Protein 4MU9 (pdb70)

Secondary structure (DSSP, 8-state):
--TTHHHHHHHHHHHHHHHB-TTS-B-SEES--TT----SS-------S--HHHHH--TTT--TTT--HHHHHHIIIIIHHHHHTTEE-SSSS-EE-SS-GGG-----BHHHHHHHHHHHHHHHHHH--HHHHHHHHHHHHHHHTTB-SGGGS-B-SBTTB--EEEHHHHHHHHHHHHHHHHHH--HHHHHHHHHHHHHHHHHHB-TTT-PBP-EEETTS-EE----HHHHH--HHHHHHHHHH--HHHHHHHHHHHHHHHHHHEEEEPSS-TTSEEE---HHHHHHHHHHHHHHHHH---HHHH--HHHHHHHHH---TTS---S-TTS----SSEEHHHHHHHHHHHHH---/--TTHHHHHHHHHHHHHHHB-TTS-B-SEES--TT----SS------S--HHHHH--TTT--TTT--HHHHHHIIIIIHHHHGGGEE-SSSS-EEBSS-GGG----BBHHHHHHHHHHHHHHHHHH--HHHHHHHHHHHHHHHTTB-SGGGS-BEEETTEEEEEEHHHHHHHHHHHHHHHHHH--HHHHHHHHHHHHHHHHHHB-TTT-PBP-EEETT--EE----HHHHH--HHHHHHHHHH--HHHHHHHHHHHHHHHHHHEEEEPSS-TTSEEE---HHHHHHHHHHHHHHHHH---HHHH--HHHHHHHHH---TTS---S-TTS----SSEEHHHHHHHHHHHHH---

Radius of gyration: 27.95 Å; Cα contacts (8 Å, |Δi|>4): 1282; chains: 2; bounding box: 52×75×79 Å

Organism: Bacteroides thetaiotaomicron (strain ATCC 29148 / DSM 2079 / JCM 5827 / CCUG 10774 / NCTC 10582 / VPI-5482 / E50) (NCBI:txid226186)

Sequence (707 aa):
GHPFVSIADSILDNVLNLYQTEDGLLTETYPVNPDQKITYLAGNGTLKASFLWPYSSGSGCVAYQATGDKKYKTILEKRILPGLEQYWDGERLPACYQSYPVKYGQHGRYYDDNIWIALDYCDYYRLTKKADYLKKAIALYEYIYSGWSDELGGGIFWCEQQKEAKHTCSSNAPSTVLGVKLYRLTKDKKYLNKAKETYAWTRRKHLCDPDDFLYWDNINLKGKVSKDKYAYNSGQIQAGVLLLYEETGDKDYLRDAQKTAAGTDAFFRSKADKKDPSVKVHKDSSWFNVILFRGFKALEKIDHNPTYVRAAENALHAWRNYRDANGLLGRRDWSGHNEEPYKWLLDNACLLIELFAEIEKGHPFVSSIADSILDNVLNLYQTEDGLLTETYPVNPDQKITYLAGGTLKASFLWPYSGSGCVAYQATGDKKYKTILEKRILPGLEQYWDGERLPACYQSYPVKYGQHGRYYDDNIWIALDYCDYYRLTKKADYLKKAIALYEYIYSGWSDELGGGIFWCEQQKEAKHTCSNAPSTVLGVKLYRLTKDKKYLNKAKETYAWTRKHLCDPDDFLYWDNINLKGKVSKDKYAYNSGQIQAGVLLLYEETGDKDYLRDAQKTAAGTDAFFRSKADKKDPSVKVHKDSWFNVILFRGFKALEKIDHNPTYVRAAENALHAWRNYRDANGLLGRDWSGHNEEPYKWLLDNACLLIELFAEIEK

Nearest PDB structures (foldseek):
  4mu9-assembly2_B  TM=1.003E+00  e=2.525E-55  Bacteroides thetaiotaomicron VPI-5482
  4mu9-assembly1_A  TM=1.002E+00  e=8.643E-54  Bacteroides thetaiotaomicron VPI-5482
  6y8f-assembly1_A  TM=8.187E-01  e=1.702E-16  Salegentibacter sp. Hel_I_6
  6shd-assembly3_C  TM=8.263E-01  e=2.257E-16  Salegentibacter sp. Hel_I_6
  6shm-assembly1_A  TM=8.238E-01  e=1.352E-15  Salegentibacter sp. Hel_I_6

Foldseek 3Di:
DQVQLVVLVVLVVLQCVQQADPVQAGAQWPPHDQPDDDDPDPPDDGDRHHWLVLLLLQLLLLVVLPVDCVSVCCVVPGSVVRQVQQWDVPDPPTAGAGGGCVVPDHWRWLLSLLSQLLSLLSVCVVPVPPVSLVSNVSSLVVSCVQWDCQLHIAGATIPVDRWWHWLSSLLSNLVSLLSNCVVPVPCVSLVVSVVSVVSQQVLFQDPVQLFGFTIATSVGDTHRDGFLLSLLSCLSLLSNCVVPVDCVSLVSSVRSLVSSCVPQQAAQAPVHRVGGAGAFQLSVLSSLSNVVSSCVPPVPCVRNVSLVLQVQLQVPQADPSSAHAGGSSNPDDDPIHGSNSSSSVSSVSSPDPD/DQPQLVVLVVLVVLQCVQQADPVQAGAQWPPHDQPDDDDPDPVPGDRHHWLQLLLLQLLLLVVLPVDCVSVCCCVPGSVVRQCQQWDVPDPPTAGATGGCVVPDHWRWLLSLLSQLLSLLSNCVSVVDPVSLVSSVSSLVVSCVQWDCQLHIAGATIPVDRWWHWLSSLLSNLVSLLSNCVVPVPCVSLVVSVVSVVSQQVLFQDPVQRFGFTIAGSVGDTRRDGFLLSLLSLLSLLSNCVVPVDCVSLVSSVRSLVSSCVPQQAAQAPVHRVGGAGAFQLSVLSSLSNVLSNCVPVVPCVRNVSLVLLVQLQVPQADPSSAHAGGSSNPDDDPIHGSNSSSSVSSVSSSRDD

B-factor: mean 22.52, std 9.87, range [3.0, 99.12]

Solvent-accessible surface area: 28228 Å² total

CATH classification: 1.50.10.20

Structure (mmCIF, N/CA/C/O backbone):
data_4MU9
#
_entry.id   4MU9
#
_cell.length_a   50.230
_cell.length_b   61.220
_cell.length_c   63.750
_cell.angle_alpha   91.430
_cell.angle_beta   90.280
_cell.angle_gamma   114.120
#
_symmetry.space_group_name_H-M   'P 1'
#
loop_
_entity.id
_entity.type
_entity.pdbx_description
1 polymer 'Glycoside hydrolase family 73'
2 non-polymer 1,2-ETHANEDIOL
3 non-polymer '4-(2-HYDROXYETHYL)-1-PIPERAZINE ETHANESULFONIC ACID'
4 water water
#
loop_
_atom_site.group_PDB
_atom_site.id
_atom_site.type_symbol
_atom_site.label_atom_id
_atom_site.label_alt_id
_atom_site.label_comp_id
_atom_site.label_asym_id
_atom_site.label_entity_id
_atom_site.label_seq_id
_atom_site.pdbx_PDB_ins_code
_atom_site.Cartn_x
_atom_site.Cartn_y
_atom_site.Cartn_z
_atom_site.occupancy
_atom_site.B_iso_or_equiv
_atom_site.auth_seq_id
_atom_site.auth_comp_id
_atom_site.auth_asym_id
_atom_site.auth_atom_id
_atom_site.pdbx_PDB_model_num
ATOM 1 N N . GLY A 1 1 ? 20.533 3.892 -13.204 1.00 32.45 0 GLY A N 1
ATOM 2 C CA . GLY A 1 1 ? 19.332 3.245 -13.714 1.00 31.42 0 GLY A CA 1
ATOM 3 C C . GLY A 1 1 ? 18.404 2.792 -12.605 1.00 33.16 0 GLY A C 1
ATOM 4 O O . GLY A 1 1 ? 18.655 3.065 -11.431 1.00 31.92 0 GLY A O 1
ATOM 5 N N . HIS A 1 2 ? 17.311 2.125 -12.967 1.00 29.00 25 HIS A N 1
ATOM 6 C CA . HIS A 1 2 ? 16.336 1.644 -11.994 1.00 28.95 25 HIS A CA 1
ATOM 7 C C . HIS A 1 2 ? 16.020 0.186 -12.315 1.00 27.71 25 HIS A C 1
ATOM 8 O O . HIS A 1 2 ? 15.036 -0.120 -12.984 1.00 27.77 25 HIS A O 1
ATOM 15 N N . PRO A 1 3 ? 16.927 -0.725 -11.912 1.00 22.09 26 PRO A N 1
ATOM 16 C CA . PRO A 1 3 ? 16.787 -2.138 -12.320 1.00 20.89 26 PRO A CA 1
ATOM 17 C C . PRO A 1 3 ? 15.633 -2.935 -11.727 1.00 22.90 26 PRO A C 1
ATOM 18 O O . PRO A 1 3 ? 15.246 -3.940 -12.327 1.00 20.95 26 PRO A O 1
ATOM 22 N N . PHE A 1 4 ? 15.098 -2.520 -10.558 1.00 18.33 27 PHE A N 1
ATOM 23 C CA . PHE A 1 4 ? 14.036 -3.276 -9.887 1.00 17.07 27 PHE A CA 1
ATOM 24 C C . PHE A 1 4 ? 12.656 -2.627 -9.849 1.00 19.85 27 PHE A C 1
ATOM 25 O O . PHE A 1 4 ? 11.799 -3.055 -9.061 1.00 19.52 27 PHE A O 1
ATOM 33 N N . VAL A 1 5 ? 12.416 -1.636 -10.722 1.00 16.08 28 VAL A N 1
ATOM 34 C CA . VAL A 1 5 ? 11.111 -0.966 -10.824 1.00 14.98 28 VAL A CA 1
ATOM 35 C C . VAL A 1 5 ? 9.988 -1.957 -11.134 1.00 19.78 28 VAL A C 1
ATOM 36 O O . VAL A 1 5 ? 8.878 -1.760 -10.661 1.00 18.92 28 VAL A O 1
ATOM 40 N N . SER A 1 6 ? 10.282 -3.045 -11.912 1.00 17.01 29 SER A N 1
ATOM 41 C CA . SER A 1 6 ? 9.295 -4.080 -12.237 1.00 16.38 29 SER A CA 1
ATOM 42 C C . SER A 1 6 ? 8.808 -4.806 -10.984 1.00 21.17 29 SER A C 1
ATOM 43 O O . SER A 1 6 ? 7.618 -5.122 -10.892 1.00 21.73 29 SER A O 1
ATOM 46 N N . ILE A 1 7 ? 9.711 -5.033 -10.007 1.00 17.53 30 ILE A N 1
ATOM 47 C CA . ILE A 1 7 ? 9.360 -5.651 -8.719 1.00 17.45 30 ILE A CA 1
ATOM 48 C C . ILE A 1 7 ? 8.436 -4.687 -7.942 1.00 23.19 30 ILE A C 1
ATOM 49 O O . ILE A 1 7 ? 7.360 -5.101 -7.503 1.00 22.49 30 ILE A O 1
ATOM 54 N N . ALA A 1 8 ? 8.847 -3.407 -7.801 1.00 20.26 31 ALA A N 1
ATOM 55 C CA . ALA A 1 8 ? 8.053 -2.382 -7.102 1.00 19.24 31 ALA A CA 1
ATOM 56 C C . ALA A 1 8 ? 6.671 -2.219 -7.744 1.00 21.25 31 ALA A C 1
ATOM 57 O O . ALA A 1 8 ? 5.683 -2.074 -7.022 1.00 20.16 31 ALA A O 1
ATOM 59 N N . ASP A 1 9 ? 6.587 -2.310 -9.098 1.00 17.45 32 ASP A N 1
ATOM 60 C CA . ASP A 1 9 ? 5.315 -2.231 -9.838 1.00 16.56 32 ASP A CA 1
ATOM 61 C C . ASP A 1 9 ? 4.415 -3.424 -9.481 1.00 20.71 32 ASP A C 1
ATOM 62 O O . ASP A 1 9 ? 3.222 -3.243 -9.227 1.00 20.24 32 ASP A O 1
ATOM 67 N N . SER A 1 10 ? 4.993 -4.635 -9.452 1.00 16.36 33 SER A N 1
ATOM 68 C CA . SER A 1 10 ? 4.308 -5.876 -9.097 1.00 16.99 33 SER A CA 1
ATOM 69 C C . SER A 1 10 ? 3.718 -5.815 -7.671 1.00 19.85 33 SER A C 1
ATOM 70 O O . SER A 1 10 ? 2.559 -6.181 -7.494 1.00 18.07 33 SER A O 1
ATOM 73 N N . ILE A 1 11 ? 4.497 -5.340 -6.675 1.00 16.48 34 ILE A N 1
ATOM 74 C CA . ILE A 1 11 ? 4.040 -5.234 -5.268 1.00 14.27 34 ILE A CA 1
ATOM 75 C C . ILE A 1 11 ? 2.840 -4.295 -5.170 1.00 19.29 34 ILE A C 1
ATOM 76 O O . ILE A 1 11 ? 1.840 -4.637 -4.531 1.00 19.70 34 ILE A O 1
ATOM 81 N N . LEU A 1 12 ? 2.932 -3.123 -5.818 1.00 15.68 35 LEU A N 1
ATOM 82 C CA . LEU A 1 12 ? 1.878 -2.117 -5.818 1.00 15.15 35 LEU A CA 1
ATOM 83 C C . LEU A 1 12 ? 0.546 -2.706 -6.295 1.00 20.93 35 LEU A C 1
ATOM 84 O O . LEU A 1 12 ? -0.457 -2.561 -5.596 1.00 19.41 35 LEU A O 1
ATOM 89 N N . ASP A 1 13 ? 0.557 -3.414 -7.458 1.00 17.14 36 ASP A N 1
ATOM 90 C CA . ASP A 1 13 ? -0.642 -4.015 -8.031 1.00 16.90 36 ASP A CA 1
ATOM 91 C C . ASP A 1 13 ? -1.183 -5.165 -7.201 1.00 19.78 36 ASP A C 1
ATOM 92 O O . ASP A 1 13 ? -2.399 -5.282 -7.058 1.00 19.98 36 ASP A O 1
ATOM 97 N N . ASN A 1 14 ? -0.293 -5.964 -6.586 1.00 16.34 37 ASN A N 1
ATOM 98 C CA . ASN A 1 14 ? -0.699 -7.088 -5.729 1.00 15.74 37 ASN A CA 1
ATOM 99 C C . ASN A 1 14 ? -1.324 -6.605 -4.414 1.00 18.75 37 ASN A C 1
ATOM 100 O O . ASN A 1 14 ? -2.372 -7.109 -4.016 1.00 17.28 37 ASN A O 1
ATOM 105 N N . VAL A 1 15 ? -0.691 -5.602 -3.760 1.00 16.02 38 VAL A N 1
ATOM 106 C CA . VAL A 1 15 ? -1.172 -4.996 -2.510 1.00 14.96 38 VAL A CA 1
ATOM 107 C C . VAL A 1 15 ? -2.543 -4.348 -2.753 1.00 18.71 38 VAL A C 1
ATOM 108 O O . VAL A 1 15 ? -3.474 -4.592 -1.985 1.00 18.34 38 VAL A O 1
ATOM 112 N N . LEU A 1 16 ? -2.679 -3.550 -3.839 1.00 15.53 39 LEU A N 1
ATOM 113 C CA . LEU A 1 16 ? -3.950 -2.913 -4.166 1.00 15.97 39 LEU A CA 1
ATOM 114 C C . LEU A 1 16 ? -5.046 -3.963 -4.349 1.00 19.68 39 LEU A C 1
ATOM 115 O O . LEU A 1 16 ? -6.144 -3.796 -3.829 1.00 18.48 39 LEU A O 1
ATOM 120 N N . ASN A 1 17 ? -4.737 -5.058 -5.057 1.00 16.25 40 ASN A N 1
ATOM 121 C CA . ASN A 1 17 ? -5.726 -6.107 -5.279 1.00 15.84 40 ASN A CA 1
ATOM 122 C C . ASN A 1 17 ? -6.148 -6.823 -3.986 1.00 18.59 40 ASN A C 1
ATOM 123 O O . ASN A 1 17 ? -7.345 -6.955 -3.712 1.00 18.07 40 ASN A O 1
ATOM 128 N N . LEU A 1 18 ? -5.169 -7.290 -3.212 1.00 15.34 41 LEU A N 1
ATOM 129 C CA . LEU A 1 18 ? -5.448 -8.056 -2.000 1.00 14.42 41 LEU A CA 1
ATOM 130 C C . LEU A 1 18 ? -6.006 -7.272 -0.821 1.00 18.02 41 LEU A C 1
ATOM 131 O O . LEU A 1 18 ? -6.898 -7.770 -0.137 1.00 17.79 41 LEU A O 1
ATOM 136 N N . TYR A 1 19 ? -5.469 -6.066 -0.567 1.00 13.71 42 TYR A N 1
ATOM 137 C CA . TYR A 1 19 ? -5.807 -5.255 0.615 1.00 13.12 42 TYR A CA 1
ATOM 138 C C . TYR A 1 19 ? -7.006 -4.310 0.463 1.00 16.47 42 TYR A C 1
ATOM 139 O O . TYR A 1 19 ? -7.477 -3.795 1.471 1.00 15.86 42 TYR A O 1
ATOM 148 N N . GLN A 1 20 ? -7.454 -4.025 -0.775 1.00 14.29 43 GLN A N 1
ATOM 149 C CA . GLN A 1 20 ? -8.546 -3.054 -0.988 1.00 14.62 43 GLN A CA 1
ATOM 150 C C . GLN A 1 20 ? -9.857 -3.358 -0.276 1.00 16.41 43 GLN A C 1
ATOM 151 O O . GLN A 1 20 ? -10.264 -4.526 -0.186 1.00 14.38 43 GLN A O 1
ATOM 157 N N . THR A 1 21 ? -10.503 -2.293 0.240 1.00 11.93 44 THR A N 1
ATOM 158 C CA . THR A 1 21 ? -11.821 -2.376 0.864 1.00 12.37 44 THR A CA 1
ATOM 159 C C . THR A 1 21 ? -12.790 -1.660 -0.077 1.00 17.45 44 THR A C 1
ATOM 160 O O . THR A 1 21 ? -12.366 -0.821 -0.882 1.00 18.61 44 THR A O 1
ATOM 164 N N . GLU A 1 22 ? -14.082 -1.971 0.050 1.00 15.52 45 GLU A N 1
ATOM 165 C CA . GLU A 1 22 ? -15.165 -1.421 -0.771 1.00 15.78 45 GLU A CA 1
ATOM 166 C C . GLU A 1 22 ? -15.298 0.109 -0.662 1.00 20.08 45 GLU A C 1
ATOM 167 O O . GLU A 1 22 ? -15.706 0.752 -1.635 1.00 20.89 45 GLU A O 1
ATOM 173 N N . ASP A 1 23 ? -14.952 0.681 0.507 1.00 15.56 46 ASP A N 1
ATOM 174 C CA . ASP A 1 23 ? -15.010 2.117 0.781 1.00 15.30 46 ASP A CA 1
ATOM 175 C C . ASP A 1 23 ? -13.722 2.890 0.386 1.00 18.60 46 ASP A C 1
ATOM 176 O O . ASP A 1 23 ? -13.568 4.055 0.733 1.00 18.97 46 ASP A O 1
ATOM 181 N N . GLY A 1 24 ? -12.836 2.231 -0.362 1.00 16.55 47 GLY A N 1
ATOM 182 C CA . GLY A 1 24 ? -11.624 2.833 -0.905 1.00 15.73 47 GLY A CA 1
ATOM 183 C C . GLY A 1 24 ? -10.428 2.954 0.015 1.00 18.00 47 GLY A C 1
ATOM 184 O O . GLY A 1 24 ? -9.586 3.841 -0.178 1.00 16.10 47 GLY A O 1
ATOM 185 N N . LEU A 1 25 ? -10.315 2.035 0.990 1.00 14.08 48 LEU A N 1
ATOM 186 C CA . LEU A 1 25 ? -9.201 2.005 1.920 1.00 13.28 48 LEU A CA 1
ATOM 187 C C . LEU A 1 25 ? -8.448 0.671 1.769 1.00 18.08 48 LEU A C 1
ATOM 188 O O . LEU A 1 25 ? -8.620 -0.021 0.758 1.00 16.80 48 LEU A O 1
ATOM 193 N N . LEU A 1 26 ? -7.563 0.352 2.731 1.00 14.84 49 LEU A N 1
ATOM 194 C CA . LEU A 1 26 ? -6.773 -0.873 2.709 1.00 14.19 49 LEU A CA 1
ATOM 195 C C . LEU A 1 26 ? -6.828 -1.532 4.093 1.00 18.97 49 LEU A C 1
ATOM 196 O O . LEU A 1 26 ? -6.789 -0.833 5.121 1.00 18.72 49 LEU A O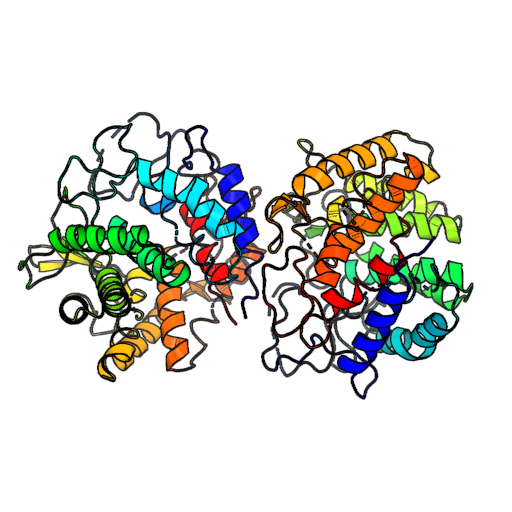 1
ATOM 201 N N . THR A 1 27 ? -6.913 -2.880 4.129 1.00 14.51 50 THR A N 1
ATOM 202 C CA . THR A 1 27 ? -6.933 -3.585 5.418 1.00 13.02 50 THR A CA 1
ATOM 203 C C . THR A 1 27 ? -5.565 -3.503 6.094 1.00 15.93 50 THR A C 1
ATOM 204 O O . THR A 1 27 ? -4.554 -3.265 5.412 1.00 15.42 50 THR A O 1
ATOM 208 N N . GLU A 1 28 ? -5.537 -3.676 7.445 1.00 11.45 51 GLU A N 1
ATOM 209 C CA . GLU A 1 28 ? -4.299 -3.610 8.223 1.00 11.10 51 GLU A CA 1
ATOM 210 C C . GLU A 1 28 ? -3.317 -4.721 7.785 1.00 16.72 51 GLU A C 1
ATOM 211 O O . GLU A 1 28 ? -2.098 -4.499 7.722 1.00 15.74 51 GLU A O 1
ATOM 217 N N . THR A 1 29 ? -3.864 -5.915 7.482 1.00 14.90 52 THR A N 1
ATOM 218 C CA . THR A 1 29 ? -3.064 -7.071 7.069 1.00 14.40 52 THR A CA 1
ATOM 219 C C . THR A 1 29 ? -3.761 -7.858 5.943 1.00 17.55 52 THR A C 1
ATOM 220 O O . THR A 1 29 ? -4.943 -7.625 5.650 1.00 16.89 52 THR A O 1
ATOM 224 N N . TYR A 1 30 ? -3.032 -8.824 5.345 1.00 12.71 53 TYR A N 1
ATOM 225 C CA . TYR A 1 30 ? -3.575 -9.781 4.370 1.00 12.86 53 TYR A CA 1
ATOM 226 C C . TYR A 1 30 ? -3.005 -11.183 4.626 1.00 17.86 53 TYR A C 1
ATOM 227 O O . TYR A 1 30 ? -1.780 -11.376 4.567 1.00 16.69 53 TYR A O 1
ATOM 236 N N . PRO A 1 31 ? -3.889 -12.185 4.866 1.00 16.63 54 PRO A N 1
ATOM 237 C CA . PRO A 1 31 ? -5.351 -12.048 5.030 1.00 16.62 54 PRO A CA 1
ATOM 238 C C . PRO A 1 31 ? -5.719 -11.254 6.297 1.00 18.80 54 PRO A C 1
ATOM 239 O O . PRO A 1 31 ? -4.851 -10.946 7.115 1.00 17.64 54 PRO A O 1
ATOM 243 N N . VAL A 1 32 ? -7.000 -10.877 6.444 1.00 16.57 55 VAL A N 1
ATOM 244 C CA . VAL A 1 32 ? -7.431 -10.113 7.633 1.00 16.42 55 VAL A CA 1
ATOM 245 C C . VAL A 1 32 ? -7.389 -11.013 8.889 1.00 20.82 55 VAL A C 1
ATOM 246 O O . VAL A 1 32 ? -7.832 -12.160 8.839 1.00 19.55 55 VAL A O 1
ATOM 250 N N . ASN A 1 33 ? -6.856 -10.477 9.999 1.00 18.76 56 ASN A N 1
ATOM 251 C CA . ASN A 1 33 ? -6.825 -11.185 11.274 1.00 19.62 56 ASN A CA 1
ATOM 252 C C . ASN A 1 33 ? -8.101 -10.787 12.037 1.00 25.03 56 ASN A C 1
ATOM 253 O O . ASN A 1 33 ? -8.253 -9.608 12.389 1.00 24.24 56 ASN A O 1
ATOM 258 N N . PRO A 1 34 ? -9.032 -11.728 12.315 1.00 23.40 57 PRO A N 1
ATOM 259 C CA . PRO A 1 34 ? -10.253 -11.340 13.059 1.00 23.84 57 PRO A CA 1
ATOM 260 C C . PRO A 1 34 ? -9.976 -10.851 14.479 1.00 28.78 57 PRO A C 1
ATOM 261 O O . PRO A 1 34 ? -10.743 -10.038 14.992 1.00 28.51 57 PRO A O 1
ATOM 265 N N . ASP A 1 35 ? -8.845 -11.299 15.078 1.00 25.42 58 ASP A N 1
ATOM 266 C CA . ASP A 1 35 ? -8.394 -10.951 16.434 1.00 25.64 58 ASP A CA 1
ATOM 267 C C . ASP A 1 35 ? -7.201 -9.977 16.383 1.00 29.38 58 ASP A C 1
ATOM 268 O O . ASP A 1 35 ? -6.295 -10.070 17.210 1.00 28.54 58 ASP A O 1
ATOM 273 N N . GLN A 1 36 ? -7.206 -9.050 15.405 1.00 25.93 59 GLN A N 1
ATOM 274 C CA . GLN A 1 36 ? -6.145 -8.069 15.181 1.00 24.80 59 GLN A CA 1
ATOM 275 C C . GLN A 1 36 ? -5.858 -7.224 16.411 1.00 28.49 59 GLN A C 1
ATOM 276 O O . GLN A 1 36 ? -6.773 -6.665 17.018 1.00 28.26 59 GLN A O 1
ATOM 282 N N . LYS A 1 37 ? -4.583 -7.158 16.774 1.00 24.77 60 LYS A N 1
ATOM 283 C CA . LYS A 1 37 ? -4.090 -6.352 17.879 1.00 24.40 60 LYS A CA 1
ATOM 284 C C . LYS A 1 37 ? -3.237 -5.234 17.274 1.00 24.88 60 LYS A C 1
ATOM 285 O O . LYS A 1 37 ? -2.499 -5.479 16.317 1.00 22.68 60 LYS A O 1
ATOM 291 N N . ILE A 1 38 ? -3.354 -4.012 17.825 1.00 19.14 61 ILE A N 1
ATOM 292 C CA . ILE A 1 38 ? -2.569 -2.860 17.408 1.00 18.59 61 ILE A CA 1
ATOM 293 C C . ILE A 1 38 ? -1.682 -2.460 18.590 1.00 23.84 61 ILE A C 1
ATOM 294 O O . ILE A 1 38 ? -2.191 -2.009 19.615 1.00 23.80 61 ILE A O 1
ATOM 299 N N . THR A 1 39 ? -0.365 -2.622 18.437 1.00 20.78 62 THR A N 1
ATOM 300 C CA . THR A 1 39 ? 0.594 -2.384 19.523 1.00 22.07 62 THR A CA 1
ATOM 301 C C . THR A 1 39 ? 1.382 -1.071 19.435 1.00 25.42 62 THR A C 1
ATOM 302 O O . THR A 1 39 ? 2.182 -0.797 20.334 1.00 24.84 62 THR A O 1
ATOM 306 N N . TYR A 1 40 ? 1.178 -0.269 18.369 1.00 20.15 63 TYR A N 1
ATOM 307 C CA . TYR A 1 40 ? 1.981 0.945 18.148 1.00 18.43 63 TYR A CA 1
ATOM 308 C C . TYR A 1 40 ? 1.364 2.299 18.500 1.00 22.43 63 TYR A C 1
ATOM 309 O O . TYR A 1 40 ? 1.889 3.334 18.085 1.00 22.11 63 TYR A O 1
ATOM 318 N N . LEU A 1 41 ? 0.268 2.304 19.260 1.00 19.47 64 LEU A N 1
ATOM 319 C CA . LEU A 1 41 ? -0.409 3.535 19.624 1.00 19.34 64 LEU A CA 1
ATOM 320 C C . LEU A 1 41 ? -0.057 3.956 21.038 1.00 24.89 64 LEU A C 1
ATOM 321 O O . LEU A 1 41 ? 0.325 3.116 21.856 1.00 23.43 64 LEU A O 1
ATOM 326 N N . ALA A 1 42 ? -0.221 5.260 21.334 1.00 23.83 65 ALA A N 1
ATOM 327 C CA . ALA A 1 42 ? 0.014 5.822 22.664 1.00 24.74 65 ALA A CA 1
ATOM 328 C C . ALA A 1 42 ? -0.898 5.097 23.664 1.00 30.05 65 ALA A C 1
ATOM 329 O O . ALA A 1 42 ? -2.073 4.858 23.361 1.00 28.17 65 ALA A O 1
ATOM 331 N N . GLY A 1 43 ? -0.312 4.667 24.784 1.00 28.74 66 GLY A N 1
ATOM 332 C CA . GLY A 1 43 ? -1.014 3.944 25.840 1.00 62.45 66 GLY A CA 1
ATOM 333 C C . GLY A 1 43 ? -1.304 2.504 25.475 1.00 99.12 66 GLY A C 1
ATOM 334 O O . GLY A 1 43 ? -2.042 1.813 26.180 1.00 65.50 66 GLY A O 1
ATOM 335 N N . ASN A 1 48 ? -12.030 -1.409 21.403 1.00 56.62 71 ASN A N 1
ATOM 336 C CA . ASN A 1 48 ? -13.384 -1.193 20.895 1.00 56.31 71 ASN A CA 1
ATOM 337 C C . ASN A 1 48 ? -13.888 -2.400 20.067 1.00 58.38 71 ASN A C 1
ATOM 338 O O . ASN A 1 48 ? -13.695 -3.552 20.477 1.00 58.86 71 ASN A O 1
ATOM 343 N N . GLY A 1 49 ? -14.529 -2.121 18.931 1.00 51.52 72 GLY A N 1
ATOM 344 C CA . GLY A 1 49 ? -15.069 -3.129 18.031 1.00 49.61 72 GLY A CA 1
ATOM 345 C C . GLY A 1 49 ? -14.104 -3.561 16.946 1.00 49.07 72 GLY A C 1
ATOM 346 O O . GLY A 1 49 ? -12.889 -3.412 17.092 1.00 47.81 72 GLY A O 1
ATOM 347 N N . THR A 1 50 ? -14.654 -4.098 15.842 1.00 42.39 73 THR A N 1
ATOM 348 C CA . THR A 1 50 ? -13.878 -4.617 14.717 1.00 40.01 73 THR A CA 1
ATOM 349 C C . THR A 1 50 ? -13.241 -3.511 13.883 1.00 37.54 73 THR A C 1
ATOM 350 O O . THR A 1 50 ? -13.875 -2.489 13.615 1.00 35.43 73 THR A O 1
ATOM 354 N N . LEU A 1 51 ? -11.999 -3.740 13.437 1.00 30.95 74 LEU A N 1
ATOM 355 C CA . LEU A 1 51 ? -11.301 -2.805 12.556 1.00 28.55 74 LEU A CA 1
ATOM 356 C C . LEU A 1 51 ? -11.844 -2.951 11.131 1.00 28.02 74 LEU A C 1
ATOM 357 O O . LEU A 1 51 ? -12.120 -4.069 10.693 1.00 27.91 74 LEU A O 1
ATOM 362 N N . LYS A 1 52 ? -12.024 -1.833 10.422 1.00 21.83 75 LYS A N 1
ATOM 363 C CA . LYS A 1 52 ? -12.570 -1.856 9.056 1.00 20.71 75 LYS A CA 1
ATOM 364 C C . LYS A 1 52 ? -11.633 -1.190 8.059 1.00 25.60 75 LYS A C 1
ATOM 365 O O . LYS A 1 52 ? -11.955 -1.096 6.875 1.00 26.81 75 LYS A O 1
ATOM 371 N N . ALA A 1 53 ? -10.453 -0.746 8.539 1.00 21.40 76 ALA A N 1
ATOM 372 C CA . ALA A 1 53 ? -9.425 -0.093 7.748 1.00 19.87 76 ALA A CA 1
ATOM 373 C C . ALA A 1 53 ? -8.109 -0.219 8.476 1.00 20.73 76 ALA A C 1
ATOM 374 O O . ALA A 1 53 ? -8.077 -0.688 9.619 1.00 20.97 76 ALA A O 1
ATOM 376 N N . SER A 1 54 ? -7.017 0.195 7.817 1.00 13.73 77 SER A N 1
ATOM 377 C CA . SER A 1 54 ? -5.720 0.221 8.443 1.00 13.29 77 SER A CA 1
ATOM 378 C C . SER A 1 54 ? -5.571 1.556 9.187 1.00 17.71 77 SER A C 1
ATOM 379 O O . SER A 1 54 ? -6.321 2.506 8.934 1.00 16.16 77 SER A O 1
ATOM 382 N N . PHE A 1 55 ? -4.558 1.644 10.049 1.00 15.69 78 PHE A N 1
ATOM 383 C CA . PHE A 1 55 ? -4.218 2.906 10.700 1.00 15.98 78 PHE A CA 1
ATOM 384 C C . PHE A 1 55 ? -3.454 3.771 9.682 1.00 17.87 78 PHE A C 1
ATOM 385 O O . PHE A 1 55 ? -3.163 3.298 8.561 1.00 16.93 78 PHE A O 1
ATOM 393 N N . LEU A 1 56 ? -3.221 5.055 10.015 1.00 12.22 79 LEU A N 1
ATOM 394 C CA . LEU A 1 56 ? -2.557 5.983 9.094 1.00 11.18 79 LEU A CA 1
ATOM 395 C C . LEU A 1 56 ? -1.121 5.596 8.735 1.00 15.79 79 LEU A C 1
ATOM 396 O O . LEU A 1 56 ? -0.726 5.714 7.555 1.00 14.46 79 LEU A O 1
ATOM 401 N N . TRP A 1 57 ? -0.332 5.179 9.742 1.00 12.64 80 TRP A N 1
ATOM 402 C CA . TRP A 1 57 ? 1.069 4.794 9.525 1.00 13.19 80 TRP A CA 1
ATOM 403 C C . TRP A 1 57 ? 1.226 3.767 8.381 1.00 16.29 80 TRP A C 1
ATOM 404 O O . TRP A 1 57 ? 1.913 4.098 7.400 1.00 13.84 80 TRP A O 1
ATOM 415 N N . PRO A 1 58 ? 0.583 2.563 8.409 1.00 14.57 81 PRO A N 1
ATOM 416 C CA . PRO A 1 58 ? 0.777 1.630 7.277 1.00 14.03 81 PRO A CA 1
ATOM 417 C C . PRO A 1 58 ? 0.187 2.151 5.969 1.00 16.82 81 PRO A C 1
ATOM 418 O O . PRO A 1 58 ? 0.791 1.974 4.903 1.00 16.59 81 PRO A O 1
ATOM 422 N N . TYR A 1 59 ? -0.965 2.859 6.062 1.00 13.12 82 TYR A N 1
ATOM 423 C CA . TYR A 1 59 ? -1.579 3.413 4.853 1.00 13.42 82 TYR A CA 1
ATOM 424 C C . TYR A 1 59 ? -0.607 4.361 4.118 1.00 19.03 82 TYR A C 1
ATOM 425 O O . TYR A 1 59 ? -0.485 4.257 2.892 1.00 18.58 82 TYR A O 1
ATOM 434 N N A SER A 1 60 ? 0.095 5.243 4.871 0.50 15.53 83 SER A N 1
ATOM 435 N N B SER A 1 60 ? 0.097 5.238 4.871 0.50 16.39 83 SER A N 1
ATOM 436 C CA A SER A 1 60 ? 1.042 6.243 4.355 0.50 15.58 83 SER A CA 1
ATOM 437 C CA B SER A 1 60 ? 1.049 6.236 4.365 0.50 16.85 83 SER A CA 1
ATOM 438 C C A SER A 1 60 ? 2.200 5.706 3.518 0.50 21.08 83 SER A C 1
ATOM 439 C C B SER A 1 60 ? 2.208 5.708 3.529 0.50 21.64 83 SER A C 1
ATOM 440 O O A SER A 1 60 ? 2.717 6.436 2.671 0.50 20.26 83 SER A O 1
ATOM 441 O O B SER A 1 60 ? 2.733 6.445 2.693 0.50 20.84 83 SER A O 1
ATOM 446 N N . GLY A 1 61 ? 2.571 4.441 3.739 1.00 18.56 84 GLY A N 1
ATOM 447 C CA . GLY A 1 61 ? 3.621 3.762 2.978 1.00 17.54 84 GLY A CA 1
ATOM 448 C C . GLY A 1 61 ? 3.247 3.624 1.509 1.00 19.09 84 GLY A C 1
ATOM 449 O O . GLY A 1 61 ? 4.127 3.619 0.645 1.00 19.06 84 GLY A O 1
ATOM 466 N N . SER A 1 64 ? 4.310 6.976 -0.108 1.00 14.20 87 SER A N 1
ATOM 467 C CA . SER A 1 64 ? 5.781 7.027 -0.304 1.00 13.71 87 SER A CA 1
ATOM 468 C C . SER A 1 64 ? 6.172 6.182 -1.519 1.00 18.13 87 SER A C 1
ATOM 469 O O . SER A 1 64 ? 6.934 6.653 -2.348 1.00 17.09 87 SER A O 1
ATOM 472 N N . GLY A 1 65 ? 5.596 4.973 -1.626 1.00 14.60 88 GLY A N 1
ATOM 473 C CA . GLY A 1 65 ? 5.811 4.050 -2.731 1.00 13.99 88 GLY A CA 1
ATOM 474 C C . GLY A 1 65 ? 5.375 4.588 -4.074 1.00 18.75 88 GLY A C 1
ATOM 475 O O . GLY A 1 65 ? 6.156 4.548 -5.020 1.00 18.74 88 GLY A O 1
ATOM 476 N N . CYS A 1 66 ? 4.132 5.084 -4.185 1.00 14.52 89 CYS A N 1
ATOM 477 C CA . CYS A 1 66 ? 3.603 5.663 -5.426 1.00 15.67 89 CYS A CA 1
ATOM 478 C C . CYS A 1 66 ? 4.389 6.888 -5.882 1.00 17.34 89 CYS A C 1
ATOM 479 O O . CYS A 1 66 ? 4.600 7.068 -7.089 1.00 16.04 89 CYS A O 1
ATOM 482 N N . VAL A 1 67 ? 4.783 7.757 -4.928 1.00 13.56 90 VAL A N 1
ATOM 483 C CA . VAL A 1 67 ? 5.569 8.958 -5.267 1.00 13.44 90 VAL A CA 1
ATOM 484 C C . VAL A 1 67 ? 6.975 8.531 -5.754 1.00 16.26 90 VAL A C 1
ATOM 485 O O . VAL A 1 67 ? 7.457 9.069 -6.741 1.00 16.45 90 VAL A O 1
ATOM 489 N N . ALA A 1 68 ? 7.615 7.567 -5.065 1.00 13.55 91 ALA A N 1
ATOM 490 C CA . ALA A 1 68 ? 8.947 7.059 -5.447 1.00 13.55 91 ALA A CA 1
ATOM 491 C C . ALA A 1 68 ? 8.905 6.475 -6.863 1.00 17.26 91 ALA A C 1
ATOM 492 O O . ALA A 1 68 ? 9.817 6.738 -7.648 1.00 18.86 91 ALA A O 1
ATOM 507 N N . TYR A 1 70 ? 6.668 7.186 -9.309 1.00 15.69 93 TYR A N 1
ATOM 508 C CA . TYR A 1 70 ? 6.464 8.261 -10.278 1.00 16.08 93 TYR A CA 1
ATOM 509 C C . TYR A 1 70 ? 7.777 9.026 -10.529 1.00 22.07 93 TYR A C 1
ATOM 510 O O . TYR A 1 70 ? 8.056 9.399 -11.675 1.00 22.57 93 TYR A O 1
ATOM 519 N N . GLN A 1 71 ? 8.589 9.232 -9.460 1.00 19.59 94 GLN A N 1
ATOM 520 C CA . GLN A 1 71 ? 9.893 9.881 -9.554 1.00 20.72 94 GLN A CA 1
ATOM 521 C C . GLN A 1 71 ? 10.882 9.020 -10.397 1.00 26.55 94 GLN A C 1
ATOM 522 O O . GLN A 1 71 ? 11.518 9.564 -11.299 1.00 26.57 94 GLN A O 1
ATOM 528 N N . ALA A 1 72 ? 10.997 7.690 -10.101 1.00 22.75 95 ALA A N 1
ATOM 529 C CA . ALA A 1 72 ? 11.904 6.751 -10.790 1.00 22.94 95 ALA A CA 1
ATOM 530 C C . ALA A 1 72 ? 11.577 6.537 -12.259 1.00 24.61 95 ALA A C 1
ATOM 531 O O . ALA A 1 72 ? 12.496 6.357 -13.063 1.00 23.61 95 ALA A O 1
ATOM 533 N N . THR A 1 73 ? 10.272 6.457 -12.603 1.00 18.79 96 THR A N 1
ATOM 534 C CA . THR A 1 73 ? 9.846 6.081 -13.961 1.00 19.46 96 THR A CA 1
ATOM 535 C C . THR A 1 73 ? 9.217 7.168 -14.823 1.00 23.68 96 THR A C 1
ATOM 536 O O . THR A 1 73 ? 9.289 7.070 -16.047 1.00 24.19 96 THR A O 1
ATOM 540 N N . GLY A 1 74 ? 8.504 8.106 -14.199 1.00 20.5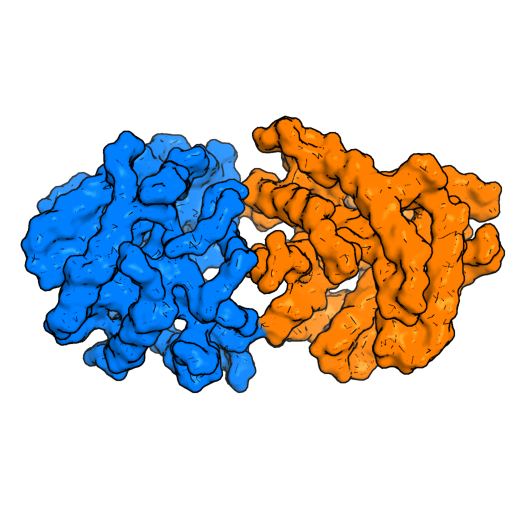5 97 GLY A N 1
ATOM 541 C CA . GLY A 1 74 ? 7.765 9.144 -14.916 1.00 19.52 97 GLY A CA 1
ATOM 542 C C . GLY A 1 74 ? 6.488 8.607 -15.545 1.00 21.70 97 GLY A C 1
ATOM 543 O O . GLY A 1 74 ? 5.862 9.289 -16.357 1.00 21.65 97 GLY A O 1
ATOM 544 N N . ASP A 1 75 ? 6.078 7.384 -15.172 1.00 16.83 98 ASP A N 1
ATOM 545 C CA . ASP A 1 75 ? 4.912 6.707 -15.741 1.00 16.33 98 ASP A CA 1
ATOM 546 C C . ASP A 1 75 ? 3.630 7.232 -15.111 1.00 21.91 98 ASP A C 1
ATOM 547 O O . ASP A 1 75 ? 3.453 7.089 -13.901 1.00 20.52 98 ASP A O 1
ATOM 552 N N . LYS A 1 76 ? 2.708 7.778 -15.946 1.00 21.54 99 LYS A N 1
ATOM 553 C CA . LYS A 1 76 ? 1.405 8.318 -15.510 1.00 21.95 99 LYS A CA 1
ATOM 554 C C . LYS A 1 76 ? 0.543 7.298 -14.750 1.00 24.86 99 LYS A C 1
ATOM 555 O O . LYS A 1 76 ? -0.354 7.704 -14.013 1.00 23.86 99 LYS A O 1
ATOM 561 N N . LYS A 1 77 ? 0.821 5.985 -14.906 1.00 20.87 100 LYS A N 1
ATOM 562 C CA . LYS A 1 77 ? 0.104 4.929 -14.179 1.00 19.37 100 LYS A CA 1
ATOM 563 C C . LYS A 1 77 ? 0.079 5.239 -12.642 1.00 21.38 100 LYS A C 1
ATOM 564 O O . LYS A 1 77 ? -0.959 5.115 -12.001 1.00 19.62 100 LYS A O 1
ATOM 570 N N . TYR A 1 78 ? 1.232 5.649 -12.089 1.00 17.73 101 TYR A N 1
ATOM 571 C CA . TYR A 1 78 ? 1.444 5.958 -10.665 1.00 16.30 101 TYR A CA 1
ATOM 572 C C . TYR A 1 78 ? 0.809 7.275 -10.259 1.00 19.22 101 TYR A C 1
ATOM 573 O O . TYR A 1 78 ? 0.281 7.380 -9.155 1.00 18.37 101 TYR A O 1
ATOM 582 N N . LYS A 1 79 ? 0.789 8.262 -11.179 1.00 15.95 102 LYS A N 1
ATOM 583 C CA . LYS A 1 79 ? 0.102 9.533 -10.941 1.00 15.48 102 LYS A CA 1
ATOM 584 C C . LYS A 1 79 ? -1.417 9.251 -10.785 1.00 17.50 102 LYS A C 1
ATOM 585 O O . LYS A 1 79 ? -2.059 9.769 -9.855 1.00 16.16 102 LYS A O 1
ATOM 591 N N . THR A 1 80 ? -1.966 8.402 -11.681 1.00 13.46 103 THR A N 1
ATOM 592 C CA . THR A 1 80 ? -3.380 8.006 -11.656 1.00 13.54 103 THR A CA 1
ATOM 593 C C . THR A 1 80 ? -3.739 7.285 -10.349 1.00 15.49 103 THR A C 1
ATOM 594 O O . THR A 1 80 ? -4.788 7.567 -9.784 1.00 17.01 103 THR A O 1
ATOM 598 N N . ILE A 1 81 ? -2.893 6.358 -9.881 1.00 13.70 104 ILE A N 1
ATOM 599 C CA . ILE A 1 81 ? -3.116 5.631 -8.621 1.00 12.90 104 ILE A CA 1
ATOM 600 C C . ILE A 1 81 ? -3.183 6.614 -7.433 1.00 16.60 104 ILE A C 1
ATOM 601 O O . ILE A 1 81 ? -4.106 6.522 -6.620 1.00 16.53 104 ILE A O 1
ATOM 606 N N . LEU A 1 82 ? -2.281 7.603 -7.395 1.00 14.19 105 LEU A N 1
ATOM 607 C CA . LEU A 1 82 ? -2.284 8.631 -6.357 1.00 14.44 105 LEU A CA 1
ATOM 608 C C . LEU A 1 82 ? -3.508 9.535 -6.407 1.00 18.90 105 LEU A C 1
ATOM 609 O O . LEU A 1 82 ? -4.150 9.740 -5.380 1.00 17.39 105 LEU A O 1
ATOM 614 N N . GLU A 1 83 ? -3.857 10.046 -7.610 1.00 16.94 106 GLU A N 1
ATOM 615 C CA . GLU A 1 83 ? -5.004 10.944 -7.788 1.00 16.78 106 GLU A CA 1
ATOM 616 C C . GLU A 1 83 ? -6.360 10.313 -7.560 1.00 20.82 106 GLU A C 1
ATOM 617 O O . GLU A 1 83 ? -7.243 10.971 -6.999 1.00 19.96 106 GLU A O 1
ATOM 623 N N . LYS A 1 84 ? -6.548 9.070 -8.032 1.00 17.02 107 LYS A N 1
ATOM 624 C CA . LYS A 1 84 ? -7.851 8.393 -7.936 1.00 17.06 107 LYS A CA 1
ATOM 625 C C . LYS A 1 84 ? -8.043 7.467 -6.736 1.00 21.51 107 LYS A C 1
ATOM 626 O O . LYS A 1 84 ? -9.191 7.231 -6.345 1.00 22.04 107 LYS A O 1
ATOM 632 N N . ARG A 1 85 ? -6.954 6.884 -6.196 1.00 17.64 108 ARG A N 1
ATOM 633 C CA . ARG A 1 85 ? -7.070 5.904 -5.105 1.00 17.65 108 ARG A CA 1
ATOM 634 C C . ARG A 1 85 ? -6.430 6.286 -3.773 1.00 20.11 108 ARG A C 1
ATOM 635 O O . ARG A 1 85 ? -7.135 6.370 -2.775 1.00 18.84 108 ARG A O 1
ATOM 643 N N . ILE A 1 86 ? -5.109 6.548 -3.757 1.00 16.81 109 ILE A N 1
ATOM 644 C CA . ILE A 1 86 ? -4.328 6.804 -2.537 1.00 15.59 109 ILE A CA 1
ATOM 645 C C . ILE A 1 86 ? -4.649 8.113 -1.825 1.00 18.19 109 ILE A C 1
ATOM 646 O O . ILE A 1 86 ? -4.918 8.096 -0.619 1.00 15.44 109 ILE A O 1
ATOM 651 N N . LEU A 1 87 ? -4.624 9.239 -2.560 1.00 15.13 110 LEU A N 1
ATOM 652 C CA . LEU A 1 87 ? -4.917 10.552 -1.957 1.00 15.18 110 LEU A CA 1
ATOM 653 C C . LEU A 1 87 ? -6.388 10.717 -1.517 1.00 18.53 110 LEU A C 1
ATOM 654 O O . LEU A 1 87 ? -6.595 11.188 -0.403 1.00 16.26 110 LEU A O 1
ATOM 659 N N . PRO A 1 88 ? -7.415 10.225 -2.269 1.00 17.03 111 PRO A N 1
ATOM 660 C CA . PRO A 1 88 ? -8.791 10.275 -1.734 1.00 16.69 111 PRO A CA 1
ATOM 661 C C . PRO A 1 88 ? -8.949 9.359 -0.503 1.00 20.45 111 PRO A C 1
ATOM 662 O O . PRO A 1 88 ? -9.748 9.642 0.384 1.00 19.38 111 PRO A O 1
ATOM 666 N N . GLY A 1 89 ? -8.168 8.281 -0.447 1.00 16.63 112 GLY A N 1
ATOM 667 C CA . GLY A 1 89 ? -8.170 7.373 0.699 1.00 15.31 112 GLY A CA 1
ATOM 668 C C . GLY A 1 89 ? -7.568 8.070 1.911 1.00 18.44 112 GLY A C 1
ATOM 669 O O . GLY A 1 89 ? -8.125 8.006 3.003 1.00 16.73 112 GLY A O 1
ATOM 670 N N . LEU A 1 90 ? -6.431 8.782 1.711 1.00 15.24 113 LEU A N 1
ATOM 671 C CA . LEU A 1 90 ? -5.758 9.543 2.768 1.00 14.19 113 LEU A CA 1
ATOM 672 C C . LEU A 1 90 ? -6.688 10.639 3.372 1.00 18.88 113 LEU A C 1
ATOM 673 O O . LEU A 1 90 ? -6.661 10.858 4.587 1.00 17.02 113 LEU A O 1
ATOM 678 N N . GLU A 1 91 ? -7.507 11.309 2.530 1.00 15.56 114 GLU A N 1
ATOM 679 C CA . GLU A 1 91 ? -8.441 12.348 2.986 1.00 15.18 114 GLU A CA 1
ATOM 680 C C . GLU A 1 91 ? -9.469 11.862 4.004 1.00 19.07 114 GLU A C 1
ATOM 681 O O . GLU A 1 91 ? -9.991 12.671 4.776 1.00 18.31 114 GLU A O 1
ATOM 687 N N . GLN A 1 92 ? -9.761 10.544 4.010 1.00 14.42 115 GLN A N 1
ATOM 688 C CA . GLN A 1 92 ? -10.708 9.941 4.954 1.00 13.31 115 GLN A CA 1
ATOM 689 C C . GLN A 1 92 ? -10.149 10.032 6.414 1.00 14.72 115 GLN A C 1
ATOM 690 O O . GLN A 1 92 ? -10.896 9.830 7.369 1.00 11.60 115 GLN A O 1
ATOM 696 N N . TYR A 1 93 ? -8.850 10.376 6.569 1.00 10.17 116 TYR A N 1
ATOM 697 C CA . TYR A 1 93 ? -8.157 10.531 7.858 1.00 10.40 116 TYR A CA 1
ATOM 698 C C . TYR A 1 93 ? -8.046 11.986 8.277 1.00 14.88 116 TYR A C 1
ATOM 699 O O . TYR A 1 93 ? -7.598 12.233 9.393 1.00 13.67 116 TYR A O 1
ATOM 708 N N . TRP A 1 94 ? -8.390 12.951 7.373 1.00 12.47 117 TRP A N 1
ATOM 709 C CA . TRP A 1 94 ? -8.251 14.378 7.663 1.00 12.91 117 TRP A CA 1
ATOM 710 C C . TRP A 1 94 ? -9.202 14.865 8.768 1.00 17.27 117 TRP A C 1
ATOM 711 O O . TRP A 1 94 ? -10.427 14.832 8.589 1.00 17.98 117 TRP A O 1
ATOM 722 N N . ASP A 1 95 ? -8.637 15.307 9.900 1.00 13.24 118 ASP A N 1
ATOM 723 C CA . ASP A 1 95 ? -9.389 15.843 11.052 1.00 13.19 118 ASP A CA 1
ATOM 724 C C . ASP A 1 95 ? -9.218 17.378 11.117 1.00 18.04 118 ASP A C 1
ATOM 725 O O . ASP A 1 95 ? -8.196 17.864 11.571 1.00 16.00 118 ASP A O 1
ATOM 730 N N . GLY A 1 96 ? -10.207 18.104 10.615 1.00 18.78 119 GLY A N 1
ATOM 731 C CA . GLY A 1 96 ? -10.238 19.563 10.620 1.00 19.84 119 GLY A CA 1
ATOM 732 C C . GLY A 1 96 ? -10.990 20.138 11.812 1.00 27.88 119 GLY A C 1
ATOM 733 O O . GLY A 1 96 ? -11.096 21.362 11.948 1.00 27.59 119 GLY A O 1
ATOM 734 N N . GLU A 1 97 ? -11.508 19.253 12.701 1.00 25.07 120 GLU A N 1
ATOM 735 C CA . GLU A 1 97 ? -12.284 19.621 13.892 1.00 24.73 120 GLU A CA 1
ATOM 736 C C . GLU A 1 97 ? -11.357 20.096 15.026 1.00 28.91 120 GLU A C 1
ATOM 737 O O . GLU A 1 97 ? -11.600 21.150 15.606 1.00 30.70 120 GLU A O 1
ATOM 743 N N . ARG A 1 98 ? -10.300 19.318 15.336 1.00 22.02 121 ARG A N 1
ATOM 744 C CA . ARG A 1 98 ? -9.309 19.658 16.347 1.00 20.49 121 ARG A CA 1
ATOM 745 C C . ARG A 1 98 ? -8.190 20.400 15.628 1.00 23.54 121 ARG A C 1
ATOM 746 O O . ARG A 1 98 ? -7.824 20.039 14.500 1.00 21.49 121 ARG A O 1
ATOM 754 N N . LEU A 1 99 ? -7.674 21.462 16.266 1.00 19.32 122 LEU A N 1
ATOM 755 C CA . LEU A 1 99 ? -6.714 22.344 15.620 1.00 17.93 122 LEU A CA 1
ATOM 756 C C . LEU A 1 99 ? -5.283 22.381 16.168 1.00 22.98 122 LEU A C 1
ATOM 757 O O . LEU A 1 99 ? -5.080 22.202 17.365 1.00 23.14 122 LEU A O 1
ATOM 762 N N . PRO A 1 100 ? -4.269 22.640 15.311 1.00 20.14 123 PRO A N 1
ATOM 763 C CA . PRO A 1 100 ? -4.319 22.801 13.832 1.00 19.21 123 PRO A CA 1
ATOM 764 C C . PRO A 1 100 ? -4.763 21.503 13.143 1.00 22.29 123 PRO A C 1
ATOM 765 O O . PRO A 1 100 ? -4.545 20.400 13.671 1.00 20.85 123 PRO A O 1
ATOM 769 N N . ALA A 1 101 ? -5.453 21.636 12.005 1.00 18.42 124 ALA A N 1
ATOM 770 C CA . ALA A 1 101 ? -5.956 20.506 11.228 1.00 18.04 124 ALA A CA 1
ATOM 771 C C . ALA A 1 101 ? -4.805 19.617 10.723 1.00 20.80 124 ALA A C 1
ATOM 772 O O . ALA A 1 101 ? -3.717 20.115 10.405 1.00 20.02 124 ALA A O 1
ATOM 774 N N . CYS A 1 102 ? -5.033 18.296 10.716 1.00 16.13 125 CYS A N 1
ATOM 775 C CA . CYS A 1 102 ? -4.032 17.319 10.323 1.00 16.38 125 CYS A CA 1
ATOM 776 C C . CYS A 1 102 ? -4.691 15.957 10.051 1.00 19.71 125 CYS A C 1
ATOM 777 O O . CYS A 1 102 ? -5.907 15.815 10.192 1.00 19.54 125 CYS A O 1
ATOM 780 N N . TYR A 1 103 ? -3.870 14.947 9.705 1.00 15.26 126 TYR A N 1
ATOM 781 C CA . TYR A 1 103 ? -4.382 13.595 9.525 1.00 15.05 126 TYR A CA 1
ATOM 782 C C . TYR A 1 103 ? -4.259 12.854 10.851 1.00 17.40 126 TYR A C 1
ATOM 783 O O . TYR A 1 103 ? -3.156 12.755 11.419 1.00 16.56 126 TYR A O 1
ATOM 792 N N . GLN A 1 104 ? -5.396 12.360 11.349 1.00 12.52 127 GLN A N 1
ATOM 793 C CA . GLN A 1 104 ? -5.471 11.554 12.556 1.00 10.89 127 GLN A CA 1
ATOM 794 C C . GLN A 1 104 ? -5.165 10.077 12.207 1.00 14.83 127 GLN A C 1
ATOM 795 O O . GLN A 1 104 ? -5.210 9.698 11.032 1.00 15.28 127 GLN A O 1
ATOM 801 N N . SER A 1 105 ? -4.861 9.259 13.222 1.00 11.79 128 SER A N 1
ATOM 802 C CA . SER A 1 105 ? -4.402 7.871 13.075 1.00 13.13 128 SER A CA 1
ATOM 803 C C . SER A 1 105 ? -5.382 6.845 12.512 1.00 16.45 128 SER A C 1
ATOM 804 O O . SER A 1 105 ? -4.932 5.790 12.067 1.00 14.90 128 SER A O 1
ATOM 807 N N . TYR A 1 106 ? -6.687 7.136 12.513 1.00 14.24 129 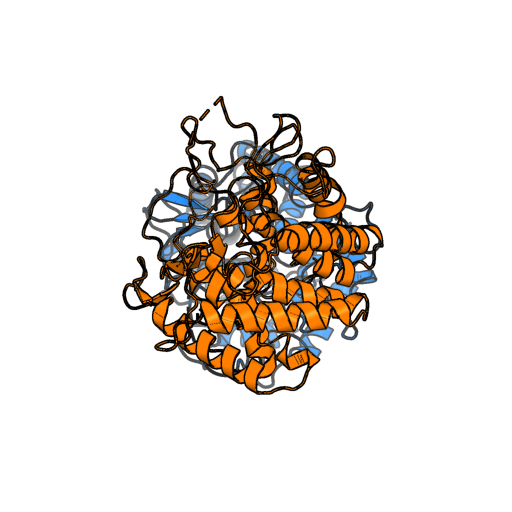TYR A N 1
ATOM 808 C CA . TYR A 1 106 ? -7.724 6.204 12.022 1.00 13.89 129 TYR A CA 1
ATOM 809 C C . TYR A 1 106 ? -8.823 7.017 11.281 1.00 18.42 129 TYR A C 1
ATOM 810 O O . TYR A 1 106 ? -8.932 8.211 11.570 1.00 19.03 129 TYR A O 1
ATOM 819 N N . PRO A 1 107 ? -9.581 6.463 10.288 1.00 13.60 130 PRO A N 1
ATOM 820 C CA . PRO A 1 107 ? -10.559 7.305 9.555 1.00 12.39 130 PRO A CA 1
ATOM 821 C C . PRO A 1 107 ? -11.565 8.041 10.441 1.00 17.26 130 PRO A C 1
ATOM 822 O O . PRO A 1 107 ? -12.068 7.462 11.426 1.00 15.50 130 PRO A O 1
ATOM 826 N N . VAL A 1 108 ? -11.831 9.332 10.086 1.00 14.10 131 VAL A N 1
ATOM 827 C CA . VAL A 1 108 ? -12.737 10.239 10.811 1.00 14.80 131 VAL A CA 1
ATOM 828 C C . VAL A 1 108 ? -14.180 9.768 10.914 1.00 18.53 131 VAL A C 1
ATOM 829 O O . VAL A 1 108 ? -14.868 10.167 11.850 1.00 18.67 131 VAL A O 1
ATOM 833 N N . LYS A 1 109 ? -14.640 8.905 9.983 1.00 14.07 132 LYS A N 1
ATOM 834 C CA . LYS A 1 109 ? -16.004 8.372 10.035 1.00 14.90 132 LYS A CA 1
ATOM 835 C C . LYS A 1 109 ? -16.170 7.430 11.239 1.00 17.99 132 LYS A C 1
ATOM 836 O O . LYS A 1 109 ? -17.284 7.031 11.555 1.00 17.74 132 LYS A O 1
ATOM 842 N N . TYR A 1 110 ? -15.051 7.036 11.874 1.00 15.20 133 TYR A N 1
ATOM 843 C CA . TYR A 1 110 ? -15.098 6.165 13.042 1.00 15.60 133 TYR A CA 1
ATOM 844 C C . TYR A 1 110 ? -14.905 6.948 14.346 1.00 20.03 133 TYR A C 1
ATOM 845 O O . TYR A 1 110 ? -14.679 6.356 15.405 1.00 21.04 133 TYR A O 1
ATOM 854 N N . GLY A 1 111 ? -15.019 8.272 14.256 1.00 15.65 134 GLY A N 1
ATOM 855 C CA . GLY A 1 111 ? -14.876 9.166 15.406 1.00 14.66 134 GLY A CA 1
ATOM 856 C C . GLY A 1 111 ? -13.484 9.736 15.580 1.00 18.71 134 GLY A C 1
ATOM 857 O O . GLY A 1 111 ? -12.636 9.593 14.697 1.00 17.87 134 GLY A O 1
ATOM 858 N N . GLN A 1 112 ? -13.240 10.389 16.730 1.00 14.14 135 GLN A N 1
ATOM 859 C CA . GLN A 1 112 ? -11.930 10.972 17.043 1.00 14.23 135 GLN A CA 1
ATOM 860 C C . GLN A 1 112 ? -10.927 9.897 17.426 1.00 18.07 135 GLN A C 1
ATOM 861 O O . GLN A 1 112 ? -11.225 9.037 18.240 1.00 17.68 135 GLN A O 1
ATOM 867 N N . HIS A 1 113 ? -9.738 9.930 16.833 1.00 16.43 136 HIS A N 1
ATOM 868 C CA . HIS A 1 113 ? -8.678 8.986 17.170 1.00 16.65 136 HIS A CA 1
ATOM 869 C C . HIS A 1 113 ? -7.393 9.803 17.329 1.00 20.74 136 HIS A C 1
ATOM 870 O O . HIS A 1 113 ? -7.346 10.944 16.881 1.00 20.84 136 HIS A O 1
ATOM 877 N N . GLY A 1 114 ? -6.399 9.250 18.005 1.00 16.94 137 GLY A N 1
ATOM 878 C CA . GLY A 1 114 ? -5.134 9.941 18.263 1.00 17.32 137 GLY A CA 1
ATOM 879 C C . GLY A 1 114 ? -4.481 10.585 17.061 1.00 20.40 137 GLY A C 1
ATOM 880 O O . GLY A 1 114 ? -4.533 10.044 15.953 1.00 17.34 137 GLY A O 1
ATOM 881 N N . ARG A 1 115 ? -3.858 11.755 17.286 1.00 17.29 138 ARG A N 1
ATOM 882 C CA . ARG A 1 115 ? -3.168 12.494 16.234 1.00 16.60 138 ARG A CA 1
ATOM 883 C C . ARG A 1 115 ? -1.704 12.536 16.565 1.00 18.59 138 ARG A C 1
ATOM 884 O O . ARG A 1 115 ? -1.312 12.890 17.687 1.00 18.52 138 ARG A O 1
ATOM 892 N N . TYR A 1 116 ? -0.883 12.124 15.594 1.00 13.27 139 TYR A N 1
ATOM 893 C CA . TYR A 1 116 ? 0.548 12.014 15.824 1.00 14.08 139 TYR A CA 1
ATOM 894 C C . TYR A 1 116 ? 1.328 13.008 14.987 1.00 17.16 139 TYR A C 1
ATOM 895 O O . TYR A 1 116 ? 1.095 13.122 13.781 1.00 16.32 139 TYR A O 1
ATOM 904 N N . TYR A 1 117 ? 2.235 13.738 15.631 1.00 14.64 140 TYR A N 1
ATOM 905 C CA . TYR A 1 117 ? 3.094 14.709 14.956 1.00 15.28 140 TYR A CA 1
ATOM 906 C C . TYR A 1 117 ? 3.960 14.020 13.891 1.00 18.34 140 TYR A C 1
ATOM 907 O O . TYR A 1 117 ? 4.055 14.521 12.762 1.00 16.72 140 TYR A O 1
ATOM 916 N N . ASP A 1 118 ? 4.550 12.835 14.230 1.00 14.73 141 ASP A N 1
ATOM 917 C CA . ASP A 1 118 ? 5.389 12.133 13.267 1.00 13.63 141 ASP A CA 1
ATOM 918 C C . ASP A 1 118 ? 4.646 11.574 12.040 1.00 16.54 141 ASP A C 1
ATOM 919 O O . ASP A 1 118 ? 5.197 11.668 10.950 1.00 14.43 141 ASP A O 1
ATOM 924 N N . ASP A 1 119 ? 3.387 11.036 12.204 1.00 13.47 142 ASP A N 1
ATOM 925 C CA . ASP A 1 119 ? 2.559 10.548 11.071 1.00 13.28 142 ASP A CA 1
ATOM 926 C C . ASP A 1 119 ? 2.461 11.649 10.011 1.00 16.68 142 ASP A C 1
ATOM 927 O O . ASP A 1 119 ? 2.581 11.383 8.811 1.00 14.06 142 ASP A O 1
ATOM 932 N N . ASN A 1 120 ? 2.214 12.881 10.471 1.00 13.48 143 ASN A N 1
ATOM 933 C CA . ASN A 1 120 ? 2.087 14.051 9.611 1.00 13.94 143 ASN A CA 1
ATOM 934 C C . ASN A 1 120 ? 3.401 14.495 8.958 1.00 17.83 143 ASN A C 1
ATOM 935 O O . ASN A 1 120 ? 3.348 15.061 7.866 1.00 18.62 143 ASN A O 1
ATOM 940 N N . ILE A 1 121 ? 4.566 14.178 9.550 1.00 12.86 144 ILE A N 1
ATOM 941 C CA . ILE A 1 121 ? 5.868 14.514 8.931 1.00 12.29 144 ILE A CA 1
ATOM 942 C C . ILE A 1 121 ? 6.084 13.667 7.657 1.00 14.84 144 ILE A C 1
ATOM 943 O O . ILE A 1 121 ? 6.434 14.226 6.615 1.00 12.86 144 ILE A O 1
ATOM 948 N N . TRP A 1 122 ? 5.874 12.332 7.749 1.00 11.06 145 TRP A N 1
ATOM 949 C CA . TRP A 1 122 ? 6.057 11.418 6.601 1.00 12.48 145 TRP A CA 1
ATOM 950 C C . TRP A 1 122 ? 5.176 11.811 5.405 1.00 15.76 145 TRP A C 1
ATOM 951 O O . TRP A 1 122 ? 5.620 11.759 4.259 1.00 14.98 145 TRP A O 1
ATOM 962 N N . ILE A 1 123 ? 3.907 12.177 5.691 1.00 11.45 146 ILE A N 1
ATOM 963 C CA . ILE A 1 123 ? 2.971 12.619 4.671 1.00 10.27 146 ILE A CA 1
ATOM 964 C C . ILE A 1 123 ? 3.432 13.988 4.093 1.00 14.41 146 ILE A C 1
ATOM 965 O O . ILE A 1 123 ? 3.469 14.132 2.870 1.00 15.65 146 ILE A O 1
ATOM 970 N N . ALA A 1 124 ? 3.822 14.965 4.959 1.00 11.19 147 ALA A N 1
ATOM 971 C CA . ALA A 1 124 ? 4.313 16.289 4.507 1.00 13.18 147 ALA A CA 1
ATOM 972 C C . ALA A 1 124 ? 5.555 16.147 3.591 1.00 16.75 147 ALA A C 1
ATOM 973 O O . ALA A 1 124 ? 5.656 16.846 2.576 1.00 15.76 147 ALA A O 1
ATOM 975 N N . LEU A 1 125 ? 6.460 15.215 3.934 1.00 12.25 148 LEU A N 1
ATOM 976 C CA . LEU A 1 125 ? 7.663 14.910 3.135 1.00 12.60 148 LEU A CA 1
ATOM 977 C C . LEU A 1 125 ? 7.284 14.419 1.727 1.00 16.70 148 LEU A C 1
ATOM 978 O O . LEU A 1 125 ? 7.854 14.893 0.740 1.00 16.53 148 LEU A O 1
ATOM 983 N N . ASP A 1 126 ? 6.289 13.508 1.635 1.00 14.76 149 ASP A N 1
ATOM 984 C CA . ASP A 1 126 ? 5.822 12.974 0.340 1.00 14.14 149 ASP A CA 1
ATOM 985 C C . ASP A 1 126 ? 5.095 14.046 -0.448 1.00 17.27 149 ASP A C 1
ATOM 986 O O . ASP A 1 126 ? 5.234 14.078 -1.664 1.00 16.59 149 ASP A O 1
ATOM 991 N N . TYR A 1 127 ? 4.375 14.956 0.229 1.00 14.54 150 TYR A N 1
ATOM 992 C CA . TYR A 1 127 ? 3.703 16.086 -0.434 1.00 14.42 150 TYR A CA 1
ATOM 993 C C . TYR A 1 127 ? 4.731 17.035 -1.025 1.00 18.21 150 TYR A C 1
ATOM 994 O O . TYR A 1 127 ? 4.499 17.532 -2.122 1.00 19.39 150 TYR A O 1
ATOM 1003 N N . CYS A 1 128 ? 5.880 17.253 -0.323 1.00 15.05 151 CYS A N 1
ATOM 1004 C CA . CYS A 1 128 ? 7.001 18.073 -0.836 1.00 15.22 151 CYS A CA 1
ATOM 1005 C C . CYS A 1 128 ? 7.545 17.465 -2.140 1.00 20.08 151 CYS A C 1
ATOM 1006 O O . CYS A 1 128 ? 7.595 18.146 -3.168 1.00 19.25 151 CYS A O 1
ATOM 1009 N N . ASP A 1 129 ? 7.880 16.161 -2.104 1.00 17.33 152 ASP A N 1
ATOM 1010 C CA . ASP A 1 129 ? 8.401 15.438 -3.270 1.00 16.72 152 ASP A CA 1
ATOM 1011 C C . ASP A 1 129 ? 7.417 15.363 -4.424 1.00 18.89 152 ASP A C 1
ATOM 1012 O O . ASP A 1 129 ? 7.818 15.593 -5.563 1.00 18.61 152 ASP A O 1
ATOM 1017 N N . TYR A 1 130 ? 6.124 15.114 -4.132 1.00 15.82 153 TYR A N 1
ATOM 1018 C CA . TYR A 1 130 ? 5.080 15.016 -5.158 1.00 14.81 153 TYR A CA 1
ATOM 1019 C C . TYR A 1 130 ? 4.739 16.398 -5.763 1.00 20.28 153 TYR A C 1
ATOM 1020 O O . TYR A 1 130 ? 4.509 16.479 -6.971 1.00 20.42 153 TYR A O 1
ATOM 1029 N N . TYR A 1 131 ? 4.793 17.477 -4.956 1.00 15.93 154 TYR A N 1
ATOM 1030 C CA . TYR A 1 131 ? 4.629 18.843 -5.477 1.00 17.14 154 TYR A CA 1
ATOM 1031 C C . TYR A 1 131 ? 5.762 19.140 -6.469 1.00 22.80 154 TYR A C 1
ATOM 1032 O O . TYR A 1 131 ? 5.488 19.700 -7.521 1.00 23.28 154 TYR A O 1
ATOM 1041 N N . ARG A 1 132 ? 7.022 18.776 -6.133 1.00 19.81 155 ARG A N 1
ATOM 1042 C CA . ARG A 1 132 ? 8.168 18.995 -7.025 1.00 20.51 155 ARG A CA 1
ATOM 1043 C C . ARG A 1 132 ? 7.948 18.258 -8.366 1.00 24.49 155 ARG A C 1
ATOM 1044 O O . ARG A 1 132 ? 8.253 18.808 -9.427 1.00 23.86 155 ARG A O 1
ATOM 1052 N N . LEU A 1 133 ? 7.342 17.059 -8.314 1.00 21.34 156 LEU A N 1
ATOM 1053 C CA . LEU A 1 133 ? 7.079 16.252 -9.508 1.00 22.03 156 LEU A CA 1
ATOM 1054 C C . LEU A 1 133 ? 5.865 16.678 -10.354 1.00 27.24 156 LEU A C 1
ATOM 1055 O O . LEU A 1 133 ? 5.841 16.363 -11.540 1.00 28.42 156 LEU A O 1
ATOM 1060 N N . THR A 1 134 ? 4.855 17.355 -9.767 1.00 22.55 157 THR A N 1
ATOM 1061 C CA . THR A 1 134 ? 3.617 17.726 -10.490 1.00 22.25 157 THR A CA 1
ATOM 1062 C C . THR A 1 134 ? 3.304 19.241 -10.603 1.00 26.64 157 THR A C 1
ATOM 1063 O O . THR A 1 134 ? 2.499 19.634 -11.467 1.00 25.98 157 THR A O 1
ATOM 1067 N N . LYS A 1 135 ? 3.875 20.071 -9.692 1.00 22.29 158 LYS A N 1
ATOM 1068 C CA . LYS A 1 135 ? 3.656 21.530 -9.582 1.00 22.77 158 LYS A CA 1
ATOM 1069 C C . LYS A 1 135 ? 2.204 21.922 -9.248 1.00 28.05 158 LYS A C 1
ATOM 1070 O O . LYS A 1 135 ? 1.798 23.081 -9.420 1.00 28.83 158 LYS A O 1
ATOM 1076 N N . LYS A 1 136 ? 1.419 20.952 -8.741 1.00 23.73 159 LYS A N 1
ATOM 1077 C CA . LYS A 1 136 ? 0.023 21.197 -8.373 1.00 23.71 159 LYS A CA 1
ATOM 1078 C C . LYS A 1 136 ? 0.009 21.915 -7.021 1.00 28.64 159 LYS A C 1
ATOM 1079 O O . LYS A 1 136 ? 0.379 21.322 -6.005 1.00 27.38 159 LYS A O 1
ATOM 1085 N N . ALA A 1 137 ? -0.397 23.198 -7.024 1.00 26.75 160 ALA A N 1
ATOM 1086 C CA . ALA A 1 137 ? -0.479 24.094 -5.862 1.00 26.96 160 ALA A CA 1
ATOM 1087 C C . ALA A 1 137 ? -0.956 23.445 -4.554 1.00 29.88 160 ALA A C 1
ATOM 1088 O O . ALA A 1 137 ? -0.332 23.676 -3.516 1.00 29.67 160 ALA A O 1
ATOM 1090 N N . ASP A 1 138 ? -2.038 22.637 -4.604 1.00 24.07 161 ASP A N 1
ATOM 1091 C CA . ASP A 1 138 ? -2.659 21.934 -3.467 1.00 23.64 161 ASP A CA 1
ATOM 1092 C C . ASP A 1 138 ? -1.665 21.156 -2.607 1.00 23.99 161 ASP A C 1
ATOM 1093 O O . ASP A 1 138 ? -1.820 21.121 -1.386 1.00 22.57 161 ASP A O 1
ATOM 1098 N N . TYR A 1 139 ? -0.673 20.514 -3.235 1.00 19.24 162 TYR A N 1
ATOM 1099 C CA . TYR A 1 139 ? 0.327 19.707 -2.525 1.00 17.54 162 TYR A CA 1
ATOM 1100 C C . TYR A 1 139 ? 1.286 20.546 -1.703 1.00 20.51 162 TYR A C 1
ATOM 1101 O O . TYR A 1 139 ? 1.584 20.157 -0.574 1.00 20.31 162 TYR A O 1
ATOM 1110 N N . LEU A 1 140 ? 1.737 21.702 -2.227 1.00 17.12 163 LEU A N 1
ATOM 1111 C CA . LEU A 1 140 ? 2.607 22.628 -1.469 1.00 18.48 163 LEU A CA 1
ATOM 1112 C C . LEU A 1 140 ? 1.840 23.212 -0.255 1.00 22.11 163 LEU A C 1
ATOM 1113 O O . LEU A 1 140 ? 2.397 23.329 0.833 1.00 22.94 163 LEU A O 1
ATOM 1118 N N . LYS A 1 141 ? 0.554 23.525 -0.444 1.00 18.76 164 LYS A N 1
ATOM 1119 C CA . LYS A 1 141 ? -0.317 24.074 0.583 1.00 19.16 164 LYS A CA 1
ATOM 1120 C C . LYS A 1 141 ? -0.508 23.068 1.721 1.00 21.60 164 LYS A C 1
ATOM 1121 O O . LYS A 1 141 ? -0.471 23.460 2.884 1.00 20.23 164 LYS A O 1
ATOM 1127 N N . LYS A 1 142 ? -0.723 21.789 1.372 1.00 18.20 165 LYS A N 1
ATOM 1128 C CA . LYS A 1 142 ? -0.868 20.688 2.322 1.00 18.74 165 LYS A CA 1
ATOM 1129 C C . LYS A 1 142 ? 0.411 20.554 3.132 1.00 20.71 165 LYS A C 1
ATOM 1130 O O . LYS A 1 142 ? 0.322 20.487 4.358 1.00 18.24 165 LYS A O 1
ATOM 1136 N N . ALA A 1 143 ? 1.587 20.557 2.450 1.00 17.08 166 ALA A N 1
ATOM 1137 C CA . ALA A 1 143 ? 2.909 20.467 3.091 1.00 17.28 166 ALA A CA 1
ATOM 1138 C C . ALA A 1 143 ? 3.173 21.633 4.091 1.00 21.52 166 ALA A C 1
ATOM 1139 O O . ALA A 1 143 ? 3.662 21.391 5.200 1.00 19.12 166 ALA A O 1
ATOM 1141 N N . ILE A 1 144 ? 2.813 22.875 3.714 1.00 19.06 167 ILE A N 1
ATOM 1142 C CA . ILE A 1 144 ? 2.978 24.051 4.588 1.00 19.16 167 ILE A CA 1
ATOM 1143 C C . ILE A 1 144 ? 2.028 23.958 5.799 1.00 24.09 167 ILE A C 1
ATOM 1144 O O . ILE A 1 144 ? 2.478 24.188 6.918 1.00 23.10 167 ILE A O 1
ATOM 1149 N N . ALA A 1 145 ? 0.730 23.584 5.571 1.00 21.33 168 ALA A N 1
ATOM 1150 C CA . ALA A 1 145 ? -0.287 23.410 6.623 1.00 20.95 168 ALA A CA 1
ATOM 1151 C C . ALA A 1 145 ? 0.125 22.308 7.597 1.00 22.12 168 ALA A C 1
ATOM 1152 O O . ALA A 1 145 ? 0.006 22.480 8.815 1.00 19.47 168 ALA A O 1
ATOM 1154 N N . LEU A 1 146 ? 0.667 21.197 7.071 1.00 17.75 169 LEU A N 1
ATOM 1155 C CA . LEU A 1 146 ? 1.149 20.096 7.909 1.00 16.40 169 LEU A CA 1
ATOM 1156 C C . LEU A 1 146 ? 2.331 20.508 8.783 1.00 20.03 169 LEU A C 1
ATOM 1157 O O . LEU A 1 146 ? 2.356 20.162 9.956 1.00 19.05 169 LEU A O 1
ATOM 1162 N N . TYR A 1 147 ? 3.243 21.326 8.247 1.00 17.97 170 TYR A N 1
ATOM 1163 C CA . TYR A 1 147 ? 4.423 21.839 8.963 1.00 18.76 170 TYR A CA 1
ATOM 1164 C C . TYR A 1 147 ? 3.972 22.687 10.166 1.00 21.88 170 TYR A C 1
ATOM 1165 O O . TYR A 1 147 ? 4.510 22.528 11.262 1.00 21.44 170 TYR A O 1
ATOM 1174 N N . GLU A 1 148 ? 2.932 23.510 9.981 1.00 18.32 171 GLU A N 1
ATOM 1175 C CA . GLU A 1 148 ? 2.373 24.343 11.053 1.00 19.01 171 GLU A CA 1
ATOM 1176 C C . GLU A 1 148 ? 1.857 23.481 12.202 1.00 21.46 171 GLU A C 1
ATOM 1177 O O . GLU A 1 148 ? 2.093 23.807 13.359 1.00 20.20 171 GLU A O 1
ATOM 1183 N N . TYR A 1 149 ? 1.192 22.362 11.879 1.00 16.72 172 TYR A N 1
ATOM 1184 C CA . TYR A 1 149 ? 0.711 21.399 12.869 1.00 16.38 172 TYR A CA 1
ATOM 1185 C C . TYR A 1 149 ? 1.906 20.725 13.553 1.00 18.23 172 TYR A C 1
ATOM 1186 O O . TYR A 1 149 ? 1.930 20.606 14.777 1.00 17.41 172 TYR A O 1
ATOM 1195 N N . ILE A 1 150 ? 2.897 20.289 12.758 1.00 14.12 173 ILE A N 1
ATOM 1196 C CA . ILE A 1 150 ? 4.095 19.622 13.292 1.00 12.72 173 ILE A CA 1
ATOM 1197 C C . ILE A 1 150 ? 4.770 20.506 14.333 1.00 17.54 173 ILE A C 1
ATOM 1198 O O . ILE A 1 150 ? 5.077 20.035 15.436 1.00 16.26 173 ILE A O 1
ATOM 1203 N N . TYR A 1 151 ? 4.990 21.786 13.984 1.00 14.62 174 TYR A N 1
ATOM 1204 C CA . TYR A 1 151 ? 5.641 22.717 14.891 1.00 13.79 174 TYR A CA 1
ATOM 1205 C C . TYR A 1 151 ? 4.774 23.256 16.032 1.00 18.23 174 TYR A C 1
ATOM 1206 O O . TYR A 1 151 ? 5.324 23.851 16.962 1.00 19.79 174 TYR A O 1
ATOM 1215 N N . SER A 1 152 ? 3.452 22.922 16.045 1.00 14.78 175 SER A N 1
ATOM 1216 C CA . SER A 1 152 ? 2.581 23.227 17.182 1.00 14.69 175 SER A CA 1
ATOM 1217 C C . SER A 1 152 ? 2.903 22.167 18.277 1.00 19.27 175 SER A C 1
ATOM 1218 O O . SER A 1 152 ? 2.494 22.316 19.430 1.00 18.87 175 SER A O 1
ATOM 1221 N N . GLY A 1 153 ? 3.689 21.153 17.894 1.00 14.95 176 GLY A N 1
ATOM 1222 C CA . GLY A 1 153 ? 4.185 20.094 18.764 1.00 14.77 176 GLY A CA 1
ATOM 1223 C C . GLY A 1 153 ? 5.522 20.407 19.400 1.00 21.89 176 GLY A C 1
ATOM 1224 O O . GLY A 1 153 ? 6.018 19.617 20.204 1.00 20.95 176 GLY A O 1
ATOM 1225 N N . TRP A 1 154 ? 6.123 21.561 19.050 1.00 20.42 177 TRP A N 1
ATOM 1226 C CA . TRP A 1 154 ? 7.376 22.041 19.647 1.00 21.08 177 TRP A CA 1
ATOM 1227 C C . TRP A 1 154 ? 7.026 22.789 20.954 1.00 23.66 177 TRP A C 1
ATOM 1228 O O . TRP A 1 154 ? 5.944 23.359 21.070 1.00 22.74 177 TRP A O 1
ATOM 1239 N N . SER A 1 155 ? 7.930 22.767 21.929 1.00 19.60 178 SER A N 1
ATOM 1240 C CA . SER A 1 155 ? 7.817 23.523 23.194 1.00 19.42 178 SER A CA 1
ATOM 1241 C C . SER A 1 155 ? 9.229 23.814 23.711 1.00 22.47 178 SER A C 1
ATOM 1242 O O . SER A 1 155 ? 10.171 23.128 23.317 1.00 18.46 178 SER A O 1
ATOM 1245 N N . ASP A 1 156 ? 9.358 24.788 24.635 1.00 21.76 179 ASP A N 1
ATOM 1246 C CA . ASP A 1 156 ? 10.638 25.162 25.235 1.00 22.02 179 ASP A CA 1
ATOM 1247 C C . ASP A 1 156 ? 11.087 24.187 26.340 1.00 23.60 179 ASP A C 1
ATOM 1248 O O . ASP A 1 156 ? 12.195 24.320 26.843 1.00 23.90 179 ASP A O 1
ATOM 1253 N N . GLU A 1 157 ? 10.210 23.247 26.738 1.00 19.24 180 GLU A N 1
ATOM 1254 C CA . GLU A 1 157 ? 10.492 22.205 27.725 1.00 18.41 180 GLU A CA 1
ATOM 1255 C C . GLU A 1 157 ? 11.660 21.363 27.208 1.00 22.09 180 GLU A C 1
ATOM 1256 O O . GLU A 1 157 ? 11.627 20.918 26.060 1.00 20.67 180 GLU A O 1
ATOM 1262 N N . LEU A 1 158 ? 12.704 21.177 28.045 1.00 19.52 181 LEU A N 1
ATOM 1263 C CA . LEU A 1 158 ? 13.950 20.450 27.725 1.00 19.97 181 LEU A CA 1
ATOM 1264 C C . LEU A 1 158 ? 14.842 21.229 26.729 1.00 24.47 181 LEU A C 1
ATOM 1265 O O . LEU A 1 158 ? 15.752 20.658 26.118 1.00 25.48 181 LEU A O 1
ATOM 1270 N N . GLY A 1 159 ? 14.560 22.526 26.589 1.00 21.21 182 GLY A N 1
ATOM 1271 C CA . GLY A 1 159 ? 15.277 23.432 25.695 1.00 20.86 182 GLY A CA 1
ATOM 1272 C C . GLY A 1 159 ? 14.810 23.429 24.254 1.00 21.52 182 GLY A C 1
ATOM 1273 O O . GLY A 1 159 ? 15.366 24.143 23.428 1.00 20.40 182 GLY A O 1
ATOM 1274 N N . GLY A 1 160 ? 13.778 22.654 23.961 1.00 18.22 183 GLY A N 1
ATOM 1275 C CA . GLY A 1 160 ? 13.232 22.531 22.617 1.00 18.22 183 GLY A CA 1
ATOM 1276 C C . GLY A 1 160 ? 12.790 21.115 22.298 1.00 21.37 183 GLY A C 1
ATOM 1277 O O . GLY A 1 160 ? 12.618 20.306 23.209 1.00 20.61 183 GLY A O 1
ATOM 1278 N N . GLY A 1 161 ? 12.595 20.828 21.008 1.00 17.30 184 GLY A N 1
ATOM 1279 C CA . GLY A 1 161 ? 12.192 19.506 20.531 1.00 16.75 184 GLY A CA 1
ATOM 1280 C C . GLY A 1 161 ? 10.696 19.367 20.362 1.00 22.25 184 GLY A C 1
ATOM 1281 O O . GLY A 1 161 ? 9.915 20.102 20.982 1.00 20.40 184 GLY A O 1
ATOM 1282 N N . ILE A 1 162 ? 10.289 18.397 19.538 1.00 20.47 185 ILE A N 1
ATOM 1283 C CA . ILE A 1 162 ? 8.883 18.132 19.214 1.00 19.42 185 ILE A CA 1
ATOM 1284 C C . ILE A 1 162 ? 8.401 16.853 19.906 1.00 21.92 185 ILE A C 1
ATOM 1285 O O . ILE A 1 162 ? 9.132 15.878 19.963 1.00 21.35 185 ILE A O 1
ATOM 1290 N N . PHE A 1 163 ? 7.143 16.862 20.387 1.00 17.74 186 PHE A N 1
ATOM 1291 C CA . PHE A 1 163 ? 6.463 15.716 20.996 1.00 16.24 186 PHE A CA 1
ATOM 1292 C C . PHE A 1 163 ? 6.125 14.654 19.908 1.00 20.07 186 PHE A C 1
ATOM 1293 O O . PHE A 1 163 ? 6.427 14.847 18.738 1.00 19.42 186 PHE A O 1
ATOM 1301 N N . TRP A 1 164 ? 5.512 13.544 20.299 1.00 19.29 187 TRP A N 1
ATOM 1302 C CA . TRP A 1 164 ? 5.144 12.438 19.412 1.00 18.92 187 TRP A CA 1
ATOM 1303 C C . TRP A 1 164 ? 3.616 12.374 19.201 1.00 21.95 187 TRP A C 1
ATOM 1304 O O . TRP A 1 164 ? 3.151 12.392 18.052 1.00 19.59 187 TRP A O 1
ATOM 1315 N N . CYS A 1 165 ? 2.849 12.242 20.293 1.00 17.50 188 CYS A N 1
ATOM 1316 C CA . CYS A 1 165 ? 1.394 12.143 20.238 1.00 16.38 188 CYS A CA 1
ATOM 1317 C C . CYS A 1 165 ? 0.772 13.376 20.863 1.00 18.86 188 CYS A C 1
ATOM 1318 O O . CYS A 1 165 ? 0.984 13.659 22.045 1.00 18.27 188 CYS A O 1
ATOM 1321 N N . GLU A 1 166 ? -0.002 14.129 20.060 1.00 15.17 189 GLU A N 1
ATOM 1322 C CA . GLU A 1 166 ? -0.702 15.326 20.503 1.00 15.76 189 GLU A CA 1
ATOM 1323 C C . GLU A 1 166 ? -1.573 15.122 21.768 1.00 19.49 189 GLU A C 1
ATOM 1324 O O . GLU A 1 166 ? -1.741 16.055 22.543 1.00 19.02 189 GLU A O 1
ATOM 1330 N N . GLN A 1 167 ? -2.160 13.932 21.934 1.00 17.74 190 GLN A N 1
ATOM 1331 C CA . GLN A 1 167 ? -3.045 13.616 23.062 1.00 18.90 190 GLN A CA 1
ATOM 1332 C C . GLN A 1 167 ? -2.317 13.089 24.317 1.00 23.16 190 GLN A C 1
ATOM 1333 O O . GLN A 1 167 ? -2.958 12.921 25.359 1.00 22.84 190 GLN A O 1
ATOM 1339 N N . GLN A 1 168 ? -0.979 12.867 24.221 1.00 19.24 191 GLN A N 1
ATOM 1340 C CA . GLN A 1 168 ? -0.147 12.337 25.321 1.00 18.71 191 GLN A CA 1
ATOM 1341 C C . GLN A 1 168 ? 1.272 12.929 25.216 1.00 20.69 191 GLN A C 1
ATOM 1342 O O . GLN A 1 168 ? 2.201 12.249 24.769 1.00 21.36 191 GLN A O 1
ATOM 1348 N N . LYS A 1 169 ? 1.421 14.214 25.590 1.00 17.00 192 LYS A N 1
ATOM 1349 C CA . LYS A 1 169 ? 2.679 14.960 25.470 1.00 16.24 192 LYS A CA 1
ATOM 1350 C C . LYS A 1 169 ? 3.585 14.688 26.669 1.00 21.24 192 LYS A C 1
ATOM 1351 O O . LYS A 1 169 ? 3.636 15.493 27.599 1.00 20.41 192 LYS A O 1
ATOM 1357 N N . GLU A 1 170 ? 4.308 13.553 26.637 1.00 18.02 193 GLU A N 1
ATOM 1358 C CA . GLU A 1 170 ? 5.146 13.117 27.752 1.00 18.80 193 GLU A CA 1
ATOM 1359 C C . GLU A 1 170 ? 6.649 13.130 27.452 1.00 20.96 193 GLU A C 1
ATOM 1360 O O . GLU A 1 170 ? 7.433 13.054 28.384 1.00 19.89 193 GLU A O 1
ATOM 1366 N N . ALA A 1 171 ? 7.042 13.132 26.168 1.00 16.58 194 ALA A N 1
ATOM 1367 C CA . ALA A 1 171 ? 8.462 13.079 25.778 1.00 17.51 194 ALA A CA 1
ATOM 1368 C C . ALA A 1 171 ? 8.701 13.700 24.412 1.00 22.14 194 ALA A C 1
ATOM 1369 O O . ALA A 1 171 ? 7.757 13.858 23.625 1.00 21.92 194 ALA A O 1
ATOM 1371 N N . LYS A 1 172 ? 9.967 14.035 24.136 1.00 19.01 195 LYS A N 1
ATOM 1372 C CA . LYS A 1 172 ? 10.442 14.584 22.863 1.00 18.04 195 LYS A CA 1
ATOM 1373 C C . LYS A 1 172 ? 11.248 13.476 22.189 1.00 20.70 195 LYS A C 1
ATOM 1374 O O . LYS A 1 172 ? 12.175 12.938 22.797 1.00 19.70 195 LYS A O 1
ATOM 1380 N N . HIS A 1 173 ? 10.878 13.125 20.944 1.00 16.35 196 HIS A N 1
ATOM 1381 C CA . HIS A 1 173 ? 11.362 11.944 20.220 1.00 14.74 196 HIS A CA 1
ATOM 1382 C C . HIS A 1 173 ? 12.232 12.215 18.988 1.00 18.55 196 HIS A C 1
ATOM 1383 O O . HIS A 1 173 ? 11.954 13.144 18.232 1.00 19.79 196 HIS A O 1
ATOM 1390 N N . THR A 1 174 ? 13.213 11.333 18.727 1.00 14.49 197 THR A N 1
ATOM 1391 C CA . THR A 1 174 ? 14.052 11.422 17.530 1.00 14.39 197 THR A CA 1
ATOM 1392 C C . THR A 1 174 ? 13.166 11.221 16.296 1.00 16.86 197 THR A C 1
ATOM 1393 O O . THR A 1 174 ? 13.346 11.926 15.309 1.00 14.27 197 THR A O 1
ATOM 1397 N N . CYS A 1 175 ? 12.155 10.321 16.387 1.00 14.60 198 CYS A N 1
ATOM 1398 C CA . CYS A 1 175 ? 11.236 10.024 15.292 1.00 14.50 198 CYS A CA 1
ATOM 1399 C C . CYS A 1 175 ? 10.343 11.197 14.869 1.00 18.56 198 CYS A C 1
ATOM 1400 O O . CYS A 1 175 ? 9.729 11.129 13.799 1.00 18.61 198 CYS A O 1
ATOM 1403 N N A SER A 1 176 ? 10.277 12.262 15.720 0.50 14.40 199 SER A N 1
ATOM 1404 N N B SER A 1 176 ? 10.292 12.272 15.660 0.50 13.77 199 SER A N 1
ATOM 1405 C CA A SER A 1 176 ? 9.471 13.478 15.542 0.50 13.97 199 SER A CA 1
ATOM 1406 C CA B SER A 1 176 ? 9.550 13.440 15.219 0.50 12.95 199 SER A CA 1
ATOM 1407 C C A SER A 1 176 ? 10.305 14.757 15.313 0.50 18.83 199 SER A C 1
ATOM 1408 C C B SER A 1 176 ? 10.556 14.504 14.779 0.50 16.75 199 SER A C 1
ATOM 1409 O O A SER A 1 176 ? 9.740 15.796 14.964 0.50 20.27 199 SER A O 1
ATOM 1410 O O B SER A 1 176 ? 10.446 15.031 13.678 0.50 15.35 199 SER A O 1
ATOM 1415 N N . ASN A 1 177 ? 11.619 14.683 15.559 1.00 14.02 200 ASN A N 1
ATOM 1416 C CA . ASN A 1 177 ? 12.635 15.725 15.360 1.00 14.79 200 ASN A CA 1
ATOM 1417 C C . ASN A 1 177 ? 13.585 15.513 14.161 1.00 17.98 200 ASN A C 1
ATOM 1418 O O . ASN A 1 177 ? 13.856 16.478 13.451 1.00 16.58 200 ASN A O 1
ATOM 1423 N N . ALA A 1 178 ? 14.080 14.267 13.925 1.00 13.05 201 ALA A N 1
ATOM 1424 C CA . ALA A 1 178 ? 14.985 13.984 12.781 1.00 12.89 201 ALA A CA 1
ATOM 1425 C C . ALA A 1 178 ? 14.279 14.130 11.416 1.00 18.90 201 ALA A C 1
ATOM 1426 O O . ALA A 1 178 ? 14.771 14.922 10.615 1.00 17.24 201 ALA A O 1
ATOM 1428 N N . PRO A 1 179 ? 13.114 13.471 11.115 1.00 15.41 202 PRO A N 1
ATOM 1429 C CA . PRO A 1 179 ? 12.471 13.714 9.801 1.00 14.18 202 PRO A CA 1
ATOM 1430 C C . PRO A 1 179 ? 11.936 15.139 9.666 1.00 15.63 202 PRO A C 1
ATOM 1431 O O . PRO A 1 179 ? 11.832 15.631 8.548 1.00 12.67 202 PRO A O 1
ATOM 1435 N N . SER A 1 180 ? 11.638 15.818 10.813 1.00 14.01 203 SER A N 1
ATOM 1436 C CA . SER A 1 180 ? 11.225 17.238 10.866 1.00 14.01 203 SER A CA 1
ATOM 1437 C C . SER A 1 180 ? 12.315 18.145 10.292 1.00 17.90 203 SER A C 1
ATOM 1438 O O . SER A 1 180 ? 11.986 19.125 9.629 1.00 17.27 203 SER A O 1
ATOM 1441 N N . THR A 1 181 ? 13.596 17.818 10.545 1.00 15.65 204 THR A N 1
ATOM 1442 C CA . THR A 1 181 ? 14.766 18.550 10.033 1.00 15.63 204 THR A CA 1
ATOM 1443 C C . THR A 1 181 ? 14.803 18.417 8.498 1.00 19.99 204 THR A C 1
ATOM 1444 O O . THR A 1 181 ? 14.943 19.432 7.821 1.00 18.07 204 THR A O 1
ATOM 1448 N N . VAL A 1 182 ? 14.638 17.175 7.968 1.00 16.48 205 VAL A N 1
ATOM 1449 C CA . VAL A 1 182 ? 14.577 16.846 6.528 1.00 15.10 205 VAL A CA 1
ATOM 1450 C C . VAL A 1 182 ? 13.439 17.665 5.898 1.00 18.96 205 VAL A C 1
ATOM 1451 O O . VAL A 1 182 ? 13.634 18.285 4.848 1.00 19.28 205 VAL A O 1
ATOM 1455 N N . LEU A 1 183 ? 12.276 17.708 6.580 1.00 15.81 206 LEU A N 1
ATOM 1456 C CA . LEU A 1 183 ? 11.102 18.461 6.135 1.00 16.16 206 LEU A CA 1
ATOM 1457 C C . LEU A 1 183 ? 11.390 19.963 5.990 1.00 18.95 206 LEU A C 1
ATOM 1458 O O . LEU A 1 183 ? 11.026 20.533 4.972 1.00 18.67 206 LEU A O 1
ATOM 1463 N N . GLY A 1 184 ? 12.062 20.559 6.980 1.00 15.41 207 GLY A N 1
ATOM 1464 C CA . GLY A 1 184 ? 12.464 21.964 6.959 1.00 15.80 207 GLY A CA 1
ATOM 1465 C C . GLY A 1 184 ? 13.334 22.310 5.758 1.00 19.99 207 GLY A C 1
ATOM 1466 O O . GLY A 1 184 ? 13.087 23.319 5.083 1.00 19.95 207 GLY A O 1
ATOM 1467 N N . VAL A 1 185 ? 14.352 21.463 5.464 1.00 15.91 208 VAL A N 1
ATOM 1468 C CA . VAL A 1 185 ? 15.243 21.651 4.315 1.00 16.12 208 VAL A CA 1
ATOM 1469 C C . VAL A 1 185 ? 14.442 21.560 3.004 1.00 20.56 208 VAL A C 1
ATOM 1470 O O . VAL A 1 185 ? 14.614 22.408 2.126 1.00 19.33 208 VAL A O 1
ATOM 1474 N N . LYS A 1 186 ? 13.549 20.563 2.893 1.00 16.84 209 LYS A N 1
ATOM 1475 C CA . LYS A 1 186 ? 12.726 20.414 1.692 1.00 16.11 209 LYS A CA 1
ATOM 1476 C C . LYS A 1 186 ? 11.814 21.611 1.467 1.00 17.57 209 LYS A C 1
ATOM 1477 O O . LYS A 1 186 ? 11.730 22.094 0.345 1.00 18.00 209 LYS A O 1
ATOM 1483 N N . LEU A 1 187 ? 11.206 22.140 2.536 1.00 15.13 210 LEU A N 1
ATOM 1484 C CA . LEU A 1 187 ? 10.354 23.335 2.451 1.00 15.11 210 LEU A CA 1
ATOM 1485 C C . LEU A 1 187 ? 11.171 24.600 2.151 1.00 22.36 210 LEU A C 1
ATOM 1486 O O . LEU A 1 187 ? 10.709 25.465 1.396 1.00 21.99 210 LEU A O 1
ATOM 1491 N N . TYR A 1 188 ? 12.419 24.674 2.672 1.00 20.77 211 TYR A N 1
ATOM 1492 C CA . TYR A 1 188 ? 13.311 25.799 2.361 1.00 21.65 211 TYR A CA 1
ATOM 1493 C C . TYR A 1 188 ? 13.637 25.828 0.851 1.00 25.28 211 TYR A C 1
ATOM 1494 O O . TYR A 1 188 ? 13.678 26.911 0.265 1.00 23.23 211 TYR A O 1
ATOM 1503 N N . ARG A 1 189 ? 13.867 24.640 0.234 1.00 22.20 212 ARG A N 1
ATOM 1504 C CA . ARG A 1 189 ? 14.181 24.498 -1.203 1.00 22.34 212 ARG A CA 1
ATOM 1505 C C . ARG A 1 189 ? 13.016 24.923 -2.108 1.00 24.32 212 ARG A C 1
ATOM 1506 O O . ARG A 1 189 ? 13.246 25.527 -3.156 1.00 23.33 212 ARG A O 1
ATOM 1514 N N . LEU A 1 190 ? 11.780 24.605 -1.701 1.00 20.54 213 LEU A N 1
ATOM 1515 C CA . LEU A 1 190 ? 10.568 24.943 -2.456 1.00 21.04 213 LEU A CA 1
ATOM 1516 C C . LEU A 1 190 ? 10.096 26.377 -2.297 1.00 25.45 213 LEU A C 1
ATOM 1517 O O . LEU A 1 190 ? 9.498 26.911 -3.226 1.00 24.85 213 LEU A O 1
ATOM 1522 N N . THR A 1 191 ? 10.294 26.981 -1.110 1.00 23.17 214 THR A N 1
ATOM 1523 C CA . THR A 1 191 ? 9.789 28.332 -0.814 1.00 23.54 214 THR A CA 1
ATOM 1524 C C . THR A 1 191 ? 10.850 29.425 -0.740 1.00 27.91 214 THR A C 1
ATOM 1525 O O . THR A 1 191 ? 10.488 30.603 -0.790 1.00 28.74 214 THR A O 1
ATOM 1529 N N . LYS A 1 192 ? 12.130 29.053 -0.503 1.00 24.65 215 LYS A N 1
ATOM 1530 C CA . LYS A 1 192 ? 13.264 29.978 -0.288 1.00 24.60 215 LYS A CA 1
ATOM 1531 C C . LYS A 1 192 ? 13.124 30.783 1.031 1.00 27.77 215 LYS A C 1
ATOM 1532 O O . LYS A 1 192 ? 13.900 31.701 1.265 1.00 26.13 215 LYS A O 1
ATOM 1538 N N . ASP A 1 193 ? 12.154 30.425 1.896 1.00 24.31 216 ASP A N 1
ATOM 1539 C CA . ASP A 1 193 ? 11.920 31.122 3.168 1.00 23.61 216 ASP A CA 1
ATOM 1540 C C . ASP A 1 193 ? 12.919 30.614 4.196 1.00 27.21 216 ASP A C 1
ATOM 1541 O O . ASP A 1 193 ? 12.835 29.452 4.618 1.00 25.89 216 ASP A O 1
ATOM 1546 N N . LYS A 1 194 ? 13.881 31.483 4.581 1.00 24.79 217 LYS A N 1
ATOM 1547 C CA . LYS A 1 194 ? 14.966 31.203 5.536 1.00 25.02 217 LYS A CA 1
ATOM 1548 C C . LYS A 1 194 ? 14.510 30.675 6.903 1.00 27.87 217 LYS A C 1
ATOM 1549 O O . LYS A 1 194 ? 15.270 29.947 7.548 1.00 25.57 217 LYS A O 1
ATOM 1552 N N . LYS A 1 195 ? 13.259 30.999 7.323 1.00 24.82 218 LYS A N 1
ATOM 1553 C CA . LYS A 1 195 ? 12.675 30.519 8.578 1.00 24.18 218 LYS A CA 1
ATOM 1554 C C . LYS A 1 195 ? 12.697 28.974 8.667 1.00 23.99 218 LYS A C 1
ATOM 1555 O O . LYS A 1 195 ? 12.924 28.431 9.751 1.00 20.37 218 LYS A O 1
ATOM 1561 N N . TYR A 1 196 ? 12.492 28.280 7.517 1.00 19.94 219 TYR A N 1
ATOM 1562 C CA . TYR A 1 196 ? 12.515 26.821 7.438 1.00 19.72 219 TYR A CA 1
ATOM 1563 C C . TYR A 1 196 ? 13.939 26.281 7.656 1.00 21.75 219 TYR A C 1
ATOM 1564 O O . TYR A 1 196 ? 14.098 25.277 8.342 1.00 20.57 219 TYR A O 1
ATOM 1573 N N . LEU A 1 197 ? 14.960 26.955 7.097 1.00 18.83 220 LEU A N 1
ATOM 1574 C CA . LEU A 1 197 ? 16.362 26.533 7.245 1.00 19.69 220 LEU A CA 1
ATOM 1575 C C . LEU A 1 197 ? 16.859 26.760 8.680 1.00 22.20 220 LEU A C 1
ATOM 1576 O O . LEU A 1 197 ? 17.548 25.902 9.226 1.00 20.97 220 LEU A O 1
ATOM 1581 N N . ASN A 1 198 ? 16.467 27.886 9.286 1.00 18.62 221 ASN A N 1
ATOM 1582 C CA . ASN A 1 198 ? 16.834 28.227 10.649 1.00 18.91 221 ASN A CA 1
ATOM 1583 C C . ASN A 1 198 ? 16.225 27.249 11.648 1.00 21.15 221 ASN A C 1
ATOM 1584 O O . ASN A 1 198 ? 16.915 26.832 12.567 1.00 21.16 221 ASN A O 1
ATOM 1589 N N . LYS A 1 199 ? 14.953 26.872 11.461 1.00 16.80 222 LYS A N 1
ATOM 1590 C CA . LYS A 1 199 ? 14.272 25.945 12.354 1.00 16.37 222 LYS A CA 1
ATOM 1591 C C . LYS A 1 199 ? 14.826 24.522 12.207 1.00 20.20 222 LYS A C 1
ATOM 1592 O O . LYS A 1 199 ? 14.909 23.793 13.208 1.00 19.18 222 LYS A O 1
ATOM 1598 N N . ALA A 1 200 ? 15.208 24.144 10.967 1.00 16.32 223 ALA A N 1
ATOM 1599 C CA . ALA A 1 200 ? 15.829 22.868 10.635 1.00 15.91 223 ALA A CA 1
ATOM 1600 C C . ALA A 1 200 ? 17.165 22.778 11.358 1.00 18.22 223 ALA A C 1
ATOM 1601 O O . ALA A 1 200 ? 17.428 21.758 11.997 1.00 17.20 223 ALA A O 1
ATOM 1603 N N . LYS A 1 201 ? 17.973 23.879 11.345 1.00 14.78 224 LYS A N 1
ATOM 1604 C CA . LYS A 1 201 ? 19.268 23.932 12.039 1.00 14.66 224 LYS A CA 1
ATOM 1605 C C . LYS A 1 201 ? 19.074 23.813 13.550 1.00 19.50 224 LYS A C 1
ATOM 1606 O O . LYS A 1 201 ? 19.878 23.178 14.226 1.00 18.68 224 LYS A O 1
ATOM 1612 N N . GLU A 1 202 ? 18.033 24.462 14.083 1.00 16.06 225 GLU A N 1
ATOM 1613 C CA . GLU A 1 202 ? 17.784 24.453 15.521 1.00 16.96 225 GLU A CA 1
ATOM 1614 C C . GLU A 1 202 ? 17.292 23.084 15.987 1.00 21.01 225 GLU A C 1
ATOM 1615 O O . GLU A 1 202 ? 17.725 22.620 17.043 1.00 19.80 225 GLU A O 1
ATOM 1621 N N . THR A 1 203 ? 16.398 22.440 15.202 1.00 18.48 226 THR A N 1
ATOM 1622 C CA . THR A 1 203 ? 15.856 21.112 15.516 1.00 17.84 226 THR A CA 1
ATOM 1623 C C . THR A 1 203 ? 16.981 20.072 15.491 1.00 20.27 226 THR A C 1
ATOM 1624 O O . THR A 1 203 ? 17.035 19.216 16.378 1.00 20.13 226 THR A O 1
ATOM 1628 N N . TYR A 1 204 ? 17.872 20.156 14.485 1.00 16.53 227 TYR A N 1
ATOM 1629 C CA . TYR A 1 204 ? 19.035 19.274 14.338 1.00 15.32 227 TYR A CA 1
ATOM 1630 C C . TYR A 1 204 ? 19.962 19.408 15.535 1.00 19.07 227 TYR A C 1
ATOM 1631 O O . TYR A 1 204 ? 20.393 18.389 16.072 1.00 18.83 227 TYR A O 1
ATOM 1640 N N . ALA A 1 205 ? 20.310 20.660 15.918 1.00 16.30 228 ALA A N 1
ATOM 1641 C CA . ALA A 1 205 ? 21.232 20.956 17.026 1.00 17.75 228 ALA A CA 1
ATOM 1642 C C . ALA A 1 205 ? 20.694 20.415 18.359 1.00 22.29 228 ALA A C 1
ATOM 1643 O O . ALA A 1 205 ? 21.455 19.811 19.119 1.00 20.21 228 ALA A O 1
ATOM 1645 N N . TRP A 1 206 ? 19.370 20.548 18.599 1.00 21.09 229 TRP A N 1
ATOM 1646 C CA . TRP A 1 206 ? 18.708 20.036 19.800 1.00 21.97 229 TRP A CA 1
ATOM 1647 C C . TRP A 1 206 ? 18.812 18.513 19.868 1.00 23.00 229 TRP A C 1
ATOM 1648 O O . TRP A 1 206 ? 19.203 17.972 20.902 1.00 20.54 229 TRP A O 1
ATOM 1659 N N . THR A 1 207 ? 18.460 17.828 18.760 1.00 19.72 230 THR A N 1
ATOM 1660 C CA . THR A 1 207 ? 18.502 16.369 18.632 1.00 18.16 230 THR A CA 1
ATOM 1661 C C . THR A 1 207 ? 19.919 15.836 18.815 1.00 20.73 230 THR A C 1
ATOM 1662 O O . THR A 1 207 ? 20.095 14.880 19.571 1.00 19.77 230 THR A O 1
ATOM 1666 N N . ARG A 1 208 ? 20.922 16.452 18.150 1.00 16.63 231 ARG A N 1
ATOM 1667 C CA A ARG A 1 208 ? 22.322 16.035 18.262 0.60 16.20 231 ARG A CA 1
ATOM 1668 C CA B ARG A 1 208 ? 22.327 16.043 18.260 0.40 16.34 231 ARG A CA 1
ATOM 1669 C C . ARG A 1 208 ? 22.808 16.132 19.722 1.00 21.73 231 ARG A C 1
ATOM 1670 O O . ARG A 1 208 ? 23.348 15.166 20.246 1.00 22.38 231 ARG A O 1
ATOM 1685 N N . LYS A 1 209 ? 22.562 17.277 20.392 1.00 19.88 232 LYS A N 1
ATOM 1686 C CA . LYS A 1 209 ? 22.971 17.521 21.787 1.00 19.70 232 LYS A CA 1
ATOM 1687 C C . LYS A 1 209 ? 22.383 16.520 22.786 1.00 21.86 232 LYS A C 1
ATOM 1688 O O . LYS A 1 209 ? 23.123 15.959 23.574 1.00 21.39 232 LYS A O 1
ATOM 1694 N N . HIS A 1 210 ? 21.068 16.316 22.760 1.00 20.40 233 HIS A N 1
ATOM 1695 C CA . HIS A 1 210 ? 20.345 15.477 23.719 1.00 21.89 233 HIS A CA 1
ATOM 1696 C C . HIS A 1 210 ? 20.162 14.003 23.343 1.00 22.62 233 HIS A C 1
ATOM 1697 O O . HIS A 1 210 ? 20.058 13.177 24.262 1.00 22.62 233 HIS A O 1
ATOM 1704 N N . LEU A 1 211 ? 20.111 13.662 22.033 1.00 15.37 234 LEU A N 1
ATOM 1705 C CA . LEU A 1 211 ? 19.805 12.286 21.610 1.00 15.16 234 LEU A CA 1
ATOM 1706 C C . LEU A 1 211 ? 20.873 11.452 20.889 1.00 19.52 234 LEU A C 1
ATOM 1707 O O . LEU A 1 211 ? 20.655 10.255 20.665 1.00 20.47 234 LEU A O 1
ATOM 1712 N N . CYS A 1 212 ? 22.028 12.054 20.564 1.00 15.27 235 CYS A N 1
ATOM 1713 C CA . CYS A 1 212 ? 23.129 11.322 19.913 1.00 15.54 235 CYS A CA 1
ATOM 1714 C C . CYS A 1 212 ? 24.019 10.697 20.984 1.00 20.18 235 CYS A C 1
ATOM 1715 O O . CYS A 1 212 ? 24.457 11.409 21.888 1.00 21.85 235 CYS A O 1
ATOM 1718 N N . ASP A 1 213 ? 24.253 9.371 20.909 1.00 16.63 236 ASP A N 1
ATOM 1719 C CA . ASP A 1 213 ? 25.134 8.671 21.842 1.00 17.30 236 ASP A CA 1
ATOM 1720 C C . ASP A 1 213 ? 26.593 9.054 21.493 1.00 21.58 236 ASP A C 1
ATOM 1721 O O . ASP A 1 213 ? 27.048 8.722 20.395 1.00 20.93 236 ASP A O 1
ATOM 1726 N N . PRO A 1 214 ? 27.339 9.732 22.399 1.00 19.32 237 PRO A N 1
ATOM 1727 C CA . PRO A 1 214 ? 28.728 10.125 22.069 1.00 19.84 237 PRO A CA 1
ATOM 1728 C C . PRO A 1 214 ? 29.713 8.967 21.871 1.00 23.92 237 PRO A C 1
ATOM 1729 O O . PRO A 1 214 ? 30.760 9.167 21.267 1.00 23.32 237 PRO A O 1
ATOM 1733 N N . ASP A 1 215 ? 29.378 7.770 22.372 1.00 21.43 238 ASP A N 1
ATOM 1734 C CA . ASP A 1 215 ? 30.222 6.578 22.250 1.00 21.34 238 ASP A CA 1
ATOM 1735 C C . ASP A 1 215 ? 30.174 5.928 20.865 1.00 24.07 238 ASP A C 1
ATOM 1736 O O . ASP A 1 215 ? 31.199 5.445 20.412 1.00 24.11 238 ASP A O 1
ATOM 1741 N N . ASP A 1 216 ? 29.007 5.905 20.192 1.00 18.92 239 ASP A N 1
ATOM 1742 C CA . ASP A 1 216 ? 28.928 5.228 18.893 1.00 18.42 239 ASP A CA 1
ATOM 1743 C C . ASP A 1 216 ? 28.275 6.027 17.757 1.00 20.63 239 ASP A C 1
ATOM 1744 O O . ASP A 1 216 ? 28.157 5.514 16.639 1.00 19.39 239 ASP A O 1
ATOM 1749 N N . PHE A 1 217 ? 27.837 7.274 18.055 1.00 17.77 240 PHE A N 1
ATOM 1750 C CA . PHE A 1 217 ? 27.187 8.201 17.103 1.00 16.49 240 PHE A CA 1
ATOM 1751 C C . PHE A 1 217 ? 25.807 7.721 16.625 1.00 18.44 240 PHE A C 1
ATOM 1752 O O . PHE A 1 217 ? 25.277 8.212 15.615 1.00 16.36 240 PHE A O 1
ATOM 1760 N N . LEU A 1 218 ? 25.192 6.801 17.402 1.00 15.20 241 LEU A N 1
ATOM 1761 C CA . LEU A 1 218 ? 23.842 6.307 17.129 1.00 15.24 241 LEU A CA 1
ATOM 1762 C C . LEU A 1 218 ? 22.835 7.122 17.943 1.00 20.57 241 LEU A C 1
ATOM 1763 O O . LEU A 1 218 ? 23.185 7.651 18.999 1.00 20.34 241 LEU A O 1
ATOM 1768 N N . TYR A 1 219 ? 21.590 7.245 17.433 1.00 16.62 242 TYR A N 1
ATOM 1769 C CA . TYR A 1 219 ? 20.555 8.042 18.071 1.00 15.93 242 TYR A CA 1
ATOM 1770 C C . TYR A 1 219 ? 19.665 7.270 18.995 1.00 19.83 242 TYR A C 1
ATOM 1771 O O . TYR A 1 219 ? 19.090 6.256 18.599 1.00 20.38 242 TYR A O 1
ATOM 1780 N N . TRP A 1 220 ? 19.549 7.775 20.230 1.00 15.30 243 TRP A N 1
ATOM 1781 C CA . TRP A 1 220 ? 18.657 7.280 21.262 1.00 16.07 243 TRP A CA 1
ATOM 1782 C C . TRP A 1 220 ? 17.201 7.588 20.836 1.00 18.00 243 TRP A C 1
ATOM 1783 O O . TRP A 1 220 ? 16.981 8.327 19.883 1.00 17.66 243 TRP A O 1
ATOM 1794 N N . ASP A 1 221 ? 16.212 7.000 21.503 1.00 13.87 244 ASP A N 1
ATOM 1795 C CA . ASP A 1 221 ? 14.824 7.140 21.103 1.00 13.21 244 ASP A CA 1
ATOM 1796 C C . ASP A 1 221 ? 14.102 8.426 21.504 1.00 17.93 244 ASP A C 1
ATOM 1797 O O . ASP A 1 221 ? 13.472 9.075 20.661 1.00 14.67 244 ASP A O 1
ATOM 1802 N N . ASN A 1 222 ? 14.118 8.766 22.783 1.00 16.77 245 ASN A N 1
ATOM 1803 C CA . ASN A 1 222 ? 13.394 9.951 23.241 1.00 16.59 245 ASN A CA 1
ATOM 1804 C C . ASN A 1 222 ? 13.915 10.408 24.614 1.00 21.57 245 ASN A C 1
ATOM 1805 O O . ASN A 1 222 ? 14.675 9.682 25.252 1.00 21.46 245 ASN A O 1
ATOM 1810 N N . ILE A 1 223 ? 13.484 11.594 25.068 1.00 18.47 246 ILE A N 1
ATOM 1811 C CA . ILE A 1 223 ? 13.813 12.183 26.367 1.00 18.43 246 ILE A CA 1
ATOM 1812 C C . ILE A 1 223 ? 12.501 12.700 26.973 1.00 21.32 246 ILE A C 1
ATOM 1813 O O . ILE A 1 223 ? 11.853 13.563 26.372 1.00 20.75 246 ILE A O 1
ATOM 1818 N N . ASN A 1 224 ? 12.091 12.162 28.139 1.00 16.81 247 ASN A N 1
ATOM 1819 C CA . ASN A 1 224 ? 10.820 12.575 28.746 1.00 16.05 247 ASN A CA 1
ATOM 1820 C C . ASN A 1 224 ? 10.864 13.943 29.425 1.00 19.15 247 ASN A C 1
ATOM 1821 O O . ASN A 1 224 ? 11.932 14.552 29.513 1.00 16.81 247 ASN A O 1
ATOM 1826 N N . LEU A 1 225 ? 9.712 14.430 29.910 1.00 17.27 248 LEU A N 1
ATOM 1827 C CA . LEU A 1 225 ? 9.645 15.735 30.575 1.00 16.53 248 LEU A CA 1
ATOM 1828 C C . LEU A 1 225 ? 10.400 15.796 31.918 1.00 22.53 248 LEU A C 1
ATOM 1829 O O . LEU A 1 225 ? 10.758 16.878 32.347 1.00 21.86 248 LEU A O 1
ATOM 1834 N N . LYS A 1 226 ? 10.707 14.636 32.529 1.00 21.58 249 LYS A N 1
ATOM 1835 C CA . LYS A 1 226 ? 11.505 14.556 33.760 1.00 22.39 249 LYS A CA 1
ATOM 1836 C C . LYS A 1 226 ? 13.018 14.478 33.449 1.00 26.24 249 LYS A C 1
ATOM 1837 O O . LYS A 1 226 ? 13.826 14.382 34.373 1.00 27.95 249 LYS A O 1
ATOM 1843 N N . GLY A 1 227 ? 13.377 14.508 32.162 1.00 21.33 250 GLY A N 1
ATOM 1844 C CA . GLY A 1 227 ? 14.770 14.484 31.717 1.00 20.48 250 GLY A CA 1
ATOM 1845 C C . GLY A 1 227 ? 15.395 13.115 31.519 1.00 25.67 250 GLY A C 1
ATOM 1846 O O . GLY A 1 227 ? 16.599 13.021 31.265 1.00 25.60 250 GLY A O 1
ATOM 1847 N N . LYS A 1 228 ? 14.586 12.046 31.618 1.00 22.82 251 LYS A N 1
ATOM 1848 C CA . LYS A 1 228 ? 15.030 10.663 31.465 1.00 22.45 251 LYS A CA 1
ATOM 1849 C C . LYS A 1 228 ? 15.104 10.276 29.970 1.00 24.83 251 LYS A C 1
ATOM 1850 O O . LYS A 1 228 ? 14.092 10.314 29.252 1.00 22.91 251 LYS A O 1
ATOM 1856 N N . VAL A 1 229 ? 16.299 9.888 29.513 1.00 21.47 252 VAL A N 1
ATOM 1857 C CA . VAL A 1 229 ? 16.502 9.459 28.126 1.00 21.58 252 VAL A CA 1
ATOM 1858 C C . VAL A 1 229 ? 16.154 7.963 27.972 1.00 24.05 252 VAL A C 1
ATOM 1859 O O . VAL A 1 229 ? 16.557 7.151 28.797 1.00 25.81 252 VAL A O 1
ATOM 1863 N N . SER A 1 230 ? 15.422 7.613 26.914 1.00 17.82 253 SER A N 1
ATOM 1864 C CA . SER A 1 230 ? 15.155 6.216 26.563 1.00 16.93 253 SER A CA 1
ATOM 1865 C C . SER A 1 230 ? 16.205 5.908 25.493 1.00 19.95 253 SER A C 1
ATOM 1866 O O . SER A 1 230 ? 16.195 6.525 24.420 1.00 18.08 253 SER A O 1
ATOM 1869 N N . LYS A 1 231 ? 17.164 5.032 25.834 1.00 16.12 254 LYS A N 1
ATOM 1870 C CA . LYS A 1 231 ? 18.314 4.695 24.995 1.00 15.27 254 LYS A CA 1
ATOM 1871 C C . LYS A 1 231 ? 18.150 3.629 23.904 1.00 19.90 254 LYS A C 1
ATOM 1872 O O . LYS A 1 231 ? 19.159 3.201 23.322 1.00 19.36 254 LYS A O 1
ATOM 1878 N N . ASP A 1 232 ? 16.906 3.220 23.609 1.00 16.96 255 ASP A N 1
ATOM 1879 C CA . ASP A 1 232 ? 16.602 2.248 22.541 1.00 16.48 255 ASP A CA 1
ATOM 1880 C C . ASP A 1 232 ? 17.018 2.808 21.194 1.00 18.21 255 ASP A C 1
ATOM 1881 O O . ASP A 1 232 ? 16.714 3.963 20.897 1.00 15.24 255 ASP A O 1
ATOM 1886 N N . LYS A 1 233 ? 17.749 2.000 20.392 1.00 16.75 256 LYS A N 1
ATOM 1887 C CA . LYS A 1 233 ? 18.285 2.422 19.100 1.00 16.94 256 LYS A CA 1
ATOM 1888 C C . LYS A 1 233 ? 17.590 1.733 17.921 1.00 19.70 256 LYS A C 1
ATOM 1889 O O . LYS A 1 233 ? 17.649 0.505 17.777 1.00 18.42 256 LYS A O 1
ATOM 1895 N N . TYR A 1 234 ? 16.941 2.544 17.083 1.00 16.11 257 TYR A N 1
ATOM 1896 C CA . TYR A 1 234 ? 16.207 2.094 15.901 1.00 15.49 257 TYR A CA 1
ATOM 1897 C C . TYR A 1 234 ? 16.820 2.650 14.644 1.00 15.86 257 TYR A C 1
ATOM 1898 O O . TYR A 1 234 ? 17.307 3.785 14.656 1.00 14.52 257 TYR A O 1
ATOM 1907 N N . ALA A 1 235 ? 16.843 1.840 13.571 1.00 12.38 258 ALA A N 1
ATOM 1908 C CA . ALA A 1 235 ? 17.476 2.174 12.295 1.00 12.52 258 ALA A CA 1
ATOM 1909 C C . ALA A 1 235 ? 16.943 3.443 11.641 1.00 16.71 258 ALA A C 1
ATOM 1910 O O . ALA A 1 235 ? 17.735 4.207 11.071 1.00 17.55 258 ALA A O 1
ATOM 1912 N N . TYR A 1 236 ? 15.631 3.690 11.745 1.00 12.23 259 TYR A N 1
ATOM 1913 C CA . TYR A 1 236 ? 15.041 4.891 11.130 1.00 12.19 259 TYR A CA 1
ATOM 1914 C C . TYR A 1 236 ? 15.433 6.216 11.812 1.00 16.79 259 TYR A C 1
ATOM 1915 O O . TYR A 1 236 ? 15.386 7.270 11.178 1.00 16.28 259 TYR A O 1
ATOM 1924 N N . ASN A 1 237 ? 15.804 6.161 13.094 1.00 15.22 260 ASN A N 1
ATOM 1925 C CA . ASN A 1 237 ? 16.160 7.350 13.879 1.00 15.27 260 ASN A CA 1
ATOM 1926 C C . ASN A 1 237 ? 17.569 7.815 13.512 1.00 18.85 260 ASN A C 1
ATOM 1927 O O . ASN A 1 237 ? 17.759 8.980 13.168 1.00 20.08 260 ASN A O 1
ATOM 1932 N N . SER A 1 238 ? 18.520 6.884 13.473 1.00 13.46 261 SER A N 1
ATOM 1933 C CA . SER A 1 238 ? 19.870 7.179 13.006 1.00 13.32 261 SER A CA 1
ATOM 1934 C C . SER A 1 238 ? 19.804 7.505 11.497 1.00 16.72 261 SER A C 1
ATOM 1935 O O . SER A 1 238 ? 20.454 8.445 11.084 1.00 15.72 261 SER A O 1
ATOM 1938 N N . GLY A 1 239 ? 18.955 6.791 10.726 1.00 15.18 262 GLY A N 1
ATOM 1939 C CA . GLY A 1 239 ? 18.776 7.002 9.282 1.00 14.96 262 GLY A CA 1
ATOM 1940 C C . GLY A 1 239 ? 18.298 8.388 8.883 1.00 17.18 262 GLY A C 1
ATOM 1941 O O . GLY A 1 239 ? 18.772 8.939 7.891 1.00 18.33 262 GLY A O 1
ATOM 1942 N N . GLN A 1 240 ? 17.379 8.974 9.656 1.00 12.38 263 GLN A N 1
ATOM 1943 C CA . GLN A 1 240 ? 16.905 10.331 9.381 1.00 12.25 263 GLN A CA 1
ATOM 1944 C C . GLN A 1 240 ? 17.906 11.400 9.786 1.00 15.91 263 GLN A C 1
ATOM 1945 O O . GLN A 1 240 ? 17.962 12.419 9.112 1.00 15.61 263 GLN A O 1
ATOM 1959 N N . ILE A 1 242 ? 21.183 10.918 9.470 1.00 14.76 265 ILE A N 1
ATOM 1960 C CA . ILE A 1 242 ? 22.161 10.824 8.356 1.00 15.35 265 ILE A CA 1
ATOM 1961 C C . ILE A 1 242 ? 21.618 11.710 7.204 1.00 18.67 265 ILE A C 1
ATOM 1962 O O . ILE A 1 242 ? 22.350 12.579 6.718 1.00 18.30 265 ILE A O 1
ATOM 1967 N N . GLN A 1 243 ? 20.342 11.507 6.794 1.00 14.41 266 GLN A N 1
ATOM 1968 C CA . GLN A 1 243 ? 19.724 12.285 5.712 1.00 13.64 266 GLN A CA 1
ATOM 1969 C C . GLN A 1 243 ? 19.676 13.788 6.053 1.00 18.87 266 GLN A C 1
ATOM 1970 O O . GLN A 1 243 ? 19.954 14.599 5.176 1.00 20.09 266 GLN A O 1
ATOM 1976 N N . ALA A 1 244 ? 19.307 14.146 7.306 1.00 15.50 267 ALA A N 1
ATOM 1977 C CA . ALA A 1 244 ? 19.263 15.534 7.806 1.00 16.23 267 ALA A CA 1
ATOM 1978 C C . ALA A 1 244 ? 20.663 16.171 7.712 1.00 21.05 267 ALA A C 1
ATOM 1979 O O . ALA A 1 244 ? 20.789 17.298 7.229 1.00 22.06 267 ALA A O 1
ATOM 1981 N N . GLY A 1 245 ? 21.688 15.446 8.175 1.00 16.90 268 GLY A N 1
ATOM 1982 C CA . GLY A 1 245 ? 23.082 15.900 8.116 1.00 16.09 268 GLY A CA 1
ATOM 1983 C C . GLY A 1 245 ? 23.552 16.195 6.701 1.00 19.12 268 GLY A C 1
ATOM 1984 O O . GLY A 1 245 ? 24.107 17.265 6.439 1.00 16.05 268 GLY A O 1
ATOM 1985 N N . VAL A 1 246 ? 23.296 15.261 5.757 1.00 16.91 269 VAL A N 1
ATOM 1986 C CA . VAL A 1 246 ? 23.671 15.418 4.334 1.00 16.09 269 VAL A CA 1
ATOM 1987 C C . VAL A 1 246 ? 23.004 16.684 3.731 1.00 19.87 269 VAL A C 1
ATOM 1988 O O . VAL A 1 246 ? 23.699 17.497 3.108 1.00 21.58 269 VAL A O 1
ATOM 1992 N N . LEU A 1 247 ? 21.681 16.834 3.949 1.00 15.28 270 LEU A N 1
ATOM 1993 C CA A LEU A 1 247 ? 20.893 17.962 3.444 0.50 15.40 270 LEU A CA 1
ATOM 1994 C CA B LEU A 1 247 ? 20.880 17.955 3.450 0.50 15.79 270 LEU A CA 1
ATOM 1995 C C . LEU A 1 247 ? 21.327 19.297 4.016 1.00 20.16 270 LEU A C 1
ATOM 1996 O O . LEU A 1 247 ? 21.343 20.300 3.294 1.00 19.66 270 LEU A O 1
ATOM 2005 N N . LEU A 1 248 ? 21.682 19.320 5.308 1.00 16.35 271 LEU A N 1
ATOM 2006 C CA . LEU A 1 248 ? 22.160 20.546 5.956 1.00 15.73 271 LEU A CA 1
ATOM 2007 C C . LEU A 1 248 ? 23.564 20.887 5.457 1.00 20.83 271 LEU A C 1
ATOM 2008 O O . LEU A 1 248 ? 23.889 22.064 5.283 1.00 21.79 271 LEU A O 1
ATOM 2013 N N . TYR A 1 249 ? 24.362 19.863 5.136 1.00 17.91 272 TYR A N 1
ATOM 2014 C CA . TYR A 1 249 ? 25.699 20.085 4.538 1.00 16.82 272 TYR A CA 1
ATOM 2015 C C . TYR A 1 249 ? 25.531 20.701 3.134 1.00 20.95 272 TYR A C 1
ATOM 2016 O O . TYR A 1 249 ? 26.252 21.646 2.801 1.00 19.63 272 TYR A O 1
ATOM 2025 N N . GLU A 1 250 ? 24.561 20.179 2.337 1.00 18.58 273 GLU A N 1
ATOM 2026 C CA . GLU A 1 250 ? 24.269 20.648 0.970 1.00 18.52 273 GLU A CA 1
ATOM 2027 C C . GLU A 1 250 ? 23.809 22.101 0.971 1.00 25.23 273 GLU A C 1
ATOM 2028 O O . GLU A 1 250 ? 24.073 22.812 0.009 1.00 26.48 273 GLU A O 1
ATOM 2034 N N . GLU A 1 251 ? 23.136 22.541 2.067 1.00 22.80 274 GLU A N 1
ATOM 2035 C CA . GLU A 1 251 ? 22.609 23.894 2.222 1.00 22.37 274 GLU A CA 1
ATOM 2036 C C . GLU A 1 251 ? 23.583 24.927 2.786 1.00 28.60 274 GLU A C 1
ATOM 2037 O O . GLU A 1 251 ? 23.447 26.112 2.475 1.00 28.93 274 GLU A O 1
ATOM 2043 N N . THR A 1 252 ? 24.540 24.497 3.624 1.00 25.53 275 THR A N 1
ATOM 2044 C CA . THR A 1 252 ? 25.461 25.386 4.334 1.00 25.05 275 THR A CA 1
ATOM 2045 C C . THR A 1 252 ? 26.940 25.304 3.918 1.00 29.30 275 THR A C 1
ATOM 2046 O O . THR A 1 252 ? 27.690 26.254 4.164 1.00 27.46 275 THR A O 1
ATOM 2050 N N . GLY A 1 253 ? 27.367 24.141 3.421 1.00 26.36 276 GLY A N 1
ATOM 2051 C CA . GLY A 1 253 ? 28.765 23.889 3.092 1.00 27.07 276 GLY A CA 1
ATOM 2052 C C . GLY A 1 253 ? 29.581 23.574 4.335 1.00 32.35 276 GLY A C 1
ATOM 2053 O O . GLY A 1 253 ? 30.802 23.402 4.255 1.00 34.16 276 GLY A O 1
ATOM 2054 N N . ASP A 1 254 ? 28.907 23.492 5.503 1.00 26.47 277 ASP A N 1
ATOM 2055 C CA . ASP A 1 254 ? 29.551 23.201 6.777 1.00 25.91 277 ASP A CA 1
ATOM 2056 C C . ASP A 1 254 ? 29.842 21.703 6.864 1.00 29.22 277 ASP A C 1
ATOM 2057 O O . ASP A 1 254 ? 28.923 20.880 6.989 1.00 26.17 277 ASP A O 1
ATOM 2062 N N . LYS A 1 255 ? 31.139 21.358 6.779 1.00 26.90 278 LYS A N 1
ATOM 2063 C CA . LYS A 1 255 ? 31.627 19.977 6.803 1.00 26.28 278 LYS A CA 1
ATOM 2064 C C . LYS A 1 255 ? 31.272 19.203 8.079 1.00 29.22 278 LYS A C 1
ATOM 2065 O O . LYS A 1 255 ? 31.247 17.978 8.024 1.00 29.82 278 LYS A O 1
ATOM 2071 N N . ASP A 1 256 ? 31.017 19.892 9.219 1.00 24.44 279 ASP A N 1
ATOM 2072 C CA . ASP A 1 256 ? 30.631 19.238 10.479 1.00 22.83 279 ASP A CA 1
ATOM 2073 C C . ASP A 1 256 ? 29.368 18.404 10.291 1.00 23.60 279 ASP A C 1
ATOM 2074 O O . ASP A 1 256 ? 29.271 17.333 10.887 1.00 23.02 279 ASP A O 1
ATOM 2079 N N . TYR A 1 257 ? 28.418 18.875 9.451 1.00 19.38 280 TYR A N 1
ATOM 2080 C CA . TYR A 1 257 ? 27.163 18.142 9.159 1.00 17.73 280 TYR A CA 1
ATOM 2081 C C . TYR A 1 257 ? 27.453 16.867 8.387 1.00 20.82 280 TYR A C 1
ATOM 2082 O O . TYR A 1 257 ? 26.819 15.845 8.650 1.00 19.83 280 TYR A O 1
ATOM 2091 N N . LEU A 1 258 ? 28.408 16.919 7.442 1.00 18.81 281 LEU A N 1
ATOM 2092 C CA . LEU A 1 258 ? 28.809 15.756 6.627 1.00 18.88 281 LEU A CA 1
ATOM 2093 C C . LEU A 1 258 ? 29.522 14.742 7.493 1.00 22.38 281 LEU A C 1
ATOM 2094 O O . LEU A 1 258 ? 29.225 13.551 7.413 1.00 20.77 281 LEU A O 1
ATOM 2099 N N . ARG A 1 259 ? 30.458 15.225 8.322 1.00 20.58 282 ARG A N 1
ATOM 2100 C CA . ARG A 1 259 ? 31.216 14.406 9.253 1.00 20.63 282 ARG A CA 1
ATOM 2101 C C . ARG A 1 259 ? 30.269 13.635 10.201 1.00 23.70 282 ARG A C 1
ATOM 2102 O O . ARG A 1 259 ? 30.460 12.436 10.390 1.00 24.14 282 ARG A O 1
ATOM 2104 N N . ASP A 1 260 ? 29.229 14.315 10.759 1.00 19.67 283 ASP A N 1
ATOM 2105 C CA . ASP A 1 260 ? 28.180 13.706 11.594 1.00 17.76 283 ASP A CA 1
ATOM 2106 C C . ASP A 1 260 ? 27.503 12.571 10.838 1.00 20.21 283 ASP A C 1
ATOM 2107 O O . ASP A 1 260 ? 27.338 11.495 11.399 1.00 19.40 283 ASP A O 1
ATOM 2112 N N . ALA A 1 261 ? 27.076 12.830 9.571 1.00 17.24 284 ALA A N 1
ATOM 2113 C CA . ALA A 1 261 ? 26.377 11.866 8.719 1.00 16.29 284 ALA A CA 1
ATOM 2114 C C . ALA A 1 261 ? 27.232 10.611 8.478 1.00 19.88 284 ALA A C 1
ATOM 2115 O O . ALA A 1 261 ? 26.726 9.488 8.608 1.00 17.59 284 ALA A O 1
ATOM 2117 N N . GLN A 1 262 ? 28.541 10.801 8.185 1.00 16.84 285 GLN A N 1
ATOM 2118 C CA . GLN A 1 262 ? 29.479 9.694 7.941 1.00 16.36 285 GLN A CA 1
ATOM 2119 C C . GLN A 1 262 ? 29.714 8.851 9.192 1.00 18.74 285 GLN A C 1
ATOM 2120 O O . GLN A 1 262 ? 29.766 7.625 9.096 1.00 17.76 285 GLN A O 1
ATOM 2126 N N . LYS A 1 263 ? 29.815 9.500 10.359 1.00 15.83 286 LYS A N 1
ATOM 2127 C CA . LYS A 1 263 ? 30.026 8.805 11.644 1.00 15.39 286 LYS A CA 1
ATOM 2128 C C . LYS A 1 263 ? 28.813 7.989 12.059 1.00 17.26 286 LYS A C 1
ATOM 2129 O O . LYS A 1 263 ? 28.966 6.844 12.463 1.00 16.08 286 LYS A O 1
ATOM 2135 N N . THR A 1 264 ? 27.609 8.572 11.932 1.00 14.95 287 THR A N 1
ATOM 2136 C CA . THR A 1 264 ? 26.366 7.886 12.243 1.00 15.00 287 THR A CA 1
ATOM 2137 C C . THR A 1 264 ? 26.177 6.713 11.246 1.00 17.20 287 THR A C 1
ATOM 2138 O O . THR A 1 264 ? 25.871 5.609 11.681 1.00 14.99 287 THR A O 1
ATOM 2142 N N . ALA A 1 265 ? 26.433 6.942 9.943 1.00 13.26 288 ALA A N 1
ATOM 2143 C CA . ALA A 1 265 ? 26.271 5.889 8.914 1.00 13.12 288 ALA A CA 1
ATOM 2144 C C . ALA A 1 265 ? 27.177 4.693 9.140 1.00 16.92 288 ALA A C 1
ATOM 2145 O O . ALA A 1 265 ? 26.692 3.566 9.054 1.00 14.17 288 ALA A O 1
ATOM 2147 N N . ALA A 1 266 ? 28.476 4.927 9.448 1.00 15.55 289 ALA A N 1
ATOM 2148 C CA . ALA A 1 266 ? 29.408 3.837 9.749 1.00 16.28 289 ALA A CA 1
ATOM 2149 C C . ALA A 1 266 ? 28.955 3.056 10.987 1.00 20.15 289 ALA A C 1
ATOM 2150 O O . ALA A 1 266 ? 28.929 1.830 10.945 1.00 19.64 289 ALA A O 1
ATOM 2152 N N . GLY A 1 267 ? 28.561 3.770 12.049 1.00 17.82 290 GLY A N 1
ATOM 2153 C CA . GLY A 1 267 ? 28.075 3.156 13.284 1.00 17.03 290 GLY A CA 1
ATOM 2154 C C . GLY A 1 267 ? 26.771 2.401 13.076 1.00 18.37 290 GLY A C 1
ATOM 2155 O O . GLY A 1 267 ? 26.564 1.336 13.657 1.00 17.72 290 GLY A O 1
ATOM 2156 N N . THR A 1 268 ? 25.909 2.917 12.198 1.00 14.54 291 THR A N 1
ATOM 2157 C CA . THR A 1 268 ? 24.594 2.317 11.876 1.00 14.31 291 THR A CA 1
ATOM 2158 C C . THR A 1 268 ? 24.766 0.971 11.146 1.00 19.08 291 THR A C 1
ATOM 2159 O O . THR A 1 268 ? 24.143 -0.033 11.523 1.00 18.23 291 THR A O 1
ATOM 2163 N N . ASP A 1 269 ? 25.591 0.957 10.098 1.00 18.06 292 ASP A N 1
ATOM 2164 C CA . ASP A 1 269 ? 25.824 -0.270 9.334 1.00 17.72 292 ASP A CA 1
ATOM 2165 C C . ASP A 1 269 ? 26.395 -1.361 10.250 1.00 20.20 292 ASP A C 1
ATOM 2166 O O . ASP A 1 269 ? 25.856 -2.461 10.258 1.00 17.58 292 ASP A O 1
ATOM 2171 N N . ALA A 1 270 ? 27.413 -1.034 11.071 1.00 18.52 293 ALA A N 1
ATOM 2172 C CA . ALA A 1 270 ? 28.023 -1.998 12.005 1.00 18.58 293 ALA A CA 1
ATOM 2173 C C . ALA A 1 270 ? 27.026 -2.557 13.053 1.00 20.26 293 ALA A C 1
ATOM 2174 O O . ALA A 1 270 ? 27.018 -3.755 13.297 1.00 19.75 293 ALA A O 1
ATOM 2176 N N . PHE A 1 271 ? 26.169 -1.704 13.636 1.00 16.92 294 PHE A N 1
ATOM 2177 C CA . PHE A 1 271 ? 25.219 -2.110 14.673 1.00 15.70 294 PHE A CA 1
ATOM 2178 C C . PHE A 1 271 ? 23.989 -2.851 14.116 1.00 18.81 294 PHE A C 1
ATOM 2179 O O . PHE A 1 271 ? 23.612 -3.885 14.664 1.00 17.31 294 PHE A O 1
ATOM 2187 N N . PHE A 1 272 ? 23.346 -2.300 13.070 1.00 15.34 295 PHE A N 1
ATOM 2188 C CA . PHE A 1 272 ? 22.119 -2.872 12.486 1.00 13.47 295 PHE A CA 1
ATOM 2189 C C . PHE A 1 272 ? 22.295 -4.036 11.494 1.00 16.59 295 PHE A C 1
ATOM 2190 O O . PHE A 1 272 ? 21.443 -4.929 11.461 1.00 14.01 295 PHE A O 1
ATOM 2198 N N . ARG A 1 273 ? 23.382 -4.048 10.693 1.00 13.57 296 ARG A N 1
ATOM 2199 C CA . ARG A 1 273 ? 23.597 -5.159 9.730 1.00 13.43 296 ARG A CA 1
ATOM 2200 C C . ARG A 1 273 ? 24.405 -6.252 10.435 1.00 18.90 296 ARG A C 1
ATOM 2201 O O . ARG A 1 273 ? 25.606 -6.467 10.175 1.00 18.04 296 ARG A O 1
ATOM 2209 N N . SER A 1 274 ? 23.709 -6.947 11.341 1.00 15.87 297 SER A N 1
ATOM 2210 C CA . SER A 1 274 ? 24.293 -7.900 12.269 1.00 16.93 297 SER A CA 1
ATOM 2211 C C . SER A 1 274 ? 23.496 -9.178 12.494 1.00 21.59 297 SER A C 1
ATOM 2212 O O . SER A 1 274 ? 23.909 -9.999 13.307 1.00 23.59 297 SER A O 1
ATOM 2215 N N . LYS A 1 275 ? 22.369 -9.354 11.813 1.00 17.60 298 LYS A N 1
ATOM 2216 C CA . LYS A 1 275 ? 21.553 -10.542 12.039 1.00 17.46 298 LYS A CA 1
ATOM 2217 C C . LYS A 1 275 ? 21.882 -11.672 11.029 1.00 20.44 298 LYS A C 1
ATOM 2218 O O . LYS A 1 275 ? 21.981 -11.413 9.839 1.00 17.87 298 LYS A O 1
ATOM 2224 N N . ALA A 1 276 ? 22.038 -12.915 11.509 1.00 18.21 299 ALA A N 1
ATOM 2225 C CA . ALA A 1 276 ? 22.331 -14.060 10.644 1.00 18.81 299 ALA A CA 1
ATOM 2226 C C . ALA A 1 276 ? 21.130 -14.414 9.761 1.00 21.37 299 ALA A C 1
ATOM 2227 O O . ALA A 1 276 ? 20.020 -14.593 10.281 1.00 20.94 299 ALA A O 1
ATOM 2229 N N . ASP A 1 277 ? 21.357 -14.510 8.429 1.00 15.69 300 ASP A N 1
ATOM 2230 C CA . ASP A 1 277 ? 20.331 -14.876 7.438 1.00 15.31 300 ASP A CA 1
ATOM 2231 C C . ASP A 1 277 ? 19.903 -16.351 7.640 1.00 20.24 300 ASP A C 1
ATOM 2232 O O . ASP A 1 277 ? 20.737 -17.172 8.010 1.00 20.46 300 ASP A O 1
ATOM 2237 N N . LYS A 1 278 ? 18.616 -16.676 7.419 1.00 16.50 301 LYS A N 1
ATOM 2238 C CA . LYS A 1 278 ? 18.112 -18.044 7.576 1.00 16.07 301 LYS A CA 1
ATOM 2239 C C . LYS A 1 278 ? 18.689 -18.974 6.519 1.00 18.78 301 LYS A C 1
ATOM 2240 O O . LYS A 1 278 ? 19.223 -20.027 6.881 1.00 17.19 301 LYS A O 1
ATOM 2246 N N . LYS A 1 279 ? 18.570 -18.603 5.224 1.00 16.23 302 LYS A N 1
ATOM 2247 C CA . LYS A 1 279 ? 19.084 -19.421 4.114 1.00 17.43 302 LYS A CA 1
ATOM 2248 C C . LYS A 1 279 ? 20.617 -19.569 4.149 1.00 23.09 302 LYS A C 1
ATOM 2249 O O . LYS A 1 279 ? 21.125 -20.689 4.029 1.00 23.64 302 LYS A O 1
ATOM 2255 N N . ASP A 1 280 ? 21.350 -18.454 4.336 1.00 19.80 303 ASP A N 1
ATOM 2256 C CA . ASP A 1 280 ? 22.809 -18.493 4.407 1.00 19.94 303 ASP A CA 1
ATOM 2257 C C . ASP A 1 280 ? 23.271 -17.831 5.697 1.00 23.25 303 ASP A C 1
ATOM 2258 O O . ASP A 1 280 ? 23.443 -16.609 5.733 1.00 23.26 303 ASP A O 1
ATOM 2263 N N . PRO A 1 281 ? 23.506 -18.640 6.760 1.00 19.94 304 PRO A N 1
ATOM 2264 C CA . PRO A 1 281 ? 23.898 -18.063 8.062 1.00 20.08 304 PRO A CA 1
ATOM 2265 C C . PRO A 1 281 ? 25.179 -17.227 8.103 1.00 24.69 304 PRO A C 1
ATOM 2266 O O . PRO A 1 281 ? 25.345 -16.457 9.051 1.00 22.52 304 PRO A O 1
ATOM 2270 N N . SER A 1 282 ? 26.054 -17.335 7.075 1.00 22.05 305 SER A N 1
ATOM 2271 C CA . SER A 1 282 ? 27.291 -16.541 6.968 1.00 21.83 305 SER A CA 1
ATOM 2272 C C . SER A 1 282 ? 27.018 -15.082 6.505 1.00 24.40 305 SER A C 1
ATOM 2273 O O . SER A 1 282 ? 27.910 -14.242 6.593 1.00 24.98 305 SER A O 1
ATOM 2276 N N . VAL A 1 283 ? 25.794 -14.783 6.014 1.00 18.45 306 VAL A N 1
ATOM 2277 C CA . VAL A 1 283 ? 25.426 -13.439 5.539 1.00 17.27 306 VAL A CA 1
ATOM 2278 C C . VAL A 1 283 ? 24.747 -12.621 6.667 1.00 20.34 306 VAL A C 1
ATOM 2279 O O . VAL A 1 283 ? 23.785 -13.090 7.275 1.00 18.63 306 VAL A O 1
ATOM 2283 N N . LYS A 1 284 ? 25.227 -11.383 6.895 1.00 17.95 307 LYS A N 1
ATOM 2284 C CA . LYS A 1 284 ? 24.672 -10.446 7.882 1.00 16.79 307 LYS A CA 1
ATOM 2285 C C . LYS A 1 284 ? 23.522 -9.671 7.263 1.00 17.20 307 LYS A C 1
ATOM 2286 O O . LYS A 1 284 ? 23.635 -9.191 6.134 1.00 17.78 307 LYS A O 1
ATOM 2292 N N . VAL A 1 285 ? 22.405 -9.562 7.990 1.00 13.63 308 VAL A N 1
ATOM 2293 C CA . VAL A 1 285 ? 21.177 -8.900 7.512 1.00 13.13 308 VAL A CA 1
ATOM 2294 C C . VAL A 1 285 ? 20.768 -7.784 8.470 1.00 17.17 308 VAL A C 1
ATOM 2295 O O . VAL A 1 285 ? 20.889 -7.941 9.684 1.00 15.88 308 VAL A O 1
ATOM 2299 N N . HIS A 1 286 ? 20.182 -6.697 7.929 1.00 14.45 309 HIS A N 1
ATOM 2300 C CA . HIS A 1 286 ? 19.631 -5.609 8.747 1.00 13.78 309 HIS A CA 1
ATOM 2301 C C . HIS A 1 286 ? 18.589 -6.181 9.715 1.00 18.38 309 HIS A C 1
ATOM 2302 O O . HIS A 1 286 ? 17.674 -6.906 9.301 1.00 16.75 309 HIS A O 1
ATOM 2309 N N . LYS A 1 287 ? 18.811 -5.948 11.012 1.00 14.32 310 LYS A N 1
ATOM 2310 C CA . LYS A 1 287 ? 17.995 -6.504 12.089 1.00 14.36 310 LYS A CA 1
ATOM 2311 C C . LYS A 1 287 ? 16.645 -5.824 12.310 1.00 19.01 310 LYS A C 1
ATOM 2312 O O . LYS A 1 287 ? 15.721 -6.484 12.789 1.00 18.83 310 LYS A O 1
ATOM 2318 N N . ASP A 1 288 ? 16.532 -4.511 11.999 1.00 15.71 311 ASP A N 1
ATOM 2319 C CA . ASP A 1 288 ? 15.289 -3.760 12.235 1.00 14.20 311 ASP A CA 1
ATOM 2320 C C . ASP A 1 288 ? 14.154 -4.060 11.241 1.00 18.04 311 ASP A C 1
ATOM 2321 O O . ASP A 1 288 ? 14.400 -4.663 10.185 1.00 17.26 311 ASP A O 1
ATOM 2334 N N A SER A 1 290 ? 11.297 -3.933 8.322 0.50 13.05 313 SER A N 1
ATOM 2335 N N B SER A 1 290 ? 11.304 -3.937 8.313 0.50 11.99 313 SER A N 1
ATOM 2336 C CA A SER A 1 290 ? 11.375 -3.521 6.926 0.50 13.21 313 SER A CA 1
ATOM 2337 C CA B SER A 1 290 ? 11.406 -3.511 6.920 0.50 11.59 313 SER A CA 1
ATOM 2338 C C A SER A 1 290 ? 11.256 -2.015 6.700 0.50 16.61 313 SER A C 1
ATOM 2339 C C B SER A 1 290 ? 11.272 -2.002 6.707 0.50 15.85 313 SER A C 1
ATOM 2340 O O A SER A 1 290 ? 12.151 -1.442 6.084 0.50 16.31 313 SER A O 1
ATOM 2341 O O B SER A 1 290 ? 12.165 -1.416 6.100 0.50 15.57 313 SER A O 1
ATOM 2346 N N . TRP A 1 291 ? 10.184 -1.368 7.227 1.00 13.05 314 TRP A N 1
ATOM 2347 C CA . TRP A 1 291 ? 9.986 0.078 7.038 1.00 12.15 314 TRP A CA 1
ATOM 2348 C C . TRP A 1 291 ? 11.084 0.947 7.648 1.00 14.64 314 TRP A C 1
ATOM 2349 O O . TRP A 1 291 ? 11.497 1.907 6.996 1.00 12.52 314 TRP A O 1
ATOM 2360 N N . PHE A 1 292 ? 11.615 0.578 8.856 1.00 12.61 315 PHE A N 1
ATOM 2361 C CA . PHE A 1 292 ? 12.728 1.326 9.479 1.00 11.87 315 PHE A CA 1
ATOM 2362 C C . PHE A 1 292 ? 13.962 1.253 8.550 1.00 15.37 315 PHE A C 1
ATOM 2363 O O . PHE A 1 292 ? 14.654 2.256 8.394 1.00 12.08 315 PHE A O 1
ATOM 2371 N N . ASN A 1 293 ? 14.195 0.083 7.883 1.00 13.88 316 ASN A N 1
ATOM 2372 C CA . ASN A 1 293 ? 15.316 -0.095 6.938 1.00 14.21 316 ASN A CA 1
ATOM 2373 C C . ASN A 1 293 ? 15.153 0.774 5.684 1.00 19.53 316 ASN A C 1
ATOM 2374 O O . ASN A 1 293 ? 16.148 1.359 5.222 1.00 19.43 316 ASN A O 1
ATOM 2379 N N . VAL A 1 294 ? 13.899 0.905 5.174 1.00 15.69 317 VAL A N 1
ATOM 2380 C CA . VAL A 1 294 ? 13.573 1.711 3.980 1.00 15.36 317 VAL A CA 1
ATOM 2381 C C . VAL A 1 294 ? 13.839 3.206 4.273 1.00 18.23 317 VAL A C 1
ATOM 2382 O O . VAL A 1 294 ? 14.413 3.896 3.434 1.00 17.49 317 VAL A O 1
ATOM 2386 N N . ILE A 1 295 ? 13.468 3.679 5.479 1.00 14.31 318 ILE A N 1
ATOM 2387 C CA . ILE A 1 295 ? 13.740 5.046 5.940 1.00 12.85 318 ILE A CA 1
ATOM 2388 C C . ILE A 1 295 ? 15.270 5.248 6.088 1.00 16.70 318 ILE A C 1
ATOM 2389 O O . ILE A 1 295 ? 15.787 6.283 5.689 1.00 16.09 318 ILE A O 1
ATOM 2394 N N . LEU A 1 296 ? 15.981 4.258 6.628 1.00 16.09 319 LEU A N 1
ATOM 2395 C CA . LEU A 1 296 ? 17.447 4.329 6.742 1.00 16.02 319 LEU A CA 1
ATOM 2396 C C . LEU A 1 296 ? 18.087 4.404 5.326 1.00 19.19 319 LEU A C 1
ATOM 2397 O O . LEU A 1 296 ? 19.042 5.170 5.127 1.00 18.31 319 LEU A O 1
ATOM 2402 N N . PHE A 1 297 ? 17.533 3.650 4.345 1.00 14.95 320 PHE A N 1
ATOM 2403 C CA . PHE A 1 297 ? 18.017 3.666 2.955 1.00 15.20 320 PHE A CA 1
ATOM 2404 C C . PHE A 1 297 ? 17.991 5.080 2.364 1.00 16.58 320 PHE A C 1
ATOM 2405 O O . PHE A 1 297 ? 18.885 5.402 1.590 1.00 14.05 320 PHE A O 1
ATOM 2413 N N . ARG A 1 298 ? 17.038 5.952 2.805 1.00 13.41 321 ARG A N 1
ATOM 2414 C CA . ARG A 1 298 ? 16.950 7.365 2.360 1.00 13.93 321 ARG A CA 1
ATOM 2415 C C . ARG A 1 298 ? 18.228 8.111 2.806 1.00 16.81 321 ARG A C 1
ATOM 2416 O O . ARG A 1 298 ? 18.759 8.928 2.063 1.00 16.40 321 ARG A O 1
ATOM 2424 N N . GLY A 1 299 ? 18.702 7.805 4.016 1.00 12.88 322 GLY A N 1
ATOM 2425 C CA . GLY A 1 299 ? 19.905 8.404 4.581 1.00 12.86 322 GLY A CA 1
ATOM 2426 C C . GLY A 1 299 ? 21.158 7.878 3.916 1.00 15.87 322 GLY A C 1
ATOM 2427 O O . GLY A 1 299 ? 22.036 8.665 3.543 1.00 16.54 322 GLY A O 1
ATOM 2428 N N . PHE A 1 300 ? 21.244 6.539 3.745 1.00 11.81 323 PHE A N 1
ATOM 2429 C CA . PHE A 1 300 ? 22.416 5.928 3.083 1.00 12.59 323 PHE A CA 1
ATOM 2430 C C . PHE A 1 300 ? 22.522 6.381 1.628 1.00 15.91 323 PHE A C 1
ATOM 2431 O O . PHE A 1 300 ? 23.604 6.758 1.208 1.00 16.36 323 PHE A O 1
ATOM 2439 N N . LYS A 1 301 ? 21.397 6.391 0.880 1.00 14.92 324 LYS A N 1
ATOM 2440 C CA . LYS A 1 301 ? 21.386 6.827 -0.529 1.00 16.15 324 LYS A CA 1
ATOM 2441 C C . LYS A 1 301 ? 21.787 8.311 -0.636 1.00 18.50 324 LYS A C 1
ATOM 2442 O O . LYS A 1 301 ? 22.532 8.660 -1.548 1.00 16.55 324 LYS A O 1
ATOM 2448 N N . ALA A 1 302 ? 21.311 9.172 0.309 1.00 16.04 325 ALA A N 1
ATOM 2449 C CA . ALA A 1 302 ? 21.671 10.598 0.314 1.00 16.53 325 ALA A CA 1
ATOM 2450 C C . ALA A 1 302 ? 23.184 10.810 0.510 1.00 19.44 325 ALA A C 1
ATOM 2451 O O . ALA A 1 302 ? 23.792 11.595 -0.216 1.00 19.10 325 ALA A O 1
ATOM 2453 N N . LEU A 1 303 ? 23.793 10.067 1.452 1.00 16.83 326 LEU A N 1
ATOM 2454 C CA . LEU A 1 303 ? 25.233 10.141 1.740 1.00 16.83 326 LEU A CA 1
ATOM 2455 C C . LEU A 1 303 ? 26.112 9.661 0.577 1.00 20.43 326 LEU A C 1
ATOM 2456 O O . LEU A 1 303 ? 27.114 10.311 0.260 1.00 20.26 326 LEU A O 1
ATOM 2461 N N . GLU A 1 304 ? 25.736 8.531 -0.048 1.00 17.41 327 GLU A N 1
ATOM 2462 C CA . GLU A 1 304 ? 26.436 7.934 -1.180 1.00 17.71 327 GLU A CA 1
ATOM 2463 C C . GLU A 1 304 ? 26.590 8.922 -2.359 1.00 21.72 327 GLU A C 1
ATOM 2464 O O . GLU A 1 304 ? 27.618 8.917 -3.040 1.00 21.06 327 GLU A O 1
ATOM 2470 N N . LYS A 1 305 ? 25.593 9.788 -2.572 1.00 18.99 328 LYS A N 1
ATOM 2471 C CA . LYS A 1 305 ? 25.637 10.805 -3.634 1.00 19.83 328 LYS A CA 1
ATOM 2472 C C . LYS A 1 305 ? 26.743 11.836 -3.346 1.00 23.60 328 LYS A C 1
ATOM 2473 O O . LYS A 1 305 ? 27.293 12.406 -4.277 1.00 23.56 328 LYS A O 1
ATOM 2479 N N . ILE A 1 306 ? 27.089 12.044 -2.060 1.00 20.29 329 ILE A N 1
ATOM 2480 C CA . ILE A 1 306 ? 28.155 12.973 -1.690 1.00 20.51 329 ILE A CA 1
ATOM 2481 C C . ILE A 1 306 ? 29.526 12.286 -1.699 1.00 23.06 329 ILE A C 1
ATOM 2482 O O . ILE A 1 306 ? 30.442 12.773 -2.359 1.00 22.25 329 ILE A O 1
ATOM 2487 N N . ASP A 1 307 ? 29.684 11.209 -0.907 1.00 19.09 330 ASP A N 1
ATOM 2488 C CA . ASP A 1 307 ? 30.989 10.580 -0.736 1.00 19.12 330 ASP A CA 1
ATOM 2489 C C . ASP A 1 307 ? 31.336 9.408 -1.621 1.00 21.96 330 ASP A C 1
ATOM 2490 O O . ASP A 1 307 ? 32.477 8.949 -1.567 1.00 20.79 330 ASP A O 1
ATOM 2495 N N . HIS A 1 308 ? 30.365 8.893 -2.409 1.00 19.83 331 HIS A N 1
ATOM 2496 C CA . HIS A 1 308 ? 30.567 7.764 -3.330 1.00 21.82 331 HIS A CA 1
ATOM 2497 C C . HIS A 1 308 ? 30.990 6.432 -2.674 1.00 22.85 331 HIS A C 1
ATOM 2498 O O . HIS A 1 308 ? 31.478 5.542 -3.366 1.00 22.80 331 HIS A O 1
ATOM 2505 N N . ASN A 1 309 ? 30.786 6.286 -1.361 1.00 17.12 332 ASN A N 1
ATOM 2506 C CA . ASN A 1 309 ? 31.077 5.032 -0.676 1.00 16.54 332 ASN A CA 1
ATOM 2507 C C . ASN A 1 309 ? 29.841 4.126 -0.878 1.00 21.61 332 ASN A C 1
ATOM 2508 O O . ASN A 1 309 ? 28.770 4.448 -0.341 1.00 20.34 332 ASN A O 1
ATOM 2513 N N . PRO A 1 310 ? 29.949 3.019 -1.664 1.00 19.14 333 PRO A N 1
ATOM 2514 C CA . PRO A 1 310 ? 28.750 2.185 -1.921 1.00 18.46 333 PRO A CA 1
ATOM 2515 C C . PRO A 1 310 ? 28.480 1.078 -0.894 1.00 21.66 333 PRO A C 1
ATOM 2516 O O . PRO A 1 310 ? 27.465 0.398 -1.007 1.00 21.09 333 PRO A O 1
ATOM 2520 N N . THR A 1 311 ? 29.367 0.896 0.098 1.00 17.52 334 THR A N 1
ATOM 2521 C CA . THR A 1 311 ? 29.254 -0.182 1.101 1.00 16.96 334 THR A CA 1
ATOM 2522 C C . THR A 1 311 ? 27.849 -0.384 1.676 1.00 18.83 334 THR A C 1
ATOM 2523 O O . THR A 1 311 ? 27.308 -1.487 1.602 1.00 17.31 334 THR A O 1
ATOM 2527 N N . TYR A 1 312 ? 27.283 0.660 2.273 1.00 16.07 335 TYR A N 1
ATOM 2528 C CA . TYR A 1 312 ? 25.979 0.589 2.956 1.00 15.75 335 TYR A CA 1
ATOM 2529 C C . TYR A 1 312 ? 24.769 0.373 2.048 1.00 19.03 335 TYR A C 1
ATOM 2530 O O . TYR A 1 312 ? 23.914 -0.451 2.369 1.00 15.96 335 TYR A O 1
ATOM 2539 N N . VAL A 1 313 ? 24.680 1.104 0.924 1.00 17.63 336 VAL A N 1
ATOM 2540 C CA . VAL A 1 313 ? 23.552 0.935 -0.010 1.00 17.08 336 VAL A CA 1
ATOM 2541 C C . VAL A 1 313 ? 23.558 -0.448 -0.669 1.00 18.98 336 VAL A C 1
ATOM 2542 O O . VAL A 1 313 ? 22.495 -1.050 -0.821 1.00 16.98 336 VAL A O 1
ATOM 2546 N N . ARG A 1 314 ? 24.747 -0.932 -1.083 1.00 15.56 337 ARG A N 1
ATOM 2547 C CA . ARG A 1 314 ? 24.822 -2.223 -1.761 1.00 15.42 337 ARG A CA 1
ATOM 2548 C C . ARG A 1 314 ? 24.368 -3.352 -0.846 1.00 18.85 337 ARG A C 1
ATOM 2549 O O . ARG A 1 314 ? 23.531 -4.171 -1.258 1.00 18.57 337 ARG A O 1
ATOM 2557 N N . ALA A 1 315 ? 24.914 -3.383 0.388 1.00 14.19 338 ALA A N 1
ATOM 2558 C CA . ALA A 1 315 ? 24.638 -4.421 1.380 1.00 13.37 338 ALA A CA 1
ATOM 2559 C C . ALA A 1 315 ? 23.158 -4.494 1.762 1.00 17.33 338 ALA A C 1
ATOM 2560 O O . ALA A 1 315 ? 22.626 -5.606 1.857 1.00 16.81 338 ALA A O 1
ATOM 2570 N N . ALA A 1 317 ? 20.513 -3.265 -0.185 1.00 17.19 340 ALA A N 1
ATOM 2571 C CA . ALA A 1 317 ? 19.804 -3.669 -1.402 1.00 16.59 340 ALA A CA 1
ATOM 2572 C C . ALA A 1 317 ? 19.939 -5.182 -1.597 1.00 20.75 340 ALA A C 1
ATOM 2573 O O . ALA A 1 317 ? 18.960 -5.829 -1.976 1.00 19.19 340 ALA A O 1
ATOM 2575 N N . GLU A 1 318 ? 21.141 -5.756 -1.323 1.00 18.10 341 GLU A N 1
ATOM 2576 C CA . GLU A 1 318 ? 21.344 -7.207 -1.448 1.00 17.90 341 GLU A CA 1
ATOM 2577 C C . GLU A 1 318 ? 20.463 -7.973 -0.452 1.00 19.93 341 GLU A C 1
ATOM 2578 O O . GLU A 1 318 ? 19.902 -9.003 -0.824 1.00 18.16 341 GLU A O 1
ATOM 2584 N N . ASN A 1 319 ? 20.337 -7.462 0.795 1.00 16.56 342 ASN A N 1
ATOM 2585 C CA . ASN A 1 319 ? 19.503 -8.042 1.851 1.00 16.66 342 ASN A CA 1
ATOM 2586 C C . ASN A 1 319 ? 18.028 -8.109 1.392 1.00 18.09 342 ASN A C 1
ATOM 2587 O O . ASN A 1 319 ? 17.405 -9.166 1.485 1.00 17.37 342 ASN A O 1
ATOM 2592 N N . ALA A 1 320 ? 17.493 -7.003 0.864 1.00 15.85 343 ALA A N 1
ATOM 2593 C CA . ALA A 1 320 ? 16.110 -6.906 0.388 1.00 15.30 343 ALA A CA 1
ATOM 2594 C C . ALA A 1 320 ? 15.818 -7.833 -0.794 1.00 18.47 343 ALA A C 1
ATOM 2595 O O . ALA A 1 320 ? 14.789 -8.522 -0.780 1.00 16.81 343 ALA A O 1
ATOM 2597 N N . LEU A 1 321 ? 16.724 -7.872 -1.790 1.00 16.53 344 LEU A N 1
ATOM 2598 C CA . LEU A 1 321 ? 16.564 -8.744 -2.960 1.00 17.93 344 LEU A CA 1
ATOM 2599 C C . LEU A 1 321 ? 16.606 -10.211 -2.572 1.00 19.60 344 LEU A C 1
ATOM 2600 O O . LEU A 1 321 ? 15.845 -11.007 -3.117 1.00 17.75 344 LEU A O 1
ATOM 2605 N N . HIS A 1 322 ? 17.469 -10.560 -1.607 1.00 16.16 345 HIS A N 1
ATOM 2606 C CA . HIS A 1 322 ? 17.581 -11.929 -1.097 1.00 15.26 345 HIS A CA 1
ATOM 2607 C C . HIS A 1 322 ? 16.265 -12.356 -0.437 1.00 18.18 345 HIS A C 1
ATOM 2608 O O . HIS A 1 322 ? 15.769 -13.449 -0.714 1.00 16.43 345 HIS A O 1
ATOM 2615 N N . ALA A 1 323 ? 15.679 -11.469 0.396 1.00 15.34 346 ALA A N 1
ATOM 2616 C CA . ALA A 1 323 ? 14.394 -11.716 1.056 1.00 15.72 346 ALA A CA 1
ATOM 2617 C C . ALA A 1 323 ? 13.297 -11.902 0.010 1.00 19.26 346 ALA A C 1
ATOM 2618 O O . ALA A 1 323 ? 12.519 -12.862 0.084 1.00 15.97 346 ALA A O 1
ATOM 2620 N N . TRP A 1 324 ? 13.278 -11.005 -0.999 1.00 18.02 347 TRP A N 1
ATOM 2621 C CA . TRP A 1 324 ? 12.343 -11.060 -2.124 1.00 17.98 347 TRP A CA 1
ATOM 2622 C C . TRP A 1 324 ? 12.393 -12.401 -2.840 1.00 19.49 347 TRP A C 1
ATOM 2623 O O . TRP A 1 324 ? 11.353 -12.996 -3.095 1.00 17.19 347 TRP A O 1
ATOM 2634 N N . ARG A 1 325 ? 13.598 -12.877 -3.167 1.00 16.98 348 ARG A N 1
ATOM 2635 C CA . ARG A 1 325 ? 13.739 -14.160 -3.858 1.00 17.64 348 ARG A CA 1
ATOM 2636 C C . ARG A 1 325 ? 13.402 -15.379 -2.983 1.00 21.87 348 ARG A C 1
ATOM 2637 O O . ARG A 1 325 ? 13.063 -16.426 -3.533 1.00 23.26 348 ARG A O 1
ATOM 2645 N N . ASN A 1 326 ? 13.495 -15.269 -1.641 1.00 16.73 349 ASN A N 1
ATOM 2646 C CA . ASN A 1 326 ? 13.338 -16.452 -0.791 1.00 16.74 349 ASN A CA 1
ATOM 2647 C C . ASN A 1 326 ? 12.223 -16.546 0.217 1.00 21.11 349 ASN A C 1
ATOM 2648 O O . ASN A 1 326 ? 11.798 -17.666 0.516 1.00 21.16 349 ASN A O 1
ATOM 2653 N N . TYR A 1 327 ? 11.815 -15.421 0.825 1.00 18.21 350 TYR A N 1
ATOM 2654 C CA . TYR A 1 327 ? 10.879 -15.462 1.953 1.00 17.22 350 TYR A CA 1
ATOM 2655 C C . TYR A 1 327 ? 9.447 -14.987 1.734 1.00 20.70 350 TYR A C 1
ATOM 2656 O O . TYR A 1 327 ? 8.736 -14.695 2.712 1.00 18.84 350 TYR A O 1
ATOM 2665 N N . ARG A 1 328 ? 9.014 -14.891 0.477 1.00 18.44 351 ARG A N 1
ATOM 2666 C CA . ARG A 1 328 ? 7.641 -14.447 0.173 1.00 18.45 351 ARG A CA 1
ATOM 2667 C C . ARG A 1 328 ? 6.687 -15.588 0.493 1.00 20.56 351 ARG A C 1
ATOM 2668 O O . ARG A 1 328 ? 7.058 -16.752 0.349 1.00 19.99 351 ARG A O 1
ATOM 2676 N N . ASP A 1 329 ? 5.464 -15.264 0.908 1.00 16.51 352 ASP A N 1
ATOM 2677 C CA . ASP A 1 329 ? 4.485 -16.293 1.223 1.00 15.63 352 ASP A CA 1
ATOM 2678 C C . ASP A 1 329 ? 3.698 -16.696 -0.029 1.00 19.02 352 ASP A C 1
ATOM 2679 O O . ASP A 1 329 ? 4.027 -16.242 -1.124 1.00 18.20 352 ASP A O 1
ATOM 2684 N N . ALA A 1 330 ? 2.634 -17.507 0.128 1.00 18.20 353 ALA A N 1
ATOM 2685 C CA . ALA A 1 330 ? 1.782 -17.964 -0.981 1.00 18.91 353 ALA A CA 1
ATOM 2686 C C . ALA A 1 330 ? 1.134 -16.805 -1.737 1.00 23.53 353 ALA A C 1
ATOM 2687 O O . ALA A 1 330 ? 0.858 -16.944 -2.925 1.00 23.72 353 ALA A O 1
ATOM 2689 N N . ASN A 1 331 ? 0.927 -15.657 -1.058 1.00 19.96 354 ASN A N 1
ATOM 2690 C CA . ASN A 1 331 ? 0.308 -14.453 -1.622 1.00 18.43 354 ASN A CA 1
ATOM 2691 C C . ASN A 1 331 ? 1.333 -13.470 -2.201 1.00 20.52 354 ASN A C 1
ATOM 2692 O O . ASN A 1 331 ? 0.966 -12.355 -2.596 1.00 19.32 354 ASN A O 1
ATOM 2697 N N . GLY A 1 332 ? 2.601 -13.897 -2.253 1.00 16.08 355 GLY A N 1
ATOM 2698 C CA . GLY A 1 332 ? 3.701 -13.073 -2.743 1.00 15.95 355 GLY A CA 1
ATOM 2699 C C . GLY A 1 332 ? 4.066 -11.924 -1.809 1.00 19.64 355 GLY A C 1
ATOM 2700 O O . GLY A 1 332 ? 4.722 -10.961 -2.229 1.00 19.59 355 GLY A O 1
ATOM 2701 N N . LEU A 1 333 ? 3.667 -12.028 -0.527 1.00 15.10 356 LEU A N 1
ATOM 2702 C CA . LEU A 1 333 ? 3.911 -10.983 0.482 1.00 13.23 356 LEU A CA 1
ATOM 2703 C C . LEU A 1 333 ? 5.021 -11.326 1.454 1.00 15.89 356 LEU A C 1
ATOM 2704 O O . LEU A 1 333 ? 5.203 -12.497 1.784 1.00 15.25 356 LEU A O 1
ATOM 2709 N N . LEU A 1 334 ? 5.720 -10.298 1.955 1.00 13.95 357 LEU A N 1
ATOM 2710 C CA . LEU A 1 334 ? 6.821 -10.446 2.923 1.00 15.04 357 LEU A CA 1
ATOM 2711 C C . LEU A 1 334 ? 6.460 -9.940 4.314 1.00 20.11 357 LEU A C 1
ATOM 2712 O O . LEU A 1 334 ? 5.645 -9.024 4.446 1.00 19.08 357 LEU A O 1
ATOM 2717 N N . GLY A 1 335 ? 7.111 -10.523 5.326 1.00 17.55 358 GLY A N 1
ATOM 2718 C CA . GLY A 1 335 ? 7.041 -10.095 6.718 1.00 16.03 358 GLY A CA 1
ATOM 2719 C C . GLY A 1 335 ? 8.075 -9.011 6.989 1.00 17.54 358 GLY A C 1
ATOM 2720 O O . GLY A 1 335 ? 8.768 -8.593 6.064 1.00 15.74 358 GLY A O 1
ATOM 2721 N N . ARG A 1 336 ? 8.204 -8.565 8.269 1.00 14.87 359 ARG A N 1
ATOM 2722 C CA A ARG A 1 336 ? 9.117 -7.492 8.693 0.60 13.82 359 ARG A CA 1
ATOM 2723 C CA B ARG A 1 336 ? 9.115 -7.494 8.704 0.40 14.51 359 ARG A CA 1
ATOM 2724 C C . ARG A 1 336 ? 10.610 -7.862 8.746 1.00 20.10 359 ARG A C 1
ATOM 2725 O O . ARG A 1 336 ? 11.477 -6.969 8.706 1.00 20.86 359 ARG A O 1
ATOM 2740 N N . ASP A 1 337 ? 10.909 -9.153 8.895 1.00 16.79 360 ASP A N 1
ATOM 2741 C CA . ASP A 1 337 ? 12.268 -9.649 9.045 1.00 16.63 360 ASP A CA 1
ATOM 2742 C C . ASP A 1 337 ? 12.874 -10.149 7.732 1.00 18.54 360 ASP A C 1
ATOM 2743 O O . ASP A 1 337 ? 12.526 -11.242 7.277 1.00 17.52 360 ASP A O 1
ATOM 2748 N N . TRP A 1 338 ? 13.843 -9.385 7.186 1.00 15.47 361 TRP A N 1
ATOM 2749 C CA . TRP A 1 338 ? 14.542 -9.726 5.937 1.00 16.78 361 TRP A CA 1
ATOM 2750 C C . TRP A 1 338 ? 15.519 -10.896 6.043 1.00 18.65 361 TRP A C 1
ATOM 2751 O O . TRP A 1 338 ? 16.060 -11.334 5.022 1.00 17.52 361 TRP A O 1
ATOM 2762 N N . SER A 1 339 ? 15.750 -11.398 7.273 1.00 14.30 362 SER A N 1
ATOM 2763 C CA . SER A 1 339 ? 16.585 -12.574 7.515 1.00 13.50 362 SER A CA 1
ATOM 2764 C C . SER A 1 339 ? 15.720 -13.855 7.365 1.00 17.23 362 SER A C 1
ATOM 2765 O O . SER A 1 339 ? 16.264 -14.947 7.373 1.00 14.86 362 SER A O 1
ATOM 2768 N N . GLY A 1 340 ? 14.396 -13.680 7.253 1.00 15.99 363 GLY A N 1
ATOM 2769 C CA . GLY A 1 340 ? 13.397 -14.731 7.032 1.00 16.42 363 GLY A CA 1
ATOM 2770 C C . GLY A 1 340 ? 13.108 -15.682 8.163 1.00 22.45 363 GLY A C 1
ATOM 2771 O O . GLY A 1 340 ? 12.503 -16.731 7.940 1.00 21.94 363 GLY A O 1
ATOM 2772 N N . HIS A 1 341 ? 13.489 -15.291 9.385 1.00 20.65 364 HIS A N 1
ATOM 2773 C CA . HIS A 1 341 ? 13.357 -16.102 10.588 1.00 21.50 364 HIS A CA 1
ATOM 2774 C C . HIS A 1 341 ? 12.006 -16.093 11.290 1.00 33.42 364 HIS A C 1
ATOM 2775 O O . HIS A 1 341 ? 11.762 -17.010 12.085 1.00 36.68 364 HIS A O 1
ATOM 2782 N N . ASN A 1 342 ? 11.143 -15.082 11.043 1.00 31.10 365 ASN A N 1
ATOM 2783 C CA . ASN A 1 342 ? 9.859 -14.998 11.750 1.00 32.74 365 ASN A CA 1
ATOM 2784 C C . ASN A 1 342 ? 8.628 -15.107 10.852 1.00 37.75 365 ASN A C 1
ATOM 2785 O O . ASN A 1 342 ? 8.345 -14.199 10.066 1.00 37.45 365 ASN A O 1
ATOM 2790 N N . GLU A 1 343 ? 7.912 -16.231 10.976 1.00 33.85 366 GLU A N 1
ATOM 2791 C CA . GLU A 1 343 ? 6.703 -16.534 10.210 1.00 32.97 366 GLU A CA 1
ATOM 2792 C C . GLU A 1 343 ? 5.542 -15.685 10.711 1.00 32.73 366 GLU A C 1
ATOM 2793 O O . GLU A 1 343 ? 5.237 -15.695 11.907 1.00 33.73 366 GLU A O 1
ATOM 2799 N N . GLU A 1 344 ? 4.939 -14.915 9.806 1.00 24.93 367 GLU A N 1
ATOM 2800 C CA . GLU A 1 344 ? 3.804 -14.043 10.105 1.00 23.51 367 GLU A CA 1
ATOM 2801 C C . GLU A 1 344 ? 2.644 -14.446 9.178 1.00 23.96 367 GLU A C 1
ATOM 2802 O O . GLU A 1 344 ? 2.664 -14.075 8.002 1.00 20.84 367 GLU A O 1
ATOM 2808 N N . PRO A 1 345 ? 1.627 -15.197 9.662 1.00 21.83 368 PRO A N 1
ATOM 2809 C CA . PRO A 1 345 ? 0.513 -15.587 8.769 1.00 21.86 368 PRO A CA 1
ATOM 2810 C C . PRO A 1 345 ? -0.310 -14.412 8.234 1.00 23.43 368 PRO A C 1
ATOM 2811 O O . PRO A 1 345 ? -0.871 -14.507 7.136 1.00 22.78 368 PRO A O 1
ATOM 2815 N N . TYR A 1 346 ? -0.412 -13.321 9.009 1.00 17.58 369 TYR A N 1
ATOM 2816 C CA . TYR A 1 346 ? -1.178 -12.135 8.602 1.00 16.72 369 TYR A CA 1
ATOM 2817 C C . TYR A 1 346 ? -0.164 -11.061 8.264 1.00 20.13 369 TYR A C 1
ATOM 2818 O O . TYR A 1 346 ? 0.454 -10.494 9.175 1.00 20.29 369 TYR A O 1
ATOM 2827 N N . LYS A 1 347 ? 0.070 -10.831 6.963 1.00 14.99 370 LYS A N 1
ATOM 2828 C CA . LYS A 1 347 ? 1.104 -9.900 6.506 1.00 14.86 370 LYS A CA 1
ATOM 2829 C C . LYS A 1 347 ? 0.696 -8.444 6.629 1.00 17.93 370 LYS A C 1
ATOM 2830 O O . LYS A 1 347 ? -0.271 -8.020 5.986 1.00 15.34 370 LYS A O 1
ATOM 2836 N N . TRP A 1 348 ? 1.453 -7.678 7.442 1.00 15.60 371 TRP A N 1
ATOM 2837 C CA . TRP A 1 348 ? 1.204 -6.252 7.665 1.00 15.79 371 TRP A CA 1
ATOM 2838 C C . TRP A 1 348 ? 1.315 -5.486 6.355 1.00 18.08 371 TRP A C 1
ATOM 2839 O O . TRP A 1 348 ? 2.235 -5.742 5.575 1.00 17.59 371 TRP A O 1
ATOM 2850 N N . LEU A 1 349 ? 0.369 -4.560 6.125 1.00 13.60 372 LEU A N 1
ATOM 2851 C CA . LEU A 1 349 ? 0.343 -3.684 4.954 1.00 13.01 372 LEU A CA 1
ATOM 2852 C C . LEU A 1 349 ? 1.690 -2.960 4.760 1.00 18.55 372 LEU A C 1
ATOM 2853 O O . LEU A 1 349 ? 2.216 -2.954 3.642 1.00 17.61 372 LEU A O 1
ATOM 2858 N N . LEU A 1 350 ? 2.238 -2.358 5.839 1.00 15.01 373 LEU A N 1
ATOM 2859 C CA . LEU A 1 350 ? 3.485 -1.602 5.750 1.00 14.86 373 LEU A CA 1
ATOM 2860 C C . LEU A 1 350 ? 4.706 -2.419 5.353 1.00 17.40 373 LEU A C 1
ATOM 2861 O O . LEU A 1 350 ? 5.560 -1.887 4.646 1.00 15.26 373 LEU A O 1
ATOM 2866 N N . ASP A 1 351 ? 4.792 -3.702 5.785 1.00 15.02 374 ASP A N 1
ATOM 2867 C CA . ASP A 1 351 ? 5.910 -4.598 5.435 1.00 14.41 374 ASP A CA 1
ATOM 2868 C C . ASP A 1 351 ? 6.005 -4.827 3.942 1.00 19.01 374 ASP A C 1
ATOM 2869 O O . ASP A 1 351 ? 7.080 -5.164 3.444 1.00 18.58 374 ASP A O 1
ATOM 2874 N N . ASN A 1 352 ? 4.902 -4.554 3.219 1.00 16.46 375 ASN A N 1
ATOM 2875 C CA . ASN A 1 352 ? 4.827 -4.702 1.766 1.00 15.67 375 ASN A CA 1
ATOM 2876 C C . ASN A 1 352 ? 4.792 -3.361 1.039 1.00 19.24 375 ASN A C 1
ATOM 2877 O O . ASN A 1 352 ? 5.510 -3.203 0.060 1.00 18.14 375 ASN A O 1
ATOM 2882 N N . ALA A 1 353 ? 4.029 -2.378 1.556 1.00 15.11 376 ALA A N 1
ATOM 2883 C CA . ALA A 1 353 ? 3.962 -1.020 0.992 1.00 14.65 376 ALA A CA 1
ATOM 2884 C C . ALA A 1 353 ? 5.363 -0.365 0.974 1.00 18.85 376 ALA A C 1
ATOM 2885 O O . ALA A 1 353 ? 5.711 0.296 -0.004 1.00 18.11 376 ALA A O 1
ATOM 2887 N N . CYS A 1 354 ? 6.181 -0.582 2.029 1.00 15.87 377 CYS A N 1
ATOM 2888 C CA . CYS A 1 354 ? 7.543 -0.008 2.095 1.00 15.41 377 CYS A CA 1
ATOM 2889 C C . CYS A 1 354 ? 8.483 -0.534 1.002 1.00 17.50 377 CYS A C 1
ATOM 2890 O O . CYS A 1 354 ? 9.426 0.163 0.6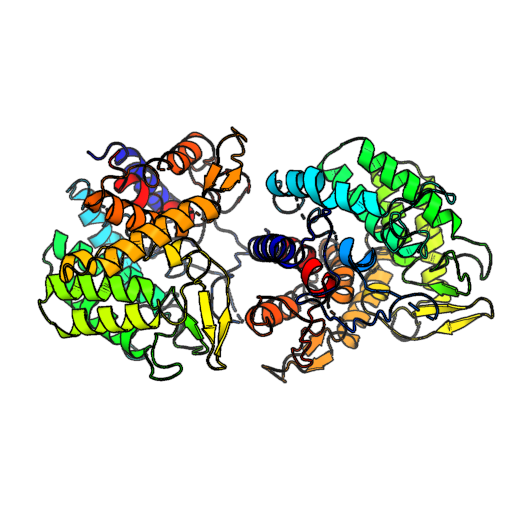39 1.00 18.27 377 CYS A O 1
ATOM 2893 N N A LEU A 1 355 ? 8.219 -1.745 0.484 0.50 14.11 378 LEU A N 1
ATOM 2894 N N B LEU A 1 355 ? 8.221 -1.750 0.488 0.50 14.26 378 LEU A N 1
ATOM 2895 C CA A LEU A 1 355 ? 9.025 -2.372 -0.568 0.50 14.69 378 LEU A CA 1
ATOM 2896 C CA B LEU A 1 355 ? 9.031 -2.376 -0.563 0.50 14.88 378 LEU A CA 1
ATOM 2897 C C A LEU A 1 355 ? 8.841 -1.698 -1.930 0.50 17.93 378 LEU A C 1
ATOM 2898 C C B LEU A 1 355 ? 8.848 -1.690 -1.924 0.50 18.05 378 LEU A C 1
ATOM 2899 O O A LEU A 1 355 ? 9.733 -1.788 -2.770 0.50 17.31 378 LEU A O 1
ATOM 2900 O O B LEU A 1 355 ? 9.748 -1.766 -2.758 0.50 17.48 378 LEU A O 1
ATOM 2909 N N . ILE A 1 356 ? 7.700 -1.009 -2.135 1.00 14.43 379 ILE A N 1
ATOM 2910 C CA . ILE A 1 356 ? 7.404 -0.258 -3.371 1.00 13.13 379 ILE A CA 1
ATOM 2911 C C . ILE A 1 356 ? 8.422 0.900 -3.432 1.00 16.13 379 ILE A C 1
ATOM 2912 O O . ILE A 1 356 ? 9.095 1.039 -4.439 1.00 16.43 379 ILE A O 1
ATOM 2917 N N . GLU A 1 357 ? 8.595 1.665 -2.330 1.00 12.47 380 GLU A N 1
ATOM 2918 C CA . GLU A 1 357 ? 9.608 2.727 -2.283 1.00 12.98 380 GLU A CA 1
ATOM 2919 C C . GLU A 1 357 ? 11.020 2.129 -2.482 1.00 16.87 380 GLU A C 1
ATOM 2920 O O . GLU A 1 357 ? 11.768 2.583 -3.348 1.00 16.00 380 GLU A O 1
ATOM 2926 N N . LEU A 1 358 ? 11.375 1.102 -1.692 1.00 14.27 381 LEU A N 1
ATOM 2927 C CA . LEU A 1 358 ? 12.706 0.512 -1.744 1.00 14.44 381 LEU A CA 1
ATOM 2928 C C . LEU A 1 358 ? 13.152 0.001 -3.118 1.00 17.53 381 LEU A C 1
ATOM 2929 O O . LEU A 1 358 ? 14.252 0.354 -3.564 1.00 16.03 381 LEU A O 1
ATOM 2934 N N . PHE A 1 359 ? 12.318 -0.819 -3.791 1.00 13.50 382 PHE A N 1
ATOM 2935 C CA . PHE A 1 359 ? 12.702 -1.361 -5.105 1.00 13.52 382 PHE A CA 1
ATOM 2936 C C . PHE A 1 359 ? 12.658 -0.303 -6.205 1.00 20.21 382 PHE A C 1
ATOM 2937 O O . PHE A 1 359 ? 13.313 -0.468 -7.241 1.00 20.19 382 PHE A O 1
ATOM 2945 N N . ALA A 1 360 ? 11.942 0.816 -5.937 1.00 16.68 383 ALA A N 1
ATOM 2946 C CA . ALA A 1 360 ? 11.933 1.967 -6.843 1.00 17.90 383 ALA A CA 1
ATOM 2947 C C . ALA A 1 360 ? 13.234 2.783 -6.673 1.00 20.02 383 ALA A C 1
ATOM 2948 O O . ALA A 1 360 ? 13.643 3.463 -7.606 1.00 20.74 383 ALA A O 1
ATOM 2950 N N . GLU A 1 361 ? 13.837 2.753 -5.470 1.00 14.78 384 GLU A N 1
ATOM 2951 C CA . GLU A 1 361 ? 15.004 3.570 -5.110 1.00 14.82 384 GLU A CA 1
ATOM 2952 C C . GLU A 1 361 ? 16.354 2.917 -5.385 1.00 20.19 384 GLU A C 1
ATOM 2953 O O . GLU A 1 361 ? 17.368 3.620 -5.498 1.00 21.84 384 GLU A O 1
ATOM 2959 N N . ILE A 1 362 ? 16.385 1.588 -5.498 1.00 16.22 385 ILE A N 1
ATOM 2960 C CA . ILE A 1 362 ? 17.637 0.894 -5.810 1.00 17.17 385 ILE A CA 1
ATOM 2961 C C . ILE A 1 362 ? 18.099 1.285 -7.206 1.00 22.46 385 ILE A C 1
ATOM 2962 O O . ILE A 1 362 ? 17.333 1.162 -8.149 1.00 22.77 385 ILE A O 1
ATOM 2967 N N . GLU A 1 363 ? 19.338 1.807 -7.320 1.00 21.05 386 GLU A N 1
ATOM 2968 C CA . GLU A 1 363 ? 19.930 2.251 -8.581 1.00 22.06 386 GLU A CA 1
ATOM 2969 C C . GLU A 1 363 ? 21.050 1.333 -9.051 1.00 28.24 386 GLU A C 1
ATOM 2970 O O . GLU A 1 363 ? 21.317 1.276 -10.250 1.00 28.83 386 GLU A O 1
ATOM 2976 N N . LYS A 1 364 ? 21.680 0.602 -8.102 1.00 25.34 387 LYS A N 1
ATOM 2977 C CA . LYS A 1 364 ? 22.805 -0.326 -8.264 1.00 53.97 387 LYS A CA 1
ATOM 2978 C C . LYS A 1 364 ? 23.991 0.253 -9.017 1.00 81.75 387 LYS A C 1
ATOM 2979 O O . LYS A 1 364 ? 24.650 1.149 -8.497 1.00 45.77 387 LYS A O 1
ATOM 2985 N N . GLY B 1 1 ? -0.743 -15.146 17.856 1.00 34.17 0 GLY B N 1
ATOM 2986 C CA . GLY B 1 1 ? 0.438 -14.410 17.424 1.00 33.33 0 GLY B CA 1
ATOM 2987 C C . GLY B 1 1 ? 1.348 -14.046 18.578 1.00 36.86 0 GLY B C 1
ATOM 2988 O O . GLY B 1 1 ? 1.089 -14.432 19.716 1.00 37.08 0 GLY B O 1
ATOM 2989 N N . HIS B 1 2 ? 2.443 -13.337 18.293 1.00 32.47 25 HIS B N 1
ATOM 2990 C CA . HIS B 1 2 ? 3.394 -12.924 19.326 1.00 31.57 25 HIS B CA 1
ATOM 2991 C C . HIS B 1 2 ? 3.705 -11.443 19.135 1.00 29.95 25 HIS B C 1
ATOM 2992 O O . HIS B 1 2 ? 4.692 -11.067 18.495 1.00 28.25 25 HIS B O 1
ATOM 2999 N N . PRO B 1 3 ? 2.778 -10.585 19.612 1.00 23.79 26 PRO B N 1
ATOM 3000 C CA . PRO B 1 3 ? 2.912 -9.147 19.354 1.00 23.01 26 PRO B CA 1
ATOM 3001 C C . PRO B 1 3 ? 4.073 -8.410 20.006 1.00 23.65 26 PRO B C 1
ATOM 3002 O O . PRO B 1 3 ? 4.454 -7.356 19.507 1.00 22.38 26 PRO B O 1
ATOM 3006 N N . PHE B 1 4 ? 4.598 -8.933 21.133 1.00 18.79 27 PHE B N 1
ATOM 3007 C CA . PHE B 1 4 ? 5.625 -8.248 21.925 1.00 17.74 27 PHE B CA 1
ATOM 3008 C C . PHE B 1 4 ? 7.025 -8.869 21.908 1.00 20.66 27 PHE B C 1
ATOM 3009 O O . PHE B 1 4 ? 7.867 -8.524 22.757 1.00 19.16 27 PHE B O 1
ATOM 3017 N N . VAL B 1 5 ? 7.296 -9.733 20.899 1.00 17.97 28 VAL B N 1
ATOM 3018 C CA . VAL B 1 5 ? 8.609 -10.357 20.715 1.00 17.31 28 VAL B CA 1
ATOM 3019 C C . VAL B 1 5 ? 9.724 -9.345 20.523 1.00 20.46 28 VAL B C 1
ATOM 3020 O O . VAL B 1 5 ? 10.824 -9.597 20.997 1.00 21.61 28 VAL B O 1
ATOM 3024 N N . SER B 1 6 ? 9.448 -8.205 19.837 1.00 17.71 29 SER B N 1
ATOM 3025 C CA A SER B 1 6 ? 10.448 -7.155 19.609 0.50 18.24 29 SER B CA 1
ATOM 3026 C CA B SER B 1 6 ? 10.450 -7.154 19.606 0.50 17.07 29 SER B CA 1
ATOM 3027 C C . SER B 1 6 ? 10.927 -6.550 20.936 1.00 21.12 29 SER B C 1
ATOM 3028 O O . SER B 1 6 ? 12.106 -6.236 21.067 1.00 21.90 29 SER B O 1
ATOM 3033 N N . ILE B 1 7 ? 10.016 -6.414 21.929 1.00 15.61 30 ILE B N 1
ATOM 3034 C CA . ILE B 1 7 ? 10.358 -5.888 23.258 1.00 15.69 30 ILE B CA 1
ATOM 3035 C C . ILE B 1 7 ? 11.278 -6.909 23.962 1.00 20.26 30 ILE B C 1
ATOM 3036 O O . ILE B 1 7 ? 12.352 -6.535 24.437 1.00 19.75 30 ILE B O 1
ATOM 3041 N N . ALA B 1 8 ? 10.866 -8.199 23.980 1.00 15.77 31 ALA B N 1
ATOM 3042 C CA . ALA B 1 8 ? 11.646 -9.272 24.581 1.00 16.52 31 ALA B CA 1
ATOM 3043 C C . ALA B 1 8 ? 13.040 -9.382 23.933 1.00 19.41 31 ALA B C 1
ATOM 3044 O O . ALA B 1 8 ? 14.020 -9.589 24.646 1.00 18.09 31 ALA B O 1
ATOM 3046 N N . ASP B 1 9 ? 13.129 -9.180 22.595 1.00 17.60 32 ASP B N 1
ATOM 3047 C CA . ASP B 1 9 ? 14.411 -9.206 21.857 1.00 16.53 32 ASP B CA 1
ATOM 3048 C C . ASP B 1 9 ? 15.311 -8.064 22.323 1.00 18.27 32 ASP B C 1
ATOM 3049 O O . ASP B 1 9 ? 16.489 -8.279 22.560 1.00 17.45 32 ASP B O 1
ATOM 3054 N N . SER B 1 10 ? 14.737 -6.856 22.456 1.00 16.11 33 SER B N 1
ATOM 3055 C CA . SER B 1 10 ? 15.425 -5.646 22.914 1.00 16.73 33 SER B CA 1
ATOM 3056 C C . SER B 1 10 ? 16.013 -5.844 24.338 1.00 20.08 33 SER B C 1
ATOM 3057 O O . SER B 1 10 ? 17.171 -5.503 24.562 1.00 19.78 33 SER B O 1
ATOM 3060 N N . ILE B 1 11 ? 15.226 -6.396 25.280 1.00 16.14 34 ILE B N 1
ATOM 3061 C CA . ILE B 1 11 ? 15.671 -6.620 26.673 1.00 14.82 34 ILE B CA 1
ATOM 3062 C C . ILE B 1 11 ? 16.862 -7.574 26.692 1.00 18.41 34 ILE B C 1
ATOM 3063 O O . ILE B 1 11 ? 17.849 -7.295 27.368 1.00 18.85 34 ILE B O 1
ATOM 3068 N N . LEU B 1 12 ? 16.770 -8.687 25.947 1.00 15.06 35 LEU B N 1
ATOM 3069 C CA . LEU B 1 12 ? 17.816 -9.698 25.861 1.00 15.89 35 LEU B CA 1
ATOM 3070 C C . LEU B 1 12 ? 19.149 -9.089 25.442 1.00 20.42 35 LEU B C 1
ATOM 3071 O O . LEU B 1 12 ? 20.141 -9.307 26.131 1.00 20.52 35 LEU B O 1
ATOM 3076 N N . ASP B 1 13 ? 19.152 -8.300 24.350 1.00 17.70 36 ASP B N 1
ATOM 3077 C CA . ASP B 1 13 ? 20.357 -7.670 23.819 1.00 16.84 36 ASP B CA 1
ATOM 3078 C C . ASP B 1 13 ? 20.892 -6.586 24.756 1.00 19.30 36 ASP B C 1
ATOM 3079 O O . ASP B 1 13 ? 22.104 -6.492 24.909 1.00 18.67 36 ASP B O 1
ATOM 3084 N N . ASN B 1 14 ? 20.001 -5.829 25.435 1.00 16.24 37 ASN B N 1
ATOM 3085 C CA . ASN B 1 14 ? 20.413 -4.779 26.391 1.00 16.13 37 ASN B CA 1
ATOM 3086 C C . ASN B 1 14 ? 21.034 -5.390 27.661 1.00 20.25 37 ASN B C 1
ATOM 3087 O O . ASN B 1 14 ? 22.094 -4.932 28.097 1.00 20.76 37 ASN B O 1
ATOM 3092 N N . VAL B 1 15 ? 20.386 -6.433 28.228 1.00 15.34 38 VAL B N 1
ATOM 3093 C CA . VAL B 1 15 ? 20.846 -7.144 29.421 1.00 15.94 38 VAL B CA 1
ATOM 3094 C C . VAL B 1 15 ? 22.219 -7.791 29.132 1.00 20.07 38 VAL B C 1
ATOM 3095 O O . VAL B 1 15 ? 23.139 -7.619 29.926 1.00 19.05 38 VAL B O 1
ATOM 3099 N N . LEU B 1 16 ? 22.361 -8.489 27.977 1.00 18.14 39 LEU B N 1
ATOM 3100 C CA . LEU B 1 16 ? 23.626 -9.111 27.591 1.00 17.59 39 LEU B CA 1
ATOM 3101 C C . LEU B 1 16 ? 24.720 -8.067 27.509 1.00 22.32 39 LEU B C 1
ATOM 3102 O O . LEU B 1 16 ? 25.806 -8.293 28.027 1.00 22.86 39 LEU B O 1
ATOM 3107 N N . ASN B 1 17 ? 24.427 -6.909 26.905 1.00 19.05 40 ASN B N 1
ATOM 3108 C CA . ASN B 1 17 ? 25.418 -5.850 26.768 1.00 18.60 40 ASN B CA 1
ATOM 3109 C C . ASN B 1 17 ? 25.843 -5.233 28.095 1.00 19.47 40 ASN B C 1
ATOM 3110 O O . ASN B 1 17 ? 27.042 -5.129 28.373 1.00 19.33 40 ASN B O 1
ATOM 3115 N N . LEU B 1 18 ? 24.885 -4.846 28.922 1.00 15.13 41 LEU B N 1
ATOM 3116 C CA . LEU B 1 18 ? 25.169 -4.159 30.191 1.00 14.49 41 LEU B CA 1
ATOM 3117 C C . LEU B 1 18 ? 25.692 -5.028 31.319 1.00 17.45 41 LEU B C 1
ATOM 3118 O O . LEU B 1 18 ? 26.543 -4.592 32.096 1.00 17.42 41 LEU B O 1
ATOM 3123 N N . TYR B 1 19 ? 25.155 -6.229 31.446 1.00 13.87 42 TYR B N 1
ATOM 3124 C CA . TYR B 1 19 ? 25.484 -7.113 32.559 1.00 13.43 42 TYR B CA 1
ATOM 3125 C C . TYR B 1 19 ? 26.677 -8.052 32.325 1.00 16.66 42 TYR B C 1
ATOM 3126 O O . TYR B 1 19 ? 27.138 -8.660 33.287 1.00 16.46 42 TYR B O 1
ATOM 3135 N N . GLN B 1 20 ? 27.139 -8.241 31.065 1.00 13.35 43 GLN B N 1
ATOM 3136 C CA . GLN B 1 20 ? 28.225 -9.190 30.774 1.00 14.07 43 GLN B CA 1
ATOM 3137 C C . GLN B 1 20 ? 29.537 -8.933 31.511 1.00 19.98 43 GLN B C 1
ATOM 3138 O O . GLN B 1 20 ? 29.937 -7.781 31.698 1.00 20.43 43 GLN B O 1
ATOM 3144 N N . THR B 1 21 ? 30.195 -10.027 31.915 1.00 15.34 44 THR B N 1
ATOM 3145 C CA . THR B 1 21 ? 31.516 -10.008 32.533 1.00 14.74 44 THR B CA 1
ATOM 3146 C C . THR B 1 21 ? 32.477 -10.628 31.517 1.00 20.85 44 THR B C 1
ATOM 3147 O O . THR B 1 21 ? 32.045 -11.393 30.649 1.00 21.26 44 THR B O 1
ATOM 3151 N N . GLU B 1 22 ? 33.775 -10.324 31.638 1.00 16.16 45 GLU B N 1
ATOM 3152 C CA . GLU B 1 22 ? 34.827 -10.808 30.747 1.00 15.62 45 GLU B CA 1
ATOM 3153 C C . GLU B 1 22 ? 34.969 -12.344 30.730 1.00 20.79 45 GLU B C 1
ATOM 3154 O O . GLU B 1 22 ? 35.377 -12.907 29.707 1.00 21.85 45 GLU B O 1
ATOM 3160 N N . ASP B 1 23 ? 34.627 -13.013 31.851 1.00 16.98 46 ASP B N 1
ATOM 3161 C CA . ASP B 1 23 ? 34.679 -14.475 31.985 1.00 15.36 46 ASP B CA 1
ATOM 3162 C C . ASP B 1 23 ? 33.384 -15.204 31.507 1.00 19.46 46 ASP B C 1
ATOM 3163 O O . ASP B 1 23 ? 33.226 -16.413 31.723 1.00 18.31 46 ASP B O 1
ATOM 3168 N N . GLY B 1 24 ? 32.495 -14.465 30.844 1.00 16.41 47 GLY B N 1
ATOM 3169 C CA . GLY B 1 24 ? 31.279 -15.001 30.238 1.00 15.71 47 GLY B CA 1
ATOM 3170 C C . GLY B 1 24 ? 30.081 -15.205 31.143 1.00 19.02 47 GLY B C 1
ATOM 3171 O O . GLY B 1 24 ? 29.237 -16.058 30.854 1.00 18.49 47 GLY B O 1
ATOM 3172 N N . LEU B 1 25 ? 29.984 -14.409 32.219 1.00 14.71 48 LEU B N 1
ATOM 3173 C CA . LEU B 1 25 ? 28.865 -14.459 33.154 1.00 14.20 48 LEU B CA 1
ATOM 3174 C C . LEU B 1 25 ? 28.118 -13.115 33.148 1.00 16.88 48 LEU B C 1
ATOM 3175 O O . LEU B 1 25 ? 28.306 -12.327 32.212 1.00 15.11 48 LEU B O 1
ATOM 3180 N N . LEU B 1 26 ? 27.236 -12.879 34.134 1.00 13.45 49 LEU B N 1
ATOM 3181 C CA . LEU B 1 26 ? 26.441 -11.654 34.247 1.00 13.37 49 LEU B CA 1
ATOM 3182 C C . LEU B 1 26 ? 26.495 -11.102 35.675 1.00 17.55 49 LEU B C 1
ATOM 3183 O O . LEU B 1 26 ? 26.454 -11.888 36.628 1.00 17.18 49 LEU B O 1
ATOM 3188 N N . THR B 1 27 ? 26.592 -9.760 35.837 1.00 13.19 50 THR B N 1
ATOM 3189 C CA . THR B 1 27 ? 26.604 -9.170 37.189 1.00 13.03 50 THR B CA 1
ATOM 3190 C C . THR B 1 27 ? 25.211 -9.303 37.853 1.00 17.26 50 THR B C 1
ATOM 3191 O O . THR B 1 27 ? 24.204 -9.476 37.155 1.00 16.65 50 THR B O 1
ATOM 3195 N N . GLU B 1 28 ? 25.171 -9.260 39.191 1.00 14.57 51 GLU B N 1
ATOM 3196 C CA . GLU B 1 28 ? 23.945 -9.377 39.984 1.00 13.50 51 GLU B CA 1
ATOM 3197 C C . GLU B 1 28 ? 22.980 -8.218 39.672 1.00 16.20 51 GLU B C 1
ATOM 3198 O O . GLU B 1 28 ? 21.760 -8.415 39.599 1.00 13.52 51 GLU B O 1
ATOM 3204 N N . THR B 1 29 ? 23.531 -7.017 39.485 1.00 14.68 52 THR B N 1
ATOM 3205 C CA . THR B 1 29 ? 22.728 -5.833 39.184 1.00 14.92 52 THR B CA 1
ATOM 3206 C C . THR B 1 29 ? 23.428 -4.959 38.140 1.00 18.57 52 THR B C 1
ATOM 3207 O O . THR B 1 29 ? 24.616 -5.146 37.827 1.00 18.43 52 THR B O 1
ATOM 3211 N N . TYR B 1 30 ? 22.689 -3.969 37.670 1.00 15.85 53 TYR B N 1
ATOM 3212 C CA . TYR B 1 30 ? 23.185 -2.919 36.804 1.00 15.64 53 TYR B CA 1
ATOM 3213 C C . TYR B 1 30 ? 22.655 -1.531 37.213 1.00 19.28 53 TYR B C 1
ATOM 3214 O O . TYR B 1 30 ? 21.442 -1.309 37.189 1.00 19.73 53 TYR B O 1
ATOM 3223 N N . PRO B 1 31 ? 23.550 -0.563 37.505 1.00 16.13 54 PRO B N 1
ATOM 3224 C CA . PRO B 1 31 ? 25.015 -0.714 37.634 1.00 16.64 54 PRO B CA 1
ATOM 3225 C C . PRO B 1 31 ? 25.392 -1.603 38.834 1.00 21.22 54 PRO B C 1
ATOM 3226 O O . PRO B 1 31 ? 24.523 -1.986 39.619 1.00 20.39 54 PRO B O 1
ATOM 3230 N N . VAL B 1 32 ? 26.663 -1.984 38.951 1.00 19.20 55 VAL B N 1
ATOM 3231 C CA . VAL B 1 32 ? 27.104 -2.848 40.065 1.00 18.95 55 VAL B CA 1
ATOM 3232 C C . VAL B 1 32 ? 27.073 -2.050 41.385 1.00 24.39 55 VAL B C 1
ATOM 3233 O O . VAL B 1 32 ? 27.520 -0.898 41.423 1.00 22.39 55 VAL B O 1
ATOM 3237 N N . ASN B 1 33 ? 26.543 -2.675 42.456 1.00 22.29 56 ASN B N 1
ATOM 3238 C CA . ASN B 1 33 ? 26.507 -2.081 43.782 1.00 22.16 56 ASN B CA 1
ATOM 3239 C C . ASN B 1 33 ? 27.772 -2.543 44.509 1.00 28.66 56 ASN B C 1
ATOM 3240 O O . ASN B 1 33 ? 27.915 -3.743 44.756 1.00 28.43 56 ASN B O 1
ATOM 3245 N N . PRO B 1 34 ? 28.706 -1.631 44.871 1.00 27.42 57 PRO B N 1
ATOM 3246 C CA . PRO B 1 34 ? 29.920 -2.080 45.580 1.00 28.14 57 PRO B CA 1
ATOM 3247 C C . PRO B 1 34 ? 29.638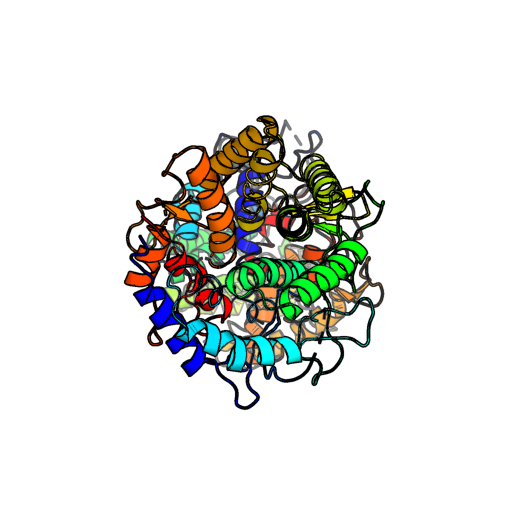 -2.692 46.957 1.00 31.89 57 PRO B C 1
ATOM 3248 O O . PRO B 1 34 ? 30.393 -3.557 47.399 1.00 32.23 57 PRO B O 1
ATOM 3252 N N . ASP B 1 35 ? 28.520 -2.284 47.592 1.00 27.71 58 ASP B N 1
ATOM 3253 C CA . ASP B 1 35 ? 28.064 -2.758 48.908 1.00 27.08 58 ASP B CA 1
ATOM 3254 C C . ASP B 1 35 ? 26.867 -3.726 48.761 1.00 28.83 58 ASP B C 1
ATOM 3255 O O . ASP B 1 35 ? 25.950 -3.695 49.581 1.00 29.47 58 ASP B O 1
ATOM 3260 N N . GLN B 1 36 ? 26.871 -4.560 47.701 1.00 23.82 59 GLN B N 1
ATOM 3261 C CA . GLN B 1 36 ? 25.805 -5.517 47.376 1.00 22.33 59 GLN B CA 1
ATOM 3262 C C . GLN B 1 36 ? 25.506 -6.458 48.518 1.00 26.62 59 GLN B C 1
ATOM 3263 O O . GLN B 1 36 ? 26.406 -7.077 49.064 1.00 26.14 59 GLN B O 1
ATOM 3269 N N . LYS B 1 37 ? 24.230 -6.554 48.865 1.00 24.32 60 LYS B N 1
ATOM 3270 C CA . LYS B 1 37 ? 23.726 -7.454 49.885 1.00 25.42 60 LYS B CA 1
ATOM 3271 C C . LYS B 1 37 ? 22.872 -8.498 49.167 1.00 28.96 60 LYS B C 1
ATOM 3272 O O . LYS B 1 37 ? 22.136 -8.153 48.239 1.00 29.93 60 LYS B O 1
ATOM 3275 N N . ILE B 1 38 ? 22.976 -9.760 49.587 1.00 24.45 61 ILE B N 1
ATOM 3276 C CA . ILE B 1 38 ? 22.185 -10.865 49.033 1.00 22.66 61 ILE B CA 1
ATOM 3277 C C . ILE B 1 38 ? 21.282 -11.355 50.163 1.00 27.21 61 ILE B C 1
ATOM 3278 O O . ILE B 1 38 ? 21.773 -11.889 51.154 1.00 27.77 61 ILE B O 1
ATOM 3283 N N . THR B 1 39 ? 19.968 -11.161 50.009 1.00 23.59 62 THR B N 1
ATOM 3284 C CA . THR B 1 39 ? 18.973 -11.484 51.037 1.00 22.97 62 THR B CA 1
ATOM 3285 C C . THR B 1 39 ? 18.202 -12.785 50.837 1.00 24.90 62 THR B C 1
ATOM 3286 O O . THR B 1 39 ? 17.419 -13.143 51.711 1.00 24.45 62 THR B O 1
ATOM 3290 N N . TYR B 1 40 ? 18.422 -13.500 49.720 1.00 20.91 63 TYR B N 1
ATOM 3291 C CA . TYR B 1 40 ? 17.634 -14.694 49.395 1.00 20.01 63 TYR B CA 1
ATOM 3292 C C . TYR B 1 40 ? 18.239 -16.075 49.637 1.00 25.03 63 TYR B C 1
ATOM 3293 O O . TYR B 1 40 ? 17.702 -17.070 49.131 1.00 24.92 63 TYR B O 1
ATOM 3302 N N . LEU B 1 41 ? 19.345 -16.154 50.371 1.00 22.08 64 LEU B N 1
ATOM 3303 C CA . LEU B 1 41 ? 20.008 -17.432 50.610 1.00 21.93 64 LEU B CA 1
ATOM 3304 C C . LEU B 1 41 ? 19.645 -17.978 51.973 1.00 26.89 64 LEU B C 1
ATOM 3305 O O . LEU B 1 41 ? 19.270 -17.202 52.864 1.00 25.23 64 LEU B O 1
ATOM 3310 N N . ALA B 1 42 ? 19.788 -19.310 52.146 1.00 24.25 65 ALA B N 1
ATOM 3311 C CA . ALA B 1 42 ? 19.526 -19.978 53.416 1.00 25.20 65 ALA B CA 1
ATOM 3312 C C . ALA B 1 42 ? 20.422 -19.354 54.493 1.00 31.55 65 ALA B C 1
ATOM 3313 O O . ALA B 1 42 ? 21.604 -19.097 54.233 1.00 30.23 65 ALA B O 1
ATOM 3315 N N . GLY B 1 43 ? 19.824 -19.028 55.643 1.00 29.70 66 GLY B N 1
ATOM 3316 C CA . GLY B 1 43 ? 20.521 -18.408 56.768 1.00 55.81 66 GLY B CA 1
ATOM 3317 C C . GLY B 1 43 ? 20.803 -16.936 56.544 1.00 95.15 66 GLY B C 1
ATOM 3318 O O . GLY B 1 43 ? 21.540 -16.313 57.309 1.00 64.02 66 GLY B O 1
ATOM 3319 N N . GLY B 1 49 ? 33.991 -11.755 50.600 1.00 45.64 72 GLY B N 1
ATOM 3320 C CA . GLY B 1 49 ? 34.658 -10.819 49.703 1.00 44.82 72 GLY B CA 1
ATOM 3321 C C . GLY B 1 49 ? 33.726 -10.222 48.667 1.00 46.51 72 GLY B C 1
ATOM 3322 O O . GLY B 1 49 ? 32.496 -10.297 48.809 1.00 47.18 72 GLY B O 1
ATOM 3323 N N . THR B 1 50 ? 34.310 -9.635 47.607 1.00 39.41 73 THR B N 1
ATOM 3324 C CA . THR B 1 50 ? 33.540 -8.989 46.538 1.00 37.54 73 THR B CA 1
ATOM 3325 C C . THR B 1 50 ? 32.897 -10.009 45.600 1.00 34.87 73 THR B C 1
ATOM 3326 O O . THR B 1 50 ? 33.530 -11.010 45.248 1.00 33.29 73 THR B O 1
ATOM 3330 N N . LEU B 1 51 ? 31.655 -9.732 45.177 1.00 27.74 74 LEU B N 1
ATOM 3331 C CA . LEU B 1 51 ? 30.951 -10.575 44.203 1.00 25.50 74 LEU B CA 1
ATOM 3332 C C . LEU B 1 51 ? 31.504 -10.301 42.796 1.00 26.59 74 LEU B C 1
ATOM 3333 O O . LEU B 1 51 ? 31.799 -9.153 42.459 1.00 26.81 74 LEU B O 1
ATOM 3338 N N . LYS B 1 52 ? 31.671 -11.345 41.986 1.00 21.50 75 LYS B N 1
ATOM 3339 C CA . LYS B 1 52 ? 32.214 -11.190 40.627 1.00 20.06 75 LYS B CA 1
ATOM 3340 C C . LYS B 1 52 ? 31.272 -11.759 39.564 1.00 22.92 75 LYS B C 1
ATOM 3341 O O . LYS B 1 52 ? 31.604 -11.779 38.374 1.00 23.57 75 LYS B O 1
ATOM 3347 N N . ALA B 1 53 ? 30.101 -12.246 40.007 1.00 18.14 76 ALA B N 1
ATOM 3348 C CA . ALA B 1 53 ? 29.075 -12.841 39.157 1.00 17.63 76 ALA B CA 1
ATOM 3349 C C . ALA B 1 53 ? 27.761 -12.784 39.901 1.00 20.16 76 ALA B C 1
ATOM 3350 O O . ALA B 1 53 ? 27.734 -12.408 41.080 1.00 20.81 76 ALA B O 1
ATOM 3352 N N . SER B 1 54 ? 26.676 -13.138 39.217 1.00 15.22 77 SER B N 1
ATOM 3353 C CA . SER B 1 54 ? 25.362 -13.204 39.851 1.00 15.61 77 SER B CA 1
ATOM 3354 C C . SER B 1 54 ? 25.210 -14.603 40.440 1.00 18.11 77 SER B C 1
ATOM 3355 O O . SER B 1 54 ? 25.962 -15.529 40.094 1.00 15.95 77 SER B O 1
ATOM 3358 N N . PHE B 1 55 ? 24.200 -14.772 41.288 1.00 15.55 78 PHE B N 1
ATOM 3359 C CA . PHE B 1 55 ? 23.860 -16.081 41.819 1.00 14.72 78 PHE B CA 1
ATOM 3360 C C . PHE B 1 55 ? 23.090 -16.850 40.716 1.00 17.95 78 PHE B C 1
ATOM 3361 O O . PHE B 1 55 ? 22.801 -16.273 39.657 1.00 15.80 78 PHE B O 1
ATOM 3369 N N . LEU B 1 56 ? 22.871 -18.157 40.902 1.00 14.09 79 LEU B N 1
ATOM 3370 C CA . LEU B 1 56 ? 22.202 -18.988 39.898 1.00 12.74 79 LEU B CA 1
ATOM 3371 C C . LEU B 1 56 ? 20.750 -18.574 39.615 1.00 17.56 79 LEU B C 1
ATOM 3372 O O . LEU B 1 56 ? 20.317 -18.613 38.459 1.00 18.99 79 LEU B O 1
ATOM 3377 N N . TRP B 1 57 ? 19.977 -18.247 40.654 1.00 14.25 80 TRP B N 1
ATOM 3378 C CA . TRP B 1 57 ? 18.568 -17.848 40.479 1.00 13.34 80 TRP B CA 1
ATOM 3379 C C . TRP B 1 57 ? 18.415 -16.711 39.425 1.00 18.12 80 TRP B C 1
ATOM 3380 O O . TRP B 1 57 ? 17.739 -16.949 38.408 1.00 16.49 80 TRP B O 1
ATOM 3391 N N . PRO B 1 58 ? 19.071 -15.523 39.565 1.00 14.21 81 PRO B N 1
ATOM 3392 C CA . PRO B 1 58 ? 18.892 -14.493 38.529 1.00 14.27 81 PRO B CA 1
ATOM 3393 C C . PRO B 1 58 ? 19.471 -14.901 37.169 1.00 18.93 81 PRO B C 1
ATOM 3394 O O . PRO B 1 58 ? 18.845 -14.640 36.139 1.00 16.58 81 PRO B O 1
ATOM 3398 N N . TYR B 1 59 ? 20.637 -15.598 37.143 1.00 16.60 82 TYR B N 1
ATOM 3399 C CA . TYR B 1 59 ? 21.206 -16.062 35.871 1.00 16.50 82 TYR B CA 1
ATOM 3400 C C . TYR B 1 59 ? 20.237 -16.994 35.087 1.00 21.06 82 TYR B C 1
ATOM 3401 O O . TYR B 1 59 ? 20.121 -16.868 33.858 1.00 19.72 82 TYR B O 1
ATOM 3410 N N . SER B 1 60 ? 19.547 -17.916 35.797 1.00 18.29 83 SER B N 1
ATOM 3411 C CA . SER B 1 60 ? 18.617 -18.875 35.176 1.00 17.71 83 SER B CA 1
ATOM 3412 C C . SER B 1 60 ? 17.416 -18.267 34.444 1.00 21.65 83 SER B C 1
ATOM 3413 O O . SER B 1 60 ? 16.844 -18.929 33.572 1.00 20.37 83 SER B O 1
ATOM 3416 N N . GLY B 1 61 ? 17.081 -17.010 34.767 1.00 16.47 84 GLY B N 1
ATOM 3417 C CA . GLY B 1 61 ? 16.032 -16.249 34.089 1.00 15.72 84 GLY B CA 1
ATOM 3418 C C . GLY B 1 61 ? 16.405 -15.982 32.641 1.00 19.93 84 GLY B C 1
ATOM 3419 O O . GLY B 1 61 ? 15.523 -15.884 31.787 1.00 20.40 84 GLY B O 1
ATOM 3436 N N . SER B 1 64 ? 15.354 -19.140 30.674 1.00 14.27 87 SER B N 1
ATOM 3437 C CA . SER B 1 64 ? 13.881 -19.166 30.484 1.00 13.08 87 SER B CA 1
ATOM 3438 C C . SER B 1 64 ? 13.494 -18.210 29.359 1.00 16.91 87 SER B C 1
ATOM 3439 O O . SER B 1 64 ? 12.737 -18.592 28.472 1.00 17.27 87 SER B O 1
ATOM 3442 N N . GLY B 1 65 ? 14.066 -17.007 29.388 1.00 12.90 88 GLY B N 1
ATOM 3443 C CA . GLY B 1 65 ? 13.851 -15.993 28.374 1.00 12.10 88 GLY B CA 1
ATOM 3444 C C . GLY B 1 65 ? 14.298 -16.405 26.993 1.00 16.24 88 GLY B C 1
ATOM 3445 O O . GLY B 1 65 ? 13.534 -16.261 26.046 1.00 16.12 88 GLY B O 1
ATOM 3446 N N . CYS B 1 66 ? 15.535 -16.954 26.872 1.00 17.10 89 CYS B N 1
ATOM 3447 C CA . CYS B 1 66 ? 16.054 -17.409 25.579 1.00 18.03 89 CYS B CA 1
ATOM 3448 C C . CYS B 1 66 ? 15.237 -18.566 25.032 1.00 17.44 89 CYS B C 1
ATOM 3449 O O . CYS B 1 66 ? 15.025 -18.641 23.813 1.00 15.98 89 CYS B O 1
ATOM 3452 N N . VAL 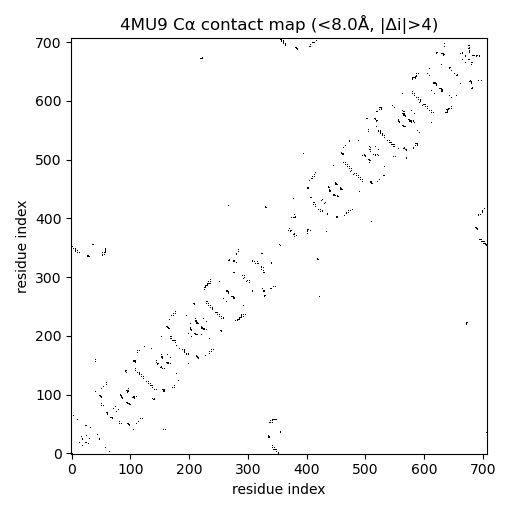B 1 67 ? 14.817 -19.499 25.905 1.00 14.58 90 VAL B N 1
ATOM 3453 C CA . VAL B 1 67 ? 14.029 -20.662 25.434 1.00 14.44 90 VAL B CA 1
ATOM 3454 C C . VAL B 1 67 ? 12.672 -20.165 24.936 1.00 17.13 90 VAL B C 1
ATOM 3455 O O . VAL B 1 67 ? 12.265 -20.531 23.841 1.00 15.66 90 VAL B O 1
ATOM 3459 N N . ALA B 1 68 ? 12.009 -19.274 25.717 1.00 16.03 91 ALA B N 1
ATOM 3460 C CA . ALA B 1 68 ? 10.697 -18.701 25.370 1.00 14.92 91 ALA B CA 1
ATOM 3461 C C . ALA B 1 68 ? 10.750 -17.979 24.006 1.00 17.97 91 ALA B C 1
ATOM 3462 O O . ALA B 1 68 ? 9.830 -18.127 23.185 1.00 16.51 91 ALA B O 1
ATOM 3480 N N . TYR B 1 70 ? 12.944 -18.599 21.494 1.00 16.06 93 TYR B N 1
ATOM 3481 C CA . TYR B 1 70 ? 13.113 -19.616 20.431 1.00 15.60 93 TYR B CA 1
ATOM 3482 C C . TYR B 1 70 ? 11.734 -20.249 20.126 1.00 20.64 93 TYR B C 1
ATOM 3483 O O . TYR B 1 70 ? 11.380 -20.423 18.956 1.00 21.38 93 TYR B O 1
ATOM 3492 N N . GLN B 1 71 ? 10.946 -20.529 21.178 1.00 18.09 94 GLN B N 1
ATOM 3493 C CA . GLN B 1 71 ? 9.595 -21.088 21.044 1.00 18.25 94 GLN B CA 1
ATOM 3494 C C . GLN B 1 71 ? 8.690 -20.130 20.255 1.00 22.00 94 GLN B C 1
ATOM 3495 O O . GLN B 1 71 ? 7.980 -20.554 19.344 1.00 21.26 94 GLN B O 1
ATOM 3501 N N . ALA B 1 72 ? 8.749 -18.849 20.590 1.00 19.27 95 ALA B N 1
ATOM 3502 C CA . ALA B 1 72 ? 7.886 -17.853 19.954 1.00 18.95 95 ALA B CA 1
ATOM 3503 C C . ALA B 1 72 ? 8.188 -17.559 18.498 1.00 22.35 95 ALA B C 1
ATOM 3504 O O . ALA B 1 72 ? 7.267 -17.276 17.732 1.00 19.61 95 ALA B O 1
ATOM 3506 N N . THR B 1 73 ? 9.475 -17.578 18.127 1.00 20.31 96 THR B N 1
ATOM 3507 C CA . THR B 1 73 ? 9.918 -17.161 16.808 1.00 19.94 96 THR B CA 1
ATOM 3508 C C . THR B 1 73 ? 10.497 -18.261 15.918 1.00 23.52 96 THR B C 1
ATOM 3509 O O . THR B 1 73 ? 10.424 -18.138 14.702 1.00 24.58 96 THR B O 1
ATOM 3513 N N . GLY B 1 74 ? 11.163 -19.247 16.505 1.00 19.38 97 GLY B N 1
ATOM 3514 C CA . GLY B 1 74 ? 11.883 -20.272 15.743 1.00 20.07 97 GLY B CA 1
ATOM 3515 C C . GLY B 1 74 ? 13.169 -19.718 15.134 1.00 22.80 97 GLY B C 1
ATOM 3516 O O . GLY B 1 74 ? 13.764 -20.331 14.249 1.00 23.91 97 GLY B O 1
ATOM 3517 N N . ASP B 1 75 ? 13.600 -18.541 15.595 1.00 18.53 98 ASP B N 1
ATOM 3518 C CA . ASP B 1 75 ? 14.769 -17.822 15.089 1.00 18.13 98 ASP B CA 1
ATOM 3519 C C . ASP B 1 75 ? 16.056 -18.405 15.659 1.00 22.96 98 ASP B C 1
ATOM 3520 O O . ASP B 1 75 ? 16.255 -18.375 16.876 1.00 20.95 98 ASP B O 1
ATOM 3525 N N . LYS B 1 76 ? 16.965 -18.869 14.764 1.00 19.74 99 LYS B N 1
ATOM 3526 C CA . LYS B 1 76 ? 18.272 -19.431 15.146 1.00 19.36 99 LYS B CA 1
ATOM 3527 C C . LYS B 1 76 ? 19.146 -18.462 15.968 1.00 21.14 99 LYS B C 1
ATOM 3528 O O . LYS B 1 76 ? 20.046 -18.920 16.656 1.00 20.69 99 LYS B O 1
ATOM 3534 N N . LYS B 1 77 ? 18.872 -17.135 15.921 1.00 17.85 100 LYS B N 1
ATOM 3535 C CA . LYS B 1 77 ? 19.575 -16.128 16.747 1.00 17.32 100 LYS B CA 1
ATOM 3536 C C . LYS B 1 77 ? 19.609 -16.579 18.246 1.00 22.12 100 LYS B C 1
ATOM 3537 O O . LYS B 1 77 ? 20.653 -16.487 18.884 1.00 21.50 100 LYS B O 1
ATOM 3543 N N . TYR B 1 78 ? 18.454 -17.098 18.768 1.00 18.26 101 TYR B N 1
ATOM 3544 C CA . TYR B 1 78 ? 18.284 -17.534 20.151 1.00 17.30 101 TYR B CA 1
ATOM 3545 C C . TYR B 1 78 ? 18.909 -18.874 20.467 1.00 19.76 101 TYR B C 1
ATOM 3546 O O . TYR B 1 78 ? 19.348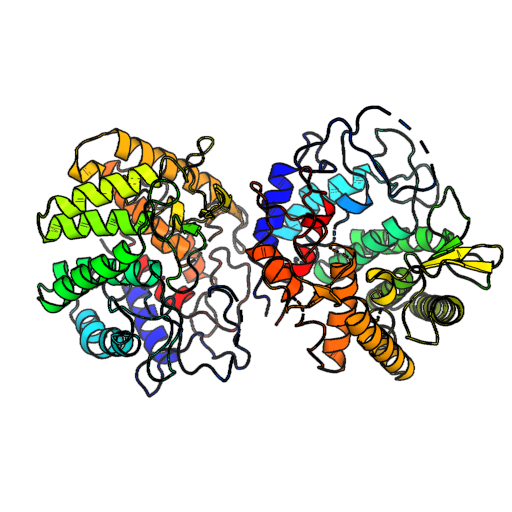 -19.100 21.595 1.00 18.15 101 TYR B O 1
ATOM 3555 N N . LYS B 1 79 ? 18.946 -19.760 19.471 1.00 16.75 102 LYS B N 1
ATOM 3556 C CA . LYS B 1 79 ? 19.609 -21.064 19.560 1.00 16.12 102 LYS B CA 1
ATOM 3557 C C . LYS B 1 79 ? 21.122 -20.803 19.690 1.00 17.51 102 LYS B C 1
ATOM 3558 O O . LYS B 1 79 ? 21.806 -21.481 20.459 1.00 16.39 102 LYS B O 1
ATOM 3564 N N . THR B 1 80 ? 21.633 -19.811 18.949 1.00 14.73 103 THR B N 1
ATOM 3565 C CA . THR B 1 80 ? 23.050 -19.423 19.006 1.00 15.61 103 THR B CA 1
ATOM 3566 C C . THR B 1 80 ? 23.395 -18.808 20.373 1.00 20.83 103 THR B C 1
ATOM 3567 O O . THR B 1 80 ? 24.450 -19.128 20.913 1.00 20.83 103 THR B O 1
ATOM 3571 N N . ILE B 1 81 ? 22.525 -17.929 20.923 1.00 18.68 104 ILE B N 1
ATOM 3572 C CA . ILE B 1 81 ? 22.781 -17.295 22.238 1.00 17.26 104 ILE B CA 1
ATOM 3573 C C . ILE B 1 81 ? 22.845 -18.379 23.337 1.00 18.37 104 ILE B C 1
ATOM 3574 O O . ILE B 1 81 ? 23.758 -18.363 24.142 1.00 17.58 104 ILE B O 1
ATOM 3579 N N . LEU B 1 82 ? 21.907 -19.346 23.327 1.00 15.16 105 LEU B N 1
ATOM 3580 C CA . LEU B 1 82 ? 21.929 -20.470 24.273 1.00 13.86 105 LEU B CA 1
ATOM 3581 C C . LEU B 1 82 ? 23.174 -21.350 24.098 1.00 18.43 105 LEU B C 1
ATOM 3582 O O . LEU B 1 82 ? 23.878 -21.551 25.080 1.00 16.64 105 LEU B O 1
ATOM 3587 N N . GLU B 1 83 ? 23.493 -21.803 22.850 1.00 16.22 106 GLU B N 1
ATOM 3588 C CA . GLU B 1 83 ? 24.666 -22.664 22.581 1.00 17.25 106 GLU B CA 1
ATOM 3589 C C . GLU B 1 83 ? 26.010 -22.050 22.880 1.00 20.31 106 GLU B C 1
ATOM 3590 O O . GLU B 1 83 ? 26.874 -22.747 23.402 1.00 20.98 106 GLU B O 1
ATOM 3596 N N . LYS B 1 84 ? 26.214 -20.782 22.506 1.00 17.55 107 LYS B N 1
ATOM 3597 C CA . LYS B 1 84 ? 27.512 -20.110 22.679 1.00 18.66 107 LYS B CA 1
ATOM 3598 C C . LYS B 1 84 ? 27.696 -19.286 23.957 1.00 22.14 107 LYS B C 1
ATOM 3599 O O . LYS B 1 84 ? 28.849 -19.087 24.374 1.00 22.69 107 LYS B O 1
ATOM 3605 N N . ARG B 1 85 ? 26.603 -18.750 24.539 1.00 16.70 108 ARG B N 1
ATOM 3606 C CA . ARG B 1 85 ? 26.733 -17.868 25.714 1.00 16.18 108 ARG B CA 1
ATOM 3607 C C . ARG B 1 85 ? 26.106 -18.346 26.999 1.00 19.19 108 ARG B C 1
ATOM 3608 O O . ARG B 1 85 ? 26.825 -18.532 27.977 1.00 19.69 108 ARG B O 1
ATOM 3616 N N . ILE B 1 86 ? 24.764 -18.542 27.002 1.00 15.18 109 ILE B N 1
ATOM 3617 C CA . ILE B 1 86 ? 23.988 -18.886 28.193 1.00 13.71 109 ILE B CA 1
ATOM 3618 C C . ILE B 1 86 ? 24.253 -20.294 28.707 1.00 16.26 109 ILE B C 1
ATOM 3619 O O . ILE B 1 86 ? 24.517 -20.434 29.899 1.00 13.58 109 ILE B O 1
ATOM 3624 N N . LEU B 1 87 ? 24.188 -21.329 27.835 1.00 13.08 110 LEU B N 1
ATOM 3625 C CA . LEU B 1 87 ? 24.480 -22.699 28.308 1.00 14.40 110 LEU B CA 1
ATOM 3626 C C . LEU B 1 87 ? 25.965 -22.890 28.741 1.00 18.12 110 LEU B C 1
ATOM 3627 O O . LEU B 1 87 ? 26.194 -23.448 29.815 1.00 16.37 110 LEU B O 1
ATOM 3632 N N . PRO B 1 88 ? 26.982 -22.334 28.054 1.00 15.95 111 PRO B N 1
ATOM 3633 C CA . PRO B 1 88 ? 28.363 -22.421 28.612 1.00 15.81 111 PRO B CA 1
ATOM 3634 C C . PRO B 1 88 ? 28.521 -21.672 29.961 1.00 18.69 111 PRO B C 1
ATOM 3635 O O . PRO B 1 88 ? 29.282 -22.112 30.826 1.00 16.87 111 PRO B O 1
ATOM 3639 N N . GLY B 1 89 ? 27.775 -20.580 30.140 1.00 16.04 112 GLY B N 1
ATOM 3640 C CA . GLY B 1 89 ? 27.774 -19.798 31.378 1.00 15.60 112 GLY B CA 1
ATOM 3641 C C . GLY B 1 89 ? 27.122 -20.559 32.519 1.00 17.72 112 GLY B C 1
ATOM 3642 O O . GLY B 1 89 ? 27.657 -20.603 33.629 1.00 13.92 112 GLY B O 1
ATOM 3643 N N . LEU B 1 90 ? 25.990 -21.235 32.228 1.00 16.06 113 LEU B N 1
ATOM 3644 C CA . LEU B 1 90 ? 25.285 -22.092 33.191 1.00 15.69 113 LEU B CA 1
ATOM 3645 C C . LEU B 1 90 ? 26.234 -23.221 33.674 1.00 18.99 113 LEU B C 1
ATOM 3646 O O . LEU B 1 90 ? 26.258 -23.521 34.867 1.00 16.92 113 LEU B O 1
ATOM 3651 N N . GLU B 1 91 ? 27.048 -23.808 32.758 1.00 16.09 114 GLU B N 1
ATOM 3652 C CA . GLU B 1 91 ? 28.025 -24.855 33.122 1.00 15.96 114 GLU B CA 1
ATOM 3653 C C . GLU B 1 91 ? 29.112 -24.443 34.162 1.00 18.58 114 GLU B C 1
ATOM 3654 O O . GLU B 1 91 ? 29.738 -25.329 34.777 1.00 17.10 114 GLU B O 1
ATOM 3660 N N . GLN B 1 92 ? 29.340 -23.120 34.347 1.00 14.67 115 GLN B N 1
ATOM 3661 C CA . GLN B 1 92 ? 30.287 -22.591 35.341 1.00 14.72 115 GLN B CA 1
ATOM 3662 C C . GLN B 1 92 ? 29.751 -22.809 36.791 1.00 16.74 115 GLN B C 1
ATOM 3663 O O . GLN B 1 92 ? 30.508 -22.699 37.761 1.00 15.09 115 GLN B O 1
ATOM 3669 N N . TYR B 1 93 ? 28.442 -23.140 36.913 1.00 13.55 116 TYR B N 1
ATOM 3670 C CA . TYR B 1 93 ? 27.756 -23.417 38.177 1.00 12.69 116 TYR B CA 1
ATOM 3671 C C . TYR B 1 93 ? 27.649 -24.921 38.435 1.00 16.57 116 TYR B C 1
ATOM 3672 O O . TYR B 1 93 ? 27.220 -25.295 39.519 1.00 16.46 116 TYR B O 1
ATOM 3681 N N . TRP B 1 94 ? 27.968 -25.783 37.435 1.00 15.12 117 TRP B N 1
ATOM 3682 C CA . TRP B 1 94 ? 27.833 -27.247 37.555 1.00 15.57 117 TRP B CA 1
ATOM 3683 C C . TRP B 1 94 ? 28.771 -27.857 38.578 1.00 20.07 117 TRP B C 1
ATOM 3684 O O . TRP B 1 94 ? 29.994 -27.814 38.406 1.00 20.73 117 TRP B O 1
ATOM 3695 N N . ASP B 1 95 ? 28.189 -28.487 39.614 1.00 17.47 118 ASP B N 1
ATOM 3696 C CA . ASP B 1 95 ? 28.955 -29.154 40.683 1.00 17.19 118 ASP B CA 1
ATOM 3697 C C . ASP B 1 95 ? 28.783 -30.672 40.562 1.00 22.04 118 ASP B C 1
ATOM 3698 O O . ASP B 1 95 ? 27.745 -31.208 40.944 1.00 19.89 118 ASP B O 1
ATOM 3703 N N . GLY B 1 96 ? 29.784 -31.325 39.969 1.00 21.36 119 GLY B N 1
ATOM 3704 C CA . GLY B 1 96 ? 29.829 -32.776 39.787 1.00 22.22 119 GLY B CA 1
ATOM 3705 C C . GLY B 1 96 ? 30.591 -33.480 40.896 1.00 28.92 119 GLY B C 1
ATOM 3706 O O . GLY B 1 96 ? 30.664 -34.706 40.914 1.00 31.56 119 GLY B O 1
ATOM 3707 N N . GLU B 1 97 ? 31.151 -32.706 41.838 1.00 25.39 120 GLU B N 1
ATOM 3708 C CA . GLU B 1 97 ? 31.935 -33.166 42.991 1.00 26.32 120 GLU B CA 1
ATOM 3709 C C . GLU B 1 97 ? 31.018 -33.721 44.088 1.00 29.90 120 GLU B C 1
ATOM 3710 O O . GLU B 1 97 ? 31.270 -34.822 44.575 1.00 31.10 120 GLU B O 1
ATOM 3716 N N . ARG B 1 98 ? 29.969 -32.956 44.486 1.00 24.08 121 ARG B N 1
ATOM 3717 C CA . ARG B 1 98 ? 28.994 -33.363 45.491 1.00 22.72 121 ARG B CA 1
ATOM 3718 C C . ARG B 1 98 ? 27.872 -34.057 44.746 1.00 28.30 121 ARG B C 1
ATOM 3719 O O . ARG B 1 98 ? 27.471 -33.595 43.673 1.00 27.27 121 ARG B O 1
ATOM 3727 N N . LEU B 1 99 ? 27.373 -35.169 45.294 1.00 26.56 122 LEU B N 1
ATOM 3728 C CA . LEU B 1 99 ? 26.363 -35.986 44.612 1.00 25.93 122 LEU B CA 1
ATOM 3729 C C . LEU B 1 99 ? 24.947 -36.038 45.203 1.00 27.70 122 LEU B C 1
ATOM 3730 O O . LEU B 1 99 ? 24.806 -35.977 46.427 1.00 27.18 122 LEU B O 1
ATOM 3735 N N . PRO B 1 100 ? 23.880 -36.170 44.360 1.00 23.34 123 PRO B N 1
ATOM 3736 C CA . PRO B 1 100 ? 23.895 -36.214 42.877 1.00 21.98 123 PRO B CA 1
ATOM 3737 C C . PRO B 1 100 ? 24.359 -34.873 42.297 1.00 25.12 123 PRO B C 1
ATOM 3738 O O . PRO B 1 100 ? 24.160 -33.831 42.924 1.00 24.62 123 PRO B O 1
ATOM 3742 N N . ALA B 1 101 ? 25.021 -34.906 41.139 1.00 22.52 124 ALA B N 1
ATOM 3743 C CA . ALA B 1 101 ? 25.530 -33.711 40.451 1.00 22.08 124 ALA B CA 1
ATOM 3744 C C . ALA B 1 101 ? 24.390 -32.758 40.075 1.00 24.15 124 ALA B C 1
ATOM 3745 O O . ALA B 1 101 ? 23.294 -33.210 39.737 1.00 24.17 124 ALA B O 1
ATOM 3747 N N . CYS B 1 102 ? 24.638 -31.442 40.192 1.00 19.00 125 CYS B N 1
ATOM 3748 C CA . CYS B 1 102 ? 23.632 -30.411 39.935 1.00 17.67 125 CYS B CA 1
ATOM 3749 C C . CYS B 1 102 ? 24.296 -29.041 39.803 1.00 19.64 125 CYS B C 1
ATOM 3750 O O . CYS B 1 102 ? 25.506 -28.930 39.945 1.00 18.76 125 CYS B O 1
ATOM 3753 N N . TYR B 1 103 ? 23.487 -27.991 39.577 1.00 15.75 126 TYR B N 1
ATOM 3754 C CA . TYR B 1 103 ? 23.990 -26.623 39.528 1.00 14.80 126 TYR B CA 1
ATOM 3755 C C . TYR B 1 103 ? 23.887 -26.013 40.923 1.00 16.77 126 TYR B C 1
ATOM 3756 O O . TYR B 1 103 ? 22.810 -25.985 41.523 1.00 17.18 126 TYR B O 1
ATOM 3765 N N . GLN B 1 104 ? 25.016 -25.543 41.441 1.00 13.58 127 GLN B N 1
ATOM 3766 C CA . GLN B 1 104 ? 25.096 -24.872 42.739 1.00 11.63 127 GLN B CA 1
ATOM 3767 C C . GLN B 1 104 ? 24.792 -23.373 42.557 1.00 16.14 127 GLN B C 1
ATOM 3768 O O . GLN B 1 104 ? 24.815 -22.880 41.433 1.00 16.02 127 GLN B O 1
ATOM 3774 N N . SER B 1 105 ? 24.492 -22.657 43.660 1.00 14.10 128 SER B N 1
ATOM 3775 C CA . SER B 1 105 ? 24.050 -21.256 43.662 1.00 14.01 128 SER B CA 1
ATOM 3776 C C . SER B 1 105 ? 25.022 -20.181 43.196 1.00 17.08 128 SER B C 1
ATOM 3777 O O . SER B 1 105 ? 24.570 -19.083 42.882 1.00 16.38 128 SER B O 1
ATOM 3780 N N . TYR B 1 106 ? 26.332 -20.469 43.173 1.00 13.02 129 TYR B N 1
ATOM 3781 C CA . TYR B 1 106 ? 27.357 -19.495 42.771 1.00 12.22 129 TYR B CA 1
ATOM 3782 C C . TYR B 1 106 ? 28.453 -20.236 41.931 1.00 16.48 129 TYR B C 1
ATOM 3783 O O . TYR B 1 106 ? 28.574 -21.454 42.094 1.00 17.64 129 TYR B O 1
ATOM 3792 N N . PRO B 1 107 ? 29.214 -19.591 41.006 1.00 12.64 130 PRO B N 1
ATOM 3793 C CA . PRO B 1 107 ? 30.187 -20.369 40.189 1.00 12.93 130 PRO B CA 1
ATOM 3794 C C . PRO B 1 107 ? 31.196 -21.177 41.000 1.00 19.36 130 PRO B C 1
ATOM 3795 O O . PRO B 1 107 ? 31.700 -20.695 42.032 1.00 18.28 130 PRO B O 1
ATOM 3799 N N . VAL B 1 108 ? 31.437 -22.434 40.555 1.00 18.09 131 VAL B N 1
ATOM 3800 C CA . VAL B 1 108 ? 32.351 -23.419 41.164 1.00 17.87 131 VAL B CA 1
ATOM 3801 C C . VAL B 1 108 ? 33.809 -22.928 41.311 1.00 21.93 131 VAL B C 1
ATOM 3802 O O . VAL B 1 108 ? 34.506 -23.377 42.229 1.00 22.57 131 VAL B O 1
ATOM 3806 N N . LYS B 1 109 ? 34.258 -21.979 40.454 1.00 16.87 132 LYS B N 1
ATOM 3807 C CA . LYS B 1 109 ? 35.637 -21.442 40.548 1.00 16.17 132 LYS B CA 1
ATOM 3808 C C . LYS B 1 109 ? 35.824 -20.614 41.824 1.00 18.51 132 LYS B C 1
ATOM 3809 O O . LYS B 1 109 ? 36.951 -20.246 42.164 1.00 16.46 132 LYS B O 1
ATOM 3815 N N . TYR B 1 110 ? 34.703 -20.292 42.510 1.00 15.95 133 TYR B N 1
ATOM 3816 C CA . TYR B 1 110 ? 34.754 -19.542 43.754 1.00 15.70 133 TYR B CA 1
ATOM 3817 C C . TYR B 1 110 ? 34.564 -20.457 44.968 1.00 20.40 133 TYR B C 1
ATOM 3818 O O . TYR B 1 110 ? 34.328 -19.972 46.077 1.00 20.60 133 TYR B O 1
ATOM 3827 N N . GLY B 1 111 ? 34.698 -21.764 44.747 1.00 15.95 134 GLY B N 1
ATOM 3828 C CA . GLY B 1 111 ? 34.534 -22.769 45.792 1.00 16.68 134 GLY B CA 1
ATOM 3829 C C . GLY B 1 111 ? 33.141 -23.359 45.877 1.00 21.31 134 GLY B C 1
ATOM 3830 O O . GLY B 1 111 ? 32.296 -23.121 45.010 1.00 21.87 134 GLY B O 1
ATOM 3831 N N . GLN B 1 112 ? 32.887 -24.132 46.925 1.00 19.29 135 GLN B N 1
ATOM 3832 C CA . GLN B 1 112 ? 31.588 -24.763 47.152 1.00 19.64 135 GLN B CA 1
ATOM 3833 C C . GLN B 1 112 ? 30.602 -23.735 47.686 1.00 24.19 135 GLN B C 1
ATOM 3834 O O . GLN B 1 112 ? 30.922 -22.983 48.605 1.00 24.32 135 GLN B O 1
ATOM 3840 N N . HIS B 1 113 ? 29.414 -23.679 47.090 1.00 19.46 136 HIS B N 1
ATOM 3841 C CA . HIS B 1 113 ? 28.357 -22.780 47.554 1.00 18.68 136 HIS B CA 1
ATOM 3842 C C . HIS B 1 113 ? 27.068 -23.586 47.647 1.00 22.15 136 HIS B C 1
ATOM 3843 O O . HIS B 1 113 ? 27.004 -24.680 47.092 1.00 21.01 136 HIS B O 1
ATOM 3850 N N . GLY B 1 114 ? 26.089 -23.077 48.398 1.00 18.80 137 GLY B N 1
ATOM 3851 C CA . GLY B 1 114 ? 24.802 -23.733 48.623 1.00 18.43 137 GLY B CA 1
ATOM 3852 C C . GLY B 1 114 ? 24.143 -24.276 47.372 1.00 19.08 137 GLY B C 1
ATOM 3853 O O . GLY B 1 114 ? 24.197 -23.648 46.316 1.00 17.09 137 GLY B O 1
ATOM 3854 N N . ARG B 1 115 ? 23.601 -25.494 47.454 1.00 16.33 138 ARG B N 1
ATOM 3855 C CA . ARG B 1 115 ? 22.895 -26.122 46.352 1.00 14.66 138 ARG B CA 1
ATOM 3856 C C . ARG B 1 115 ? 21.409 -26.151 46.727 1.00 19.97 138 ARG B C 1
ATOM 3857 O O . ARG B 1 115 ? 21.053 -26.463 47.875 1.00 19.97 138 ARG B O 1
ATOM 3865 N N . TYR B 1 116 ? 20.549 -25.713 45.794 1.00 15.34 139 TYR B N 1
ATOM 3866 C CA . TYR B 1 116 ? 19.118 -25.604 46.043 1.00 13.97 139 TYR B CA 1
ATOM 3867 C C . TYR B 1 116 ? 18.342 -26.512 45.093 1.00 17.87 139 TYR B C 1
ATOM 3868 O O . TYR B 1 116 ? 18.594 -26.524 43.883 1.00 14.72 139 TYR B O 1
ATOM 3877 N N . TYR B 1 117 ? 17.386 -27.270 45.658 1.00 15.59 140 TYR B N 1
ATOM 3878 C CA . TYR B 1 117 ? 16.538 -28.174 44.873 1.00 14.96 140 TYR B CA 1
ATOM 3879 C C . TYR B 1 117 ? 15.700 -27.396 43.880 1.00 19.48 140 TYR B C 1
ATOM 3880 O O . TYR B 1 117 ? 15.600 -27.798 42.716 1.00 17.86 140 TYR B O 1
ATOM 3889 N N . ASP B 1 118 ? 15.145 -26.242 44.321 1.00 16.58 141 ASP B N 1
ATOM 3890 C CA . ASP B 1 118 ? 14.295 -25.424 43.461 1.00 15.37 141 ASP B CA 1
ATOM 3891 C C . ASP B 1 118 ? 15.016 -24.762 42.298 1.00 18.41 141 ASP B C 1
ATOM 3892 O O . ASP B 1 118 ? 14.473 -24.761 41.195 1.00 17.76 141 ASP B O 1
ATOM 3897 N N . ASP B 1 119 ? 16.263 -24.281 42.506 1.00 15.33 142 ASP B N 1
ATOM 3898 C CA . ASP B 1 119 ? 17.102 -23.703 41.430 1.00 14.39 142 ASP B CA 1
ATOM 3899 C C . ASP B 1 119 ? 17.189 -24.693 40.264 1.00 14.22 142 ASP B C 1
ATOM 3900 O O . ASP B 1 119 ? 17.066 -24.317 39.099 1.00 11.89 142 ASP B O 1
ATOM 3905 N N . ASN B 1 120 ? 17.417 -25.970 40.600 1.00 11.11 143 ASN B N 1
ATOM 3906 C CA . ASN B 1 120 ? 17.539 -27.054 39.617 1.00 11.03 143 ASN B CA 1
ATOM 3907 C C . ASN B 1 120 ? 16.224 -27.422 38.934 1.00 14.64 143 ASN B C 1
ATOM 3908 O O . ASN B 1 120 ? 16.257 -27.887 37.791 1.00 14.16 143 ASN B O 1
ATOM 3913 N N . ILE B 1 121 ? 15.066 -27.147 39.590 1.00 11.91 144 ILE B N 1
ATOM 3914 C CA . ILE B 1 121 ? 13.737 -27.391 38.992 1.00 11.18 144 ILE B CA 1
ATOM 3915 C C . ILE B 1 121 ? 13.542 -26.454 37.786 1.00 16.37 144 ILE B C 1
ATOM 3916 O O . ILE B 1 121 ? 13.174 -26.939 36.720 1.00 16.00 144 ILE B O 1
ATOM 3921 N N . TRP B 1 122 ? 13.771 -25.121 37.964 1.00 13.64 145 TRP B N 1
ATOM 3922 C CA . TRP B 1 122 ? 13.593 -24.107 36.906 1.00 14.66 145 TRP B CA 1
ATOM 3923 C C . TRP B 1 122 ? 14.464 -24.411 35.681 1.00 17.49 145 TRP B C 1
ATOM 3924 O O . TRP B 1 122 ? 14.018 -24.258 34.547 1.00 16.02 145 TRP B O 1
ATOM 3935 N N . ILE B 1 123 ? 15.718 -24.824 35.921 1.00 14.65 146 ILE B N 1
ATOM 3936 C CA . ILE B 1 123 ? 16.657 -25.181 34.860 1.00 13.56 146 ILE B CA 1
ATOM 3937 C C . ILE B 1 123 ? 16.182 -26.475 34.134 1.00 16.10 146 ILE B C 1
ATOM 3938 O O . ILE B 1 123 ? 16.136 -26.490 32.910 1.00 15.07 146 ILE B O 1
ATOM 3943 N N . ALA B 1 124 ? 15.796 -27.526 34.889 1.00 14.23 147 ALA B N 1
ATOM 3944 C CA . ALA B 1 124 ? 15.285 -28.789 34.296 1.00 14.21 147 ALA B CA 1
ATOM 3945 C C . ALA B 1 124 ? 14.045 -28.537 33.419 1.00 15.69 147 ALA B C 1
ATOM 3946 O O . ALA B 1 124 ? 13.923 -29.129 32.333 1.00 13.10 147 ALA B O 1
ATOM 3948 N N . LEU B 1 125 ? 13.145 -27.628 33.877 1.00 11.79 148 LEU B N 1
ATOM 3949 C CA . LEU B 1 125 ? 11.939 -27.247 33.112 1.00 12.64 148 LEU B CA 1
ATOM 3950 C C . LEU B 1 125 ? 12.315 -26.624 31.753 1.00 16.17 148 LEU B C 1
ATOM 3951 O O . LEU B 1 125 ? 11.728 -26.981 30.724 1.00 16.66 148 LEU B O 1
ATOM 3956 N N . ASP B 1 126 ? 13.319 -25.721 31.751 1.00 12.54 149 ASP B N 1
ATOM 3957 C CA . ASP B 1 126 ? 13.785 -25.067 30.524 1.00 10.85 149 ASP B CA 1
ATOM 3958 C C . ASP B 1 126 ? 14.477 -26.055 29.609 1.00 15.02 149 ASP B C 1
ATOM 3959 O O . ASP B 1 126 ? 14.327 -25.949 28.399 1.00 15.93 149 ASP B O 1
ATOM 3964 N N . TYR B 1 127 ? 15.179 -27.050 30.180 1.00 13.54 150 TYR B N 1
ATOM 3965 C CA . TYR B 1 127 ? 15.827 -28.111 29.379 1.00 13.13 150 TYR B CA 1
ATOM 3966 C C . TYR B 1 127 ? 14.767 -28.966 28.689 1.00 17.39 150 TYR B C 1
ATOM 3967 O O . TYR B 1 127 ? 14.957 -29.347 27.533 1.00 15.18 150 TYR B O 1
ATOM 3976 N N . CYS B 1 128 ? 13.623 -29.225 29.370 1.00 15.41 151 CYS B N 1
ATOM 3977 C CA . CYS B 1 128 ? 12.485 -29.968 28.778 1.00 15.35 151 CYS B CA 1
ATOM 3978 C C . CYS B 1 128 ? 11.877 -29.225 27.603 1.00 20.12 151 CYS B C 1
ATOM 3979 O O . CYS B 1 128 ? 11.582 -29.842 26.572 1.00 19.34 151 CYS B O 1
ATOM 3982 N N . ASP B 1 129 ? 11.612 -27.913 27.791 1.00 17.27 152 ASP B N 1
ATOM 3983 C CA . ASP B 1 129 ? 11.035 -27.077 26.740 1.00 15.27 152 ASP B CA 1
ATOM 3984 C C . ASP B 1 129 ? 11.970 -26.951 25.568 1.00 20.08 152 ASP B C 1
ATOM 3985 O O . ASP B 1 129 ? 11.518 -27.077 24.426 1.00 20.17 152 ASP B O 1
ATOM 3990 N N . TYR B 1 130 ? 13.281 -26.744 25.852 1.00 16.18 153 TYR B N 1
ATOM 3991 C CA . TYR B 1 130 ? 14.313 -26.602 24.837 1.00 15.35 153 TYR B CA 1
ATOM 3992 C C . TYR B 1 130 ? 14.565 -27.908 24.062 1.00 20.57 153 TYR B C 1
ATOM 3993 O O . TYR B 1 130 ? 14.804 -27.844 22.850 1.00 20.19 153 TYR B O 1
ATOM 4002 N N . TYR B 1 131 ? 14.445 -29.088 24.735 1.00 15.92 154 TYR B N 1
ATOM 4003 C CA . TYR B 1 131 ? 14.540 -30.374 24.044 1.00 15.45 154 TYR B CA 1
ATOM 4004 C C . TYR B 1 131 ? 13.361 -30.564 23.092 1.00 19.34 154 TYR B C 1
ATOM 4005 O O . TYR B 1 131 ? 13.545 -31.065 21.979 1.00 17.74 154 TYR B O 1
ATOM 4014 N N . ARG B 1 132 ? 12.125 -30.216 23.548 1.00 16.58 155 ARG B N 1
ATOM 4015 C CA . ARG B 1 132 ? 10.948 -30.328 22.704 1.00 16.16 155 ARG B CA 1
ATOM 4016 C C . ARG B 1 132 ? 11.157 -29.490 21.414 1.00 18.78 155 ARG B C 1
ATOM 4017 O O . ARG B 1 132 ? 10.761 -29.916 20.328 1.00 17.29 155 ARG B O 1
ATOM 4025 N N . LEU B 1 133 ? 11.813 -28.325 21.544 1.00 13.98 156 LEU B N 1
ATOM 4026 C CA . LEU B 1 133 ? 12.049 -27.412 20.412 1.00 14.28 156 LEU B CA 1
ATOM 4027 C C . LEU B 1 133 ? 13.244 -27.792 19.517 1.00 19.35 156 LEU B C 1
ATOM 4028 O O . LEU B 1 133 ? 13.231 -27.467 18.330 1.00 18.06 156 LEU B O 1
ATOM 4033 N N . THR B 1 134 ? 14.285 -28.423 20.089 1.00 16.02 157 THR B N 1
ATOM 4034 C CA . THR B 1 134 ? 15.495 -28.733 19.312 1.00 15.63 157 THR B CA 1
ATOM 4035 C C . THR B 1 134 ? 15.731 -30.192 19.030 1.00 19.02 157 THR B C 1
ATOM 4036 O O . THR B 1 134 ? 16.424 -30.520 18.071 1.00 19.85 157 THR B O 1
ATOM 4040 N N . LYS B 1 135 ? 15.210 -31.078 19.890 1.00 17.41 158 LYS B N 1
ATOM 4041 C CA . LYS B 1 135 ? 15.379 -32.535 19.793 1.00 17.12 158 LYS B CA 1
ATOM 4042 C C . LYS B 1 135 ? 16.846 -32.970 19.837 1.00 21.02 158 LYS B C 1
ATOM 4043 O O . LYS B 1 135 ? 17.206 -33.979 19.221 1.00 20.28 158 LYS B O 1
ATOM 4049 N N . LYS B 1 136 ? 17.684 -32.207 20.597 1.00 17.87 159 LYS B N 1
ATOM 4050 C CA . LYS B 1 136 ? 19.110 -32.477 20.828 1.00 18.62 159 LYS B CA 1
ATOM 4051 C C . LYS B 1 136 ? 19.243 -33.306 22.114 1.00 21.57 159 LYS B C 1
ATOM 4052 O O . LYS B 1 136 ? 18.945 -32.811 23.206 1.00 20.88 159 LYS B O 1
ATOM 4058 N N . ALA B 1 137 ? 19.674 -34.566 21.962 1.00 16.91 160 ALA B N 1
ATOM 4059 C CA . ALA B 1 137 ? 19.848 -35.575 23.007 1.00 16.41 160 ALA B CA 1
ATOM 4060 C C . ALA B 1 137 ? 20.337 -35.049 24.371 1.00 18.71 160 ALA B C 1
ATOM 4061 O O . ALA B 1 137 ? 19.730 -35.375 25.400 1.00 18.46 160 ALA B O 1
ATOM 4063 N N . ASP B 1 138 ? 21.404 -34.226 24.369 1.00 14.36 161 ASP B N 1
ATOM 4064 C CA . ASP B 1 138 ? 22.034 -33.671 25.577 1.00 14.63 161 ASP B CA 1
ATOM 4065 C C . ASP B 1 138 ? 21.053 -32.986 26.549 1.00 16.56 161 ASP B C 1
ATOM 4066 O O . ASP B 1 138 ? 21.236 -33.057 27.770 1.00 15.65 161 ASP B O 1
ATOM 4071 N N . TYR B 1 139 ? 20.066 -32.281 26.008 1.00 14.50 162 TYR B N 1
ATOM 4072 C CA . TYR B 1 139 ? 19.084 -31.545 26.829 1.00 13.65 162 TYR B CA 1
ATOM 4073 C C . TYR B 1 139 ? 18.136 -32.447 27.570 1.00 16.80 162 TYR B C 1
ATOM 4074 O O . TYR B 1 139 ? 17.843 -32.181 28.738 1.00 17.00 162 TYR B O 1
ATOM 4083 N N . LEU B 1 140 ? 17.652 -33.504 26.910 1.00 14.69 163 LEU B N 1
ATOM 4084 C CA . LEU B 1 140 ? 16.778 -34.493 27.560 1.00 15.18 163 LEU B CA 1
ATOM 4085 C C . LEU B 1 140 ? 17.591 -35.196 28.674 1.00 17.92 163 LEU B C 1
ATOM 4086 O O . LEU B 1 140 ? 17.106 -35.295 29.803 1.00 16.26 163 LEU B O 1
ATOM 4091 N N . LYS B 1 141 ? 18.850 -35.622 28.376 1.00 14.80 164 LYS B N 1
ATOM 4092 C CA . LYS B 1 141 ? 19.704 -36.265 29.391 1.00 14.36 164 LYS B CA 1
ATOM 4093 C C . LYS B 1 141 ? 19.966 -35.353 30.635 1.00 17.56 164 LYS B C 1
ATOM 4094 O O . LYS B 1 141 ? 19.948 -35.838 31.778 1.00 16.93 164 LYS B O 1
ATOM 4100 N N . LYS B 1 142 ? 20.159 -34.047 30.409 1.00 13.63 165 LYS B N 1
ATOM 4101 C CA . LYS B 1 142 ? 20.366 -33.062 31.476 1.00 14.36 165 LYS B CA 1
ATOM 4102 C C . LYS B 1 142 ? 19.092 -32.975 32.348 1.00 18.97 165 LYS B C 1
ATOM 4103 O O . LYS B 1 142 ? 19.171 -33.058 33.563 1.00 18.25 165 LYS B O 1
ATOM 4109 N N . ALA B 1 143 ? 17.926 -32.850 31.714 1.00 16.96 166 ALA B N 1
ATOM 4110 C CA . ALA B 1 143 ? 16.623 -32.793 32.394 1.00 16.48 166 ALA B CA 1
ATOM 4111 C C . ALA B 1 143 ? 16.364 -34.044 33.264 1.00 19.87 166 ALA B C 1
ATOM 4112 O O . ALA B 1 143 ? 15.887 -33.907 34.391 1.00 19.05 166 ALA B O 1
ATOM 4114 N N . ILE B 1 144 ? 16.737 -35.241 32.766 1.00 17.38 167 ILE B N 1
ATOM 4115 C CA . ILE B 1 144 ? 16.575 -36.501 33.516 1.00 17.74 167 ILE B CA 1
ATOM 4116 C C . ILE B 1 144 ? 17.502 -36.520 34.740 1.00 20.47 167 ILE B C 1
ATOM 4117 O O . ILE B 1 144 ? 17.042 -36.846 35.828 1.00 20.84 167 ILE B O 1
ATOM 4122 N N . ALA B 1 145 ? 18.792 -36.133 34.559 1.00 18.79 168 ALA B N 1
ATOM 4123 C CA . ALA B 1 145 ? 19.813 -36.063 35.623 1.00 17.98 168 ALA B CA 1
ATOM 4124 C C . ALA B 1 145 ? 19.385 -35.058 36.709 1.00 19.13 168 ALA B C 1
ATOM 4125 O O . ALA B 1 145 ? 19.507 -35.330 37.902 1.00 18.10 168 ALA B O 1
ATOM 4127 N N . LEU B 1 146 ? 18.874 -33.905 36.290 1.00 15.10 169 LEU B N 1
ATOM 4128 C CA . LEU B 1 146 ? 18.417 -32.895 37.242 1.00 15.71 169 LEU B CA 1
ATOM 4129 C C . LEU B 1 146 ? 17.223 -33.364 38.083 1.00 19.17 169 LEU B C 1
ATOM 4130 O O . LEU B 1 146 ? 17.195 -33.119 39.288 1.00 19.18 169 LEU B O 1
ATOM 4135 N N . TYR B 1 147 ? 16.298 -34.117 37.455 1.00 15.10 170 TYR B N 1
ATOM 4136 C CA . TYR B 1 147 ? 15.101 -34.655 38.101 1.00 15.04 170 TYR B CA 1
ATOM 4137 C C . TYR B 1 147 ? 15.498 -35.636 39.200 1.00 18.22 170 TYR B C 1
ATOM 4138 O O . TYR B 1 147 ? 14.821 -35.681 40.218 1.00 16.13 170 TYR B O 1
ATOM 4147 N N . GLU B 1 148 ? 16.585 -36.432 38.979 1.00 15.93 171 GLU B N 1
ATOM 4148 C CA . GLU B 1 148 ? 17.122 -37.384 39.959 1.00 16.63 171 GLU B CA 1
ATOM 4149 C C . GLU B 1 148 ? 17.668 -36.652 41.199 1.00 20.72 171 GLU B C 1
ATOM 4150 O O . GLU B 1 148 ? 17.458 -37.110 42.322 1.00 19.75 171 GLU B O 1
ATOM 4156 N N . TYR B 1 149 ? 18.349 -35.507 40.988 1.00 19.26 172 TYR B N 1
ATOM 4157 C CA . TYR B 1 149 ? 18.859 -34.668 42.068 1.00 18.63 172 TYR B CA 1
ATOM 4158 C C . TYR B 1 149 ? 17.669 -34.047 42.824 1.00 20.79 172 TYR B C 1
ATOM 4159 O O . TYR B 1 149 ? 17.657 -34.045 44.058 1.00 20.89 172 TYR B O 1
ATOM 4168 N N . ILE B 1 150 ? 16.691 -33.507 42.085 1.00 15.52 173 ILE B N 1
ATOM 4169 C CA . ILE B 1 150 ? 15.498 -32.877 42.681 1.00 14.33 173 ILE B CA 1
ATOM 4170 C C . ILE B 1 150 ? 14.802 -33.842 43.620 1.00 19.60 173 ILE B C 1
ATOM 4171 O O . ILE B 1 150 ? 14.511 -33.471 44.765 1.00 20.62 173 ILE B O 1
ATOM 4176 N N . TYR B 1 151 ? 14.562 -35.077 43.147 1.00 15.41 174 TYR B N 1
ATOM 4177 C CA . TYR B 1 151 ? 13.890 -36.089 43.951 1.00 15.88 174 TYR B CA 1
ATOM 4178 C C . TYR B 1 151 ? 14.737 -36.738 45.041 1.00 21.43 174 TYR B C 1
ATOM 4179 O O . TYR B 1 151 ? 14.170 -37.405 45.903 1.00 22.60 174 TYR B O 1
ATOM 4188 N N . SER B 1 152 ? 16.067 -36.426 45.089 1.00 17.04 175 SER B N 1
ATOM 4189 C CA . SER B 1 152 ? 16.931 -36.846 46.199 1.00 15.97 175 SER B CA 1
ATOM 4190 C C . SER B 1 152 ? 16.613 -35.892 47.396 1.00 20.07 175 SER B C 1
ATOM 4191 O O . SER B 1 152 ? 17.043 -36.140 48.531 1.00 17.95 175 SER B O 1
ATOM 4194 N N . GLY B 1 153 ? 15.836 -34.826 47.104 1.00 17.20 176 GLY B N 1
ATOM 4195 C CA . GLY B 1 153 ? 15.348 -33.857 48.091 1.00 15.88 176 GLY B CA 1
ATOM 4196 C C . GLY B 1 153 ? 13.990 -34.200 48.678 1.00 20.98 176 GLY B C 1
ATOM 4197 O O . GLY B 1 153 ? 13.494 -33.494 49.562 1.00 18.11 176 GLY B O 1
ATOM 4198 N N . TRP B 1 154 ? 13.380 -35.311 48.200 1.00 19.78 177 TRP B N 1
ATOM 4199 C CA . TRP B 1 154 ? 12.110 -35.821 48.725 1.00 20.08 177 TRP B CA 1
ATOM 4200 C C . TRP B 1 154 ? 12.424 -36.691 49.966 1.00 22.92 177 TRP B C 1
ATOM 4201 O O . TRP B 1 154 ? 13.496 -37.285 50.041 1.00 20.29 177 TRP B O 1
ATOM 4212 N N . SER B 1 155 ? 11.488 -36.753 50.928 1.00 19.55 178 SER B N 1
ATOM 4213 C CA . SER B 1 155 ? 11.543 -37.624 52.105 1.00 20.51 178 SER B CA 1
ATOM 4214 C C . SER B 1 155 ? 10.127 -37.952 52.542 1.00 26.36 178 SER B C 1
ATOM 4215 O O . SER B 1 155 ? 9.205 -37.217 52.187 1.00 25.09 178 SER B O 1
ATOM 4218 N N . ASP B 1 156 ? 9.946 -39.026 53.334 1.00 25.65 179 ASP B N 1
ATOM 4219 C CA . ASP B 1 156 ? 8.622 -39.410 53.832 1.00 25.85 179 ASP B CA 1
ATOM 4220 C C . ASP B 1 156 ? 8.170 -38.599 55.051 1.00 26.79 179 ASP B C 1
ATOM 4221 O O . ASP B 1 156 ? 7.043 -38.765 55.500 1.00 26.16 179 ASP B O 1
ATOM 4226 N N . GLU B 1 157 ? 9.009 -37.652 55.516 1.00 22.96 180 GLU B N 1
ATOM 4227 C CA . GLU B 1 157 ? 8.721 -36.727 56.618 1.00 22.12 180 GLU B CA 1
ATOM 4228 C C . GLU B 1 157 ? 7.571 -35.848 56.170 1.00 27.46 180 GLU B C 1
ATOM 4229 O O . GLU B 1 157 ? 7.583 -35.328 55.047 1.00 25.82 180 GLU B O 1
ATOM 4235 N N . LEU B 1 158 ? 6.561 -35.708 57.042 1.00 24.69 181 LEU B N 1
ATOM 4236 C CA . LEU B 1 158 ? 5.330 -34.942 56.792 1.00 24.18 181 LEU B CA 1
ATOM 4237 C C . LEU B 1 158 ? 4.468 -35.611 55.699 1.00 27.17 181 LEU B C 1
ATOM 4238 O O . LEU B 1 158 ? 3.571 -34.975 55.144 1.00 26.67 181 LEU B O 1
ATOM 4243 N N . GLY B 1 159 ? 4.737 -36.892 55.420 1.00 22.97 182 GLY B N 1
ATOM 4244 C CA . GLY B 1 159 ? 4.009 -37.680 54.427 1.00 22.47 182 GLY B CA 1
ATOM 4245 C C . GLY B 1 159 ? 4.505 -37.529 52.995 1.00 26.90 182 GLY B C 1
ATOM 4246 O O . GLY B 1 159 ? 3.964 -38.147 52.075 1.00 25.98 182 GLY B O 1
ATOM 4247 N N . GLY B 1 160 ? 5.563 -36.746 52.813 1.00 23.46 183 GLY B N 1
ATOM 4248 C CA . GLY B 1 160 ? 6.166 -36.506 51.511 1.00 23.04 183 GLY B CA 1
ATOM 4249 C C . GLY B 1 160 ? 6.639 -35.081 51.355 1.00 24.06 183 GLY B C 1
ATOM 4250 O O . GLY B 1 160 ? 6.806 -34.367 52.344 1.00 20.97 183 GLY B O 1
ATOM 4251 N N . GLY B 1 161 ? 6.859 -34.680 50.109 1.00 20.98 184 GLY B N 1
ATOM 4252 C CA . GLY B 1 161 ? 7.297 -33.330 49.787 1.00 19.77 184 GLY B CA 1
ATOM 4253 C C . GLY B 1 161 ? 8.797 -33.190 49.661 1.00 20.88 184 GLY B C 1
ATOM 4254 O O . GLY B 1 161 ? 9.550 -33.988 50.221 1.00 19.41 184 GLY B O 1
ATOM 4255 N N . ILE B 1 162 ? 9.232 -32.156 48.935 1.00 16.47 185 ILE B N 1
ATOM 4256 C CA . ILE B 1 162 ? 10.647 -31.878 48.670 1.00 16.81 185 ILE B CA 1
ATOM 4257 C C . ILE B 1 162 ? 11.125 -30.673 49.497 1.00 21.10 185 ILE B C 1
ATOM 4258 O O . ILE B 1 162 ? 10.389 -29.694 49.643 1.00 19.25 185 ILE B O 1
ATOM 4263 N N . PHE B 1 163 ? 12.376 -30.744 49.996 1.00 18.07 186 PHE B N 1
ATOM 4264 C CA . PHE B 1 163 ? 13.056 -29.667 50.721 1.00 18.24 186 PHE B CA 1
ATOM 4265 C C . PHE B 1 163 ? 13.420 -28.521 49.754 1.00 23.67 186 PHE B C 1
ATOM 4266 O O . PHE B 1 163 ? 13.150 -28.620 48.556 1.00 23.60 186 PHE B O 1
ATOM 4274 N N . TRP B 1 164 ? 14.028 -27.443 50.273 1.00 20.29 187 TRP B N 1
ATOM 4275 C CA . TRP B 1 164 ? 14.411 -26.271 49.492 1.00 19.41 187 TRP B CA 1
ATOM 4276 C C . TRP B 1 164 ? 15.939 -26.196 49.294 1.00 24.15 187 TRP B C 1
ATOM 4277 O O . TRP B 1 164 ? 16.404 -26.110 48.157 1.00 22.81 187 TRP B O 1
ATOM 4288 N N . CYS B 1 165 ? 16.695 -26.162 50.409 1.00 21.73 188 CYS B N 1
ATOM 4289 C CA . CYS B 1 165 ? 18.157 -26.052 50.407 1.00 22.20 188 CYS B CA 1
ATOM 4290 C C . CYS B 1 165 ? 18.772 -27.332 50.929 1.00 23.83 188 CYS B C 1
ATOM 4291 O O . CYS B 1 165 ? 18.514 -27.726 52.065 1.00 21.68 188 CYS B O 1
ATOM 4294 N N . GLU B 1 166 ? 19.657 -27.929 50.119 1.00 21.14 189 GLU B N 1
ATOM 4295 C CA . GLU B 1 166 ? 20.326 -29.191 50.418 1.00 20.59 189 GLU B CA 1
ATOM 4296 C C . GLU B 1 166 ? 21.118 -29.138 51.740 1.00 24.99 189 GLU B C 1
ATOM 4297 O O . GLU B 1 166 ? 21.130 -30.124 52.489 1.00 25.07 189 GLU B O 1
ATOM 4303 N N . GLN B 1 167 ? 21.704 -27.962 52.042 1.00 21.62 190 GLN B N 1
ATOM 4304 C CA . GLN B 1 167 ? 22.531 -27.693 53.212 1.00 22.79 190 GLN B CA 1
ATOM 4305 C C . GLN B 1 167 ? 21.742 -27.306 54.484 1.00 26.84 190 GLN B C 1
ATOM 4306 O O . GLN B 1 167 ? 22.342 -27.180 55.558 1.00 26.80 190 GLN B O 1
ATOM 4312 N N . GLN B 1 168 ? 20.408 -27.111 54.373 1.00 21.96 191 GLN B N 1
ATOM 4313 C CA . GLN B 1 168 ? 19.538 -26.676 55.484 1.00 21.15 191 GLN B CA 1
ATOM 4314 C C . GLN B 1 168 ? 18.129 -27.263 55.298 1.00 23.53 191 GLN B C 1
ATOM 4315 O O . GLN B 1 168 ? 17.214 -26.550 54.887 1.00 24.16 191 GLN B O 1
ATOM 4321 N N . LYS B 1 169 ? 17.976 -28.581 55.547 1.00 18.97 192 LYS B N 1
ATOM 4322 C CA . LYS B 1 169 ? 16.719 -29.311 55.322 1.00 17.98 192 LYS B CA 1
ATOM 4323 C C . LYS B 1 169 ? 15.783 -29.158 56.528 1.00 23.21 192 LYS B C 1
ATOM 4324 O O . LYS B 1 169 ? 15.709 -30.044 57.380 1.00 22.54 192 LYS B O 1
ATOM 4330 N N . GLU B 1 170 ? 15.082 -28.017 56.604 1.00 20.70 193 GLU B N 1
ATOM 4331 C CA . GLU B 1 170 ? 14.222 -27.681 57.743 1.00 21.18 193 GLU B CA 1
ATOM 4332 C C . GLU B 1 170 ? 12.722 -27.665 57.423 1.00 24.17 193 GLU B C 1
ATOM 4333 O O . GLU B 1 170 ? 11.905 -27.677 58.355 1.00 22.16 193 GLU B O 1
ATOM 4339 N N . ALA B 1 171 ? 12.363 -27.548 56.129 1.00 19.94 194 ALA B N 1
ATOM 4340 C CA . ALA B 1 171 ? 10.958 -27.451 55.728 1.00 19.39 194 ALA B CA 1
ATOM 4341 C C . ALA B 1 171 ? 10.757 -27.915 54.287 1.00 21.23 194 ALA B C 1
ATOM 4342 O O . ALA B 1 171 ? 11.717 -28.014 53.512 1.00 19.64 194 ALA B O 1
ATOM 4344 N N . LYS B 1 172 ? 9.490 -28.193 53.947 1.00 18.70 195 LYS B N 1
ATOM 4345 C CA . LYS B 1 172 ? 9.048 -28.621 52.621 1.00 17.48 195 LYS B CA 1
ATOM 4346 C C . LYS B 1 172 ? 8.252 -27.429 52.094 1.00 20.50 195 LYS B C 1
ATOM 4347 O O . LYS B 1 172 ? 7.322 -26.953 52.754 1.00 18.18 195 LYS B O 1
ATOM 4353 N N . HIS B 1 173 ? 8.655 -26.920 50.930 1.00 17.35 196 HIS B N 1
ATOM 4354 C CA . HIS B 1 173 ? 8.147 -25.682 50.351 1.00 17.37 196 HIS B CA 1
ATOM 4355 C C . HIS B 1 173 ? 7.312 -25.864 49.095 1.00 18.19 196 HIS B C 1
ATOM 4356 O O . HIS B 1 173 ? 7.603 -26.738 48.289 1.00 16.02 196 HIS B O 1
ATOM 4363 N N . THR B 1 174 ? 6.318 -24.984 48.892 1.00 15.19 197 THR B N 1
ATOM 4364 C CA . THR B 1 174 ? 5.490 -24.985 47.686 1.00 14.55 197 THR B CA 1
ATOM 4365 C C . THR B 1 174 ? 6.394 -24.679 46.479 1.00 16.19 197 THR B C 1
ATOM 4366 O O . THR B 1 174 ? 6.226 -25.281 45.420 1.00 13.38 197 THR B O 1
ATOM 4370 N N . CYS B 1 175 ? 7.405 -23.793 46.681 1.00 13.67 198 CYS B N 1
ATOM 4371 C CA . CYS B 1 175 ? 8.352 -23.404 45.644 1.00 14.34 198 CYS B CA 1
ATOM 4372 C C . CYS B 1 175 ? 9.251 -24.553 45.128 1.00 19.21 198 CYS B C 1
ATOM 4373 O O . CYS B 1 175 ? 9.861 -24.401 44.078 1.00 18.00 198 CYS B O 1
ATOM 4376 N N . SER B 1 176 ? 9.323 -25.693 45.858 1.00 16.41 199 SER B N 1
ATOM 4377 C CA . SER B 1 176 ? 10.105 -26.859 45.437 1.00 17.17 199 SER B CA 1
ATOM 4378 C C . SER B 1 176 ? 9.249 -28.113 45.122 1.00 25.17 199 SER B C 1
ATOM 4379 O O . SER B 1 176 ? 9.796 -29.125 44.691 1.00 28.36 199 SER B O 1
ATOM 4382 N N . ASN B 1 177 ? 7.926 -28.052 45.359 1.00 19.26 200 ASN B N 1
ATOM 4383 C CA . ASN B 1 177 ? 6.947 -29.108 45.066 1.00 17.96 200 ASN B CA 1
ATOM 4384 C C . ASN B 1 177 ? 6.005 -28.785 43.890 1.00 19.14 200 ASN B C 1
ATOM 4385 O O . ASN B 1 177 ? 5.725 -29.682 43.086 1.00 17.77 200 ASN B O 1
ATOM 4390 N N . ALA B 1 178 ? 5.506 -27.525 43.790 1.00 15.36 201 ALA B N 1
ATOM 4391 C CA . ALA B 1 178 ? 4.605 -27.147 42.686 1.00 14.38 201 ALA B CA 1
ATOM 4392 C C . ALA B 1 178 ? 5.321 -27.169 41.319 1.00 16.89 201 ALA B C 1
ATOM 4393 O O . ALA B 1 178 ? 4.833 -27.874 40.437 1.00 16.56 201 ALA B O 1
ATOM 4395 N N . PRO B 1 179 ? 6.493 -26.494 41.098 1.00 14.76 202 PRO B N 1
ATOM 4396 C CA . PRO B 1 179 ? 7.142 -26.612 39.765 1.00 14.51 202 PRO B CA 1
ATOM 4397 C C . PRO B 1 179 ? 7.668 -28.027 39.470 1.00 19.87 202 PRO B C 1
ATOM 4398 O O . PRO B 1 179 ? 7.775 -28.405 38.302 1.00 17.70 202 PRO B O 1
ATOM 4402 N N . SER B 1 180 ? 7.954 -28.818 40.531 1.00 16.81 203 SER B N 1
ATOM 4403 C CA . SER B 1 180 ? 8.356 -30.224 40.442 1.00 16.51 203 SER B CA 1
ATOM 4404 C C . SER B 1 180 ? 7.269 -31.073 39.781 1.00 19.51 203 SER B C 1
ATOM 4405 O O . SER B 1 180 ? 7.591 -31.997 39.034 1.00 20.21 203 SER B O 1
ATOM 4408 N N . THR B 1 181 ? 5.985 -30.756 40.057 1.00 14.82 204 THR B N 1
ATOM 4409 C CA . THR B 1 181 ? 4.827 -31.431 39.463 1.00 13.89 204 THR B CA 1
ATOM 4410 C C . THR B 1 181 ? 4.788 -31.158 37.949 1.00 16.81 204 THR B C 1
ATOM 4411 O O . THR B 1 181 ? 4.638 -32.097 37.169 1.00 16.85 204 THR B O 1
ATOM 4415 N N . VAL B 1 182 ? 4.972 -29.875 37.550 1.00 12.79 205 VAL B N 1
ATOM 4416 C CA . VAL B 1 182 ? 5.033 -29.419 36.152 1.00 11.50 205 VAL B CA 1
ATOM 4417 C C . VAL B 1 182 ? 6.174 -30.193 35.447 1.00 15.83 205 VAL B C 1
ATOM 4418 O O . VAL B 1 182 ? 6.006 -30.694 34.328 1.00 15.66 205 VAL B O 1
ATOM 4422 N N . LEU B 1 183 ? 7.318 -30.308 36.126 1.00 13.64 206 LEU B N 1
ATOM 4423 C CA . LEU B 1 183 ? 8.498 -31.024 35.612 1.00 13.43 206 LEU B CA 1
ATOM 4424 C C . LEU B 1 183 ? 8.201 -32.507 35.309 1.00 18.44 206 LEU B C 1
ATOM 4425 O O . LEU B 1 183 ? 8.574 -32.989 34.240 1.00 18.15 206 LEU B O 1
ATOM 4430 N N . GLY B 1 184 ? 7.515 -33.183 36.229 1.00 16.45 207 GLY B N 1
ATOM 4431 C CA . GLY B 1 184 ? 7.120 -34.581 36.060 1.00 16.04 207 GLY B CA 1
ATOM 4432 C C . GLY B 1 184 ? 6.257 -34.798 34.818 1.00 19.65 207 GLY B C 1
ATOM 4433 O O . GLY B 1 184 ? 6.503 -35.734 34.045 1.00 16.09 207 GLY B O 1
ATOM 4434 N N . VAL B 1 185 ? 5.247 -33.916 34.611 1.00 17.88 208 VAL B N 1
ATOM 4435 C CA . VAL B 1 185 ? 4.362 -33.989 33.429 1.00 17.80 208 VAL B CA 1
ATOM 4436 C C . VAL B 1 185 ? 5.162 -33.783 32.148 1.00 19.58 208 VAL B C 1
ATOM 4437 O O . VAL B 1 185 ? 4.979 -34.532 31.188 1.00 17.47 208 VAL B O 1
ATOM 4441 N N . LYS B 1 186 ? 6.071 -32.792 32.145 1.00 16.46 209 LYS B N 1
ATOM 4442 C CA . LYS B 1 186 ? 6.896 -32.520 30.972 1.00 15.61 209 LYS B CA 1
ATOM 4443 C C . LYS B 1 186 ? 7.794 -33.699 30.622 1.00 19.56 209 LYS B C 1
ATOM 4444 O O . LYS B 1 186 ? 7.886 -34.056 29.451 1.00 19.13 209 LYS B O 1
ATOM 4450 N N . LEU B 1 187 ? 8.391 -34.341 31.631 1.00 16.21 210 LEU B N 1
ATOM 4451 C CA . LEU B 1 187 ? 9.231 -35.525 31.417 1.00 15.94 210 LEU B CA 1
ATOM 4452 C C . LEU B 1 187 ? 8.412 -36.754 30.969 1.00 18.85 210 LEU B C 1
ATOM 4453 O O . LEU B 1 187 ? 8.882 -37.530 30.126 1.00 18.21 210 LEU B O 1
ATOM 4458 N N . TYR B 1 188 ? 7.150 -36.881 31.455 1.00 15.46 211 TYR B N 1
ATOM 4459 C CA . TYR B 1 188 ? 6.266 -37.972 31.004 1.00 15.35 211 TYR B CA 1
ATOM 4460 C C . TYR B 1 188 ? 5.975 -37.808 29.500 1.00 22.22 211 TYR B C 1
ATOM 4461 O O . TYR B 1 188 ? 5.974 -38.792 28.768 1.00 21.96 211 TYR B O 1
ATOM 4470 N N . ARG B 1 189 ? 5.728 -36.561 29.048 1.00 20.02 212 ARG B N 1
ATOM 4471 C CA . ARG B 1 189 ? 5.431 -36.265 27.641 1.00 18.94 212 ARG B CA 1
ATOM 4472 C C . ARG B 1 189 ? 6.592 -36.590 26.704 1.00 22.38 212 ARG B C 1
ATOM 4473 O O . ARG B 1 189 ? 6.362 -37.052 25.584 1.00 22.49 212 ARG B O 1
ATOM 4481 N N . LEU B 1 190 ? 7.833 -36.348 27.154 1.00 18.11 213 LEU B N 1
ATOM 4482 C CA . LEU B 1 190 ? 9.045 -36.601 26.355 1.00 16.82 213 LEU B CA 1
ATOM 4483 C C . LEU B 1 190 ? 9.509 -38.045 26.345 1.00 20.75 213 LEU B C 1
ATOM 4484 O O . LEU B 1 190 ? 10.095 -38.483 25.351 1.00 19.88 213 LEU B O 1
ATOM 4489 N N . THR B 1 191 ? 9.315 -38.778 27.454 1.00 17.50 214 THR B N 1
ATOM 4490 C CA . THR B 1 191 ? 9.803 -40.167 27.579 1.00 17.66 214 THR B CA 1
ATOM 4491 C C . THR B 1 191 ? 8.692 -41.234 27.531 1.00 22.04 214 THR B C 1
ATOM 4492 O O . THR B 1 191 ? 8.999 -42.393 27.308 1.00 21.47 214 THR B O 1
ATOM 4496 N N . LYS B 1 192 ? 7.430 -40.868 27.842 1.00 18.82 215 LYS B N 1
ATOM 4497 C CA . LYS B 1 192 ? 6.285 -41.806 27.966 1.00 19.59 215 LYS B CA 1
ATOM 4498 C C . LYS B 1 192 ? 6.464 -42.797 29.151 1.00 21.58 215 LYS B C 1
ATOM 4499 O O . LYS B 1 192 ? 5.743 -43.787 29.254 1.00 18.86 215 LYS B O 1
ATOM 4505 N N . ASP B 1 193 ? 7.416 -42.506 30.062 1.00 19.85 216 ASP B N 1
ATOM 4506 C CA . ASP B 1 193 ? 7.649 -43.335 31.246 1.00 19.52 216 ASP B CA 1
ATOM 4507 C C . ASP B 1 193 ? 6.634 -42.909 32.314 1.00 22.27 216 ASP B C 1
ATOM 4508 O O . ASP B 1 193 ? 6.727 -41.796 32.859 1.00 20.23 216 ASP B O 1
ATOM 4513 N N . LYS B 1 194 ? 5.660 -43.804 32.599 1.00 18.33 217 LYS B N 1
ATOM 4514 C CA . LYS B 1 194 ? 4.571 -43.601 33.573 1.00 19.43 217 LYS B CA 1
ATOM 4515 C C . LYS B 1 194 ? 5.022 -43.215 34.988 1.00 23.98 217 LYS B C 1
ATOM 4516 O O . LYS B 1 194 ? 4.263 -42.547 35.700 1.00 23.84 217 LYS B O 1
ATOM 4522 N N . LYS B 1 195 ? 6.257 -43.597 35.381 1.00 21.38 218 LYS B N 1
ATOM 4523 C CA . LYS B 1 195 ? 6.836 -43.271 36.690 1.00 21.35 218 LYS B CA 1
ATOM 4524 C C . LYS B 1 195 ? 6.836 -41.747 36.949 1.00 23.34 218 LYS B C 1
ATOM 4525 O O . LYS B 1 195 ? 6.621 -41.321 38.087 1.00 23.72 218 LYS B O 1
ATOM 4531 N N . TYR B 1 196 ? 7.051 -40.937 35.881 1.00 17.73 219 TYR B N 1
ATOM 4532 C CA . TYR B 1 196 ? 7.056 -39.471 35.966 1.00 16.66 219 TYR B CA 1
ATOM 4533 C C . TYR B 1 196 ? 5.647 -38.935 36.234 1.00 21.97 219 TYR B C 1
ATOM 4534 O O . TYR B 1 196 ? 5.495 -38.005 37.018 1.00 22.00 219 TYR B O 1
ATOM 4543 N N . LEU B 1 197 ? 4.613 -39.533 35.593 1.00 19.21 220 LEU B N 1
ATOM 4544 C CA . LEU B 1 197 ? 3.227 -39.099 35.774 1.00 17.51 220 LEU B CA 1
ATOM 4545 C C . LEU B 1 197 ? 2.724 -39.459 37.161 1.00 21.08 220 LEU B C 1
ATOM 4546 O O . LEU B 1 197 ? 2.046 -38.647 37.791 1.00 22.10 220 LEU B O 1
ATOM 4551 N N . ASN B 1 198 ? 3.094 -40.647 37.650 1.00 16.24 221 ASN B N 1
ATOM 4552 C CA . ASN B 1 198 ? 2.707 -41.122 38.974 1.00 17.32 221 ASN B CA 1
ATOM 4553 C C . ASN B 1 198 ? 3.306 -40.257 40.093 1.00 22.71 221 ASN B C 1
ATOM 4554 O O . ASN B 1 198 ? 2.597 -39.908 41.034 1.00 22.80 221 ASN B O 1
ATOM 4559 N N . LYS B 1 199 ? 4.594 -39.902 39.973 1.00 19.77 222 LYS B N 1
ATOM 4560 C CA . LYS B 1 199 ? 5.264 -39.062 40.966 1.00 19.15 222 LYS B CA 1
ATOM 4561 C C . LYS B 1 199 ? 4.725 -37.625 40.941 1.00 19.74 222 LYS B C 1
ATOM 4562 O O . LYS B 1 199 ? 4.587 -37.015 42.001 1.00 18.34 222 LYS B O 1
ATOM 4568 N N . ALA B 1 200 ? 4.348 -37.119 39.746 1.00 15.65 223 ALA B N 1
ATOM 4569 C CA . ALA B 1 200 ? 3.742 -35.799 39.567 1.00 15.39 223 ALA B CA 1
ATOM 4570 C C . ALA B 1 200 ? 2.389 -35.742 40.279 1.00 17.18 223 ALA B C 1
ATOM 4571 O O . ALA B 1 200 ? 2.121 -34.790 41.023 1.00 16.07 223 ALA B O 1
ATOM 4573 N N . LYS B 1 201 ? 1.563 -36.800 40.111 1.00 13.01 224 LYS B N 1
ATOM 4574 C CA . LYS B 1 201 ? 0.255 -36.899 40.776 1.00 13.68 224 LYS B CA 1
ATOM 4575 C C . LYS B 1 201 ? 0.415 -36.923 42.299 1.00 18.29 224 LYS B C 1
ATOM 4576 O O . LYS B 1 201 ? -0.392 -36.320 43.005 1.00 18.25 224 LYS B O 1
ATOM 4582 N N . GLU B 1 202 ? 1.444 -37.644 42.803 1.00 15.70 225 GLU B N 1
ATOM 4583 C CA . GLU B 1 202 ? 1.691 -37.770 44.247 1.00 16.34 225 GLU B CA 1
ATOM 4584 C C . GLU B 1 202 ? 2.196 -36.444 44.866 1.00 21.28 225 GLU B C 1
ATOM 4585 O O . GLU B 1 202 ? 1.771 -36.067 45.964 1.00 21.94 225 GLU B O 1
ATOM 4591 N N . THR B 1 203 ? 3.095 -35.740 44.149 1.00 18.62 226 THR B N 1
ATOM 4592 C CA . THR B 1 203 ? 3.653 -34.457 44.600 1.00 17.34 226 THR B CA 1
ATOM 4593 C C . THR B 1 203 ? 2.536 -33.404 44.680 1.00 19.64 226 THR B C 1
ATOM 4594 O O . THR B 1 203 ? 2.481 -32.624 45.644 1.00 16.88 226 THR B O 1
ATOM 4598 N N . TYR B 1 204 ? 1.640 -33.404 43.663 1.00 16.26 227 TYR B N 1
ATOM 4599 C CA . TYR B 1 204 ? 0.510 -32.486 43.593 1.00 15.68 227 TYR B CA 1
ATOM 4600 C C . TYR B 1 204 ? -0.438 -32.711 44.775 1.00 20.46 227 TYR B C 1
ATOM 4601 O O . TYR B 1 204 ? -0.879 -31.736 45.394 1.00 17.82 227 TYR B O 1
ATOM 4610 N N . ALA B 1 205 ? -0.806 -33.998 45.028 1.00 20.78 228 ALA B N 1
ATOM 4611 C CA . ALA B 1 205 ? -1.737 -34.383 46.101 1.00 20.56 228 ALA B CA 1
ATOM 4612 C C . ALA B 1 205 ? -1.204 -33.943 47.469 1.00 22.10 228 ALA B C 1
ATOM 4613 O O . ALA B 1 205 ? -1.969 -33.399 48.262 1.00 20.01 228 ALA B O 1
ATOM 4615 N N . TRP B 1 206 ? 0.122 -34.110 47.698 1.00 19.25 229 TRP B N 1
ATOM 4616 C CA . TRP B 1 206 ? 0.789 -33.722 48.945 1.00 19.76 229 TRP B CA 1
ATOM 4617 C C . TRP B 1 206 ? 0.693 -32.205 49.158 1.00 23.20 229 TRP B C 1
ATOM 4618 O O . TRP B 1 206 ? 0.310 -31.754 50.245 1.00 22.71 229 TRP B O 1
ATOM 4629 N N . THR B 1 207 ? 1.056 -31.427 48.122 1.00 18.75 230 THR B N 1
ATOM 4630 C CA . THR B 1 207 ? 1.037 -29.959 48.166 1.00 17.63 230 THR B CA 1
ATOM 4631 C C . THR B 1 207 ? -0.374 -29.429 48.422 1.00 21.15 230 THR B C 1
ATOM 4632 O O . THR B 1 207 ? -0.538 -28.555 49.274 1.00 21.42 230 THR B O 1
ATOM 4636 N N . ARG B 1 208 ? -1.389 -29.979 47.707 1.00 18.13 231 ARG B N 1
ATOM 4637 C CA . ARG B 1 208 ? -2.794 -29.548 47.870 1.00 18.50 231 ARG B CA 1
ATOM 4638 C C . ARG B 1 208 ? -3.269 -29.787 49.307 1.00 23.32 231 ARG B C 1
ATOM 4639 O O . ARG B 1 208 ? -3.820 -28.878 49.928 1.00 24.09 231 ARG B O 1
ATOM 4647 N N . LYS B 1 209 ? -3.014 -30.994 49.848 1.00 19.65 232 LYS B N 1
ATOM 4648 C CA . LYS B 1 209 ? -3.442 -31.392 51.188 1.00 19.21 232 LYS B CA 1
ATOM 4649 C C . LYS B 1 209 ? -2.858 -30.506 52.291 1.00 23.99 232 LYS B C 1
ATOM 4650 O O . LYS B 1 209 ? -3.612 -30.041 53.135 1.00 25.40 232 LYS B O 1
ATOM 4656 N N . HIS B 1 210 ? -1.542 -30.258 52.266 1.00 19.74 233 HIS B N 1
ATOM 4657 C CA . HIS B 1 210 ? -0.816 -29.520 53.309 1.00 20.38 233 HIS B CA 1
ATOM 4658 C C . HIS B 1 210 ? -0.612 -28.034 53.111 1.00 23.63 233 HIS B C 1
ATOM 4659 O O . HIS B 1 210 ? -0.397 -27.322 54.094 1.00 24.42 233 HIS B O 1
ATOM 4666 N N . LEU B 1 211 ? -0.595 -27.562 51.863 1.00 18.84 234 LEU B N 1
ATOM 4667 C CA . LEU B 1 211 ? -0.272 -26.154 51.609 1.00 17.08 234 LEU B CA 1
ATOM 4668 C C . LEU B 1 211 ? -1.329 -25.247 50.978 1.00 20.48 234 LEU B C 1
ATOM 4669 O O . LEU B 1 211 ? -1.102 -24.027 50.880 1.00 18.15 234 LEU B O 1
ATOM 4674 N N . CYS B 1 212 ? -2.483 -25.813 50.581 1.00 17.02 235 CYS B N 1
ATOM 4675 C CA . CYS B 1 212 ? -3.572 -25.018 50.009 1.00 17.08 235 CYS B CA 1
ATOM 4676 C C . CYS B 1 212 ? -4.470 -24.494 51.140 1.00 20.04 235 CYS B C 1
ATOM 4677 O O . CYS B 1 212 ? -4.929 -25.292 51.958 1.00 21.37 235 CYS B O 1
ATOM 4680 N N . ASP B 1 213 ? -4.688 -23.159 51.208 1.00 14.09 236 ASP B N 1
ATOM 4681 C CA . ASP B 1 213 ? -5.576 -22.545 52.197 1.00 13.63 236 ASP B CA 1
ATOM 4682 C C . ASP B 1 213 ? -7.034 -22.893 51.804 1.00 19.58 236 ASP B C 1
ATOM 4683 O O . ASP B 1 213 ? -7.480 -22.464 50.742 1.00 18.08 236 ASP B O 1
ATOM 4688 N N . PRO B 1 214 ? -7.784 -23.667 52.632 1.00 20.30 237 PRO B N 1
ATOM 4689 C CA . PRO B 1 214 ? -9.177 -24.026 52.256 1.00 21.17 237 PRO B CA 1
ATOM 4690 C C . PRO B 1 214 ? -10.155 -22.843 52.169 1.00 27.51 237 PRO B C 1
ATOM 4691 O O . PRO B 1 214 ? -11.208 -22.975 51.554 1.00 28.04 237 PRO B O 1
ATOM 4695 N N . ASP B 1 215 ? -9.806 -21.689 52.782 1.00 24.80 238 ASP B N 1
ATOM 4696 C CA . ASP B 1 215 ? -10.653 -20.496 52.763 1.00 24.94 238 ASP B CA 1
ATOM 4697 C C . ASP B 1 215 ? -10.601 -19.722 51.438 1.00 26.29 238 ASP B C 1
ATOM 4698 O O . ASP B 1 215 ? -11.618 -19.192 51.015 1.00 25.53 238 ASP B O 1
ATOM 4703 N N . ASP B 1 216 ? -9.433 -19.656 50.773 1.00 20.60 239 ASP B N 1
ATOM 4704 C CA . ASP B 1 216 ? -9.339 -18.864 49.541 1.00 18.40 239 ASP B CA 1
ATOM 4705 C C . ASP B 1 216 ? -8.683 -19.554 48.354 1.00 19.52 239 ASP B C 1
ATOM 4706 O O . ASP B 1 216 ? -8.554 -18.947 47.289 1.00 17.99 239 ASP B O 1
ATOM 4711 N N . PHE B 1 217 ? -8.249 -20.826 48.537 1.00 14.63 240 PHE B N 1
ATOM 4712 C CA . PHE B 1 217 ? -7.604 -21.653 47.506 1.00 13.43 240 PHE B CA 1
ATOM 4713 C C . PHE B 1 217 ? -6.220 -21.147 47.080 1.00 17.72 240 PHE B C 1
ATOM 4714 O O . PHE B 1 217 ? -5.695 -21.549 46.034 1.00 16.41 240 PHE B O 1
ATOM 4722 N N . LEU B 1 218 ? -5.608 -20.284 47.926 1.00 15.26 241 LEU B N 1
ATOM 4723 C CA . LEU B 1 218 ? -4.250 -19.783 47.724 1.00 15.70 241 LEU B CA 1
ATOM 4724 C C . LEU B 1 218 ? -3.257 -20.676 48.462 1.00 19.23 241 LEU B C 1
ATOM 4725 O O . LEU B 1 218 ? -3.616 -21.296 49.460 1.00 17.79 241 LEU B O 1
ATOM 4730 N N . TYR B 1 219 ? -2.011 -20.764 47.945 1.00 16.24 242 TYR B N 1
ATOM 4731 C CA . TYR B 1 219 ? -0.984 -21.609 48.515 1.00 14.93 242 TYR B CA 1
ATOM 4732 C C . TYR B 1 219 ? -0.103 -20.907 49.513 1.00 18.95 242 TYR B C 1
ATOM 4733 O O . TYR B 1 219 ? 0.478 -19.851 49.224 1.00 18.94 242 TYR B O 1
ATOM 4742 N N . TRP B 1 220 ? 0.004 -21.520 50.694 1.00 14.82 243 TRP B N 1
ATOM 4743 C CA . TRP B 1 220 ? 0.884 -21.112 51.778 1.00 14.55 243 TRP B CA 1
ATOM 4744 C C . TRP B 1 220 ? 2.337 -21.373 51.331 1.00 15.56 243 TRP B C 1
ATOM 4745 O O . TRP B 1 220 ? 2.553 -22.022 50.308 1.00 14.98 243 TRP B O 1
ATOM 4756 N N . ASP B 1 221 ? 3.316 -20.853 52.063 1.00 11.83 244 ASP B N 1
ATOM 4757 C CA . ASP B 1 221 ? 4.720 -20.957 51.656 1.00 11.23 244 ASP B CA 1
ATOM 4758 C C . ASP B 1 221 ? 5.425 -22.279 51.925 1.00 16.35 244 ASP B C 1
ATOM 4759 O O . ASP B 1 221 ? 6.042 -22.839 51.024 1.00 18.24 244 ASP B O 1
ATOM 4764 N N . ASN B 1 222 ? 5.397 -22.749 53.165 1.00 12.82 245 ASN B N 1
ATOM 4765 C CA . ASN B 1 222 ? 6.112 -23.972 53.515 1.00 12.91 245 ASN B CA 1
ATOM 4766 C C . ASN B 1 222 ? 5.583 -24.545 54.811 1.00 18.90 245 ASN B C 1
ATOM 4767 O O . ASN B 1 222 ? 4.838 -23.873 55.547 1.00 19.13 245 ASN B O 1
ATOM 4772 N N . ILE B 1 223 ? 6.015 -25.774 55.104 1.00 16.35 246 ILE B N 1
ATOM 4773 C CA . ILE B 1 223 ? 5.640 -26.474 56.329 1.00 16.80 246 ILE B CA 1
ATOM 4774 C C . ILE B 1 223 ? 6.932 -27.051 56.915 1.00 21.36 246 ILE B C 1
ATOM 4775 O O . ILE B 1 223 ? 7.640 -27.786 56.225 1.00 22.39 246 ILE B O 1
ATOM 4780 N N . ASN B 1 224 ? 7.278 -26.679 58.159 1.00 19.01 247 ASN B N 1
ATOM 4781 C CA . ASN B 1 224 ? 8.510 -27.190 58.761 1.00 19.48 247 ASN B CA 1
ATOM 4782 C C . ASN B 1 224 ? 8.335 -28.609 59.270 1.00 25.69 247 ASN B C 1
ATOM 4783 O O . ASN B 1 224 ? 7.222 -29.139 59.224 1.00 25.19 247 ASN B O 1
ATOM 4788 N N . LEU B 1 225 ? 9.433 -29.241 59.729 1.00 24.26 248 LEU B N 1
ATOM 4789 C CA . LEU B 1 225 ? 9.392 -30.625 60.201 1.00 25.44 248 LEU B CA 1
ATOM 4790 C C . LEU B 1 225 ? 8.543 -30.827 61.448 1.00 30.41 248 LEU B C 1
ATOM 4791 O O . LEU B 1 225 ? 7.966 -31.902 61.608 1.00 30.55 248 LEU B O 1
ATOM 4796 N N . LYS B 1 226 ? 8.396 -29.772 62.283 1.00 28.26 249 LYS B N 1
ATOM 4797 C CA . LYS B 1 226 ? 7.549 -29.787 63.491 1.00 28.79 249 LYS B CA 1
ATOM 4798 C C . LYS B 1 226 ? 6.073 -29.594 63.115 1.00 33.88 249 LYS B C 1
ATOM 4799 O O . LYS B 1 226 ? 5.214 -29.582 63.998 1.00 34.66 249 LYS B O 1
ATOM 4805 N N . GLY B 1 227 ? 5.789 -29.438 61.814 1.00 29.39 250 GLY B N 1
ATOM 4806 C CA . GLY B 1 227 ? 4.433 -29.291 61.295 1.00 28.46 250 GLY B CA 1
ATOM 4807 C C . GLY B 1 227 ? 3.870 -27.883 61.308 1.00 30.80 250 GLY B C 1
ATOM 4808 O O . GLY B 1 227 ? 2.672 -27.711 61.087 1.00 31.10 250 GLY B O 1
ATOM 4809 N N . LYS B 1 228 ? 4.724 -26.865 61.565 1.00 26.65 251 LYS B N 1
ATOM 4810 C CA . LYS B 1 228 ? 4.350 -25.455 61.586 1.00 25.81 251 LYS B CA 1
ATOM 4811 C C . LYS B 1 228 ? 4.315 -24.898 60.146 1.00 27.76 251 LYS B C 1
ATOM 4812 O O . LYS B 1 228 ? 5.340 -24.870 59.441 1.00 27.08 251 LYS B O 1
ATOM 4818 N N . VAL B 1 229 ? 3.136 -24.441 59.723 1.00 22.25 252 VAL B N 1
ATOM 4819 C CA . VAL B 1 229 ? 2.958 -23.882 58.392 1.00 21.99 252 VAL B CA 1
ATOM 4820 C C . VAL B 1 229 ? 3.318 -22.384 58.398 1.00 25.39 252 VAL B C 1
ATOM 4821 O O . VAL B 1 229 ? 2.908 -21.654 59.305 1.00 25.98 252 VAL B O 1
ATOM 4825 N N . SER B 1 230 ? 4.086 -21.940 57.391 1.00 20.12 253 SER B N 1
ATOM 4826 C CA . SER B 1 230 ? 4.364 -20.529 57.175 1.00 19.23 253 SER B CA 1
ATOM 4827 C C . SER B 1 230 ? 3.317 -20.119 56.132 1.00 21.41 253 SER B C 1
ATOM 4828 O O . SER B 1 230 ? 3.322 -20.637 55.005 1.00 19.27 253 SER B O 1
ATOM 4831 N N . LYS B 1 231 ? 2.360 -19.266 56.553 1.00 17.00 254 LYS B N 1
ATOM 4832 C CA . LYS B 1 231 ? 1.205 -18.855 55.753 1.00 16.08 254 LYS B CA 1
ATOM 4833 C C . LYS B 1 231 ? 1.380 -17.693 54.785 1.00 19.86 254 LYS B C 1
ATOM 4834 O O . LYS B 1 231 ? 0.381 -17.207 54.239 1.00 19.23 254 LYS B O 1
ATOM 4840 N N . ASP B 1 232 ? 2.643 -17.266 54.540 1.00 16.88 255 ASP B N 1
ATOM 4841 C CA . ASP B 1 232 ? 2.951 -16.201 53.571 1.00 16.37 255 ASP B CA 1
ATOM 4842 C C . ASP B 1 232 ? 2.535 -16.647 52.169 1.00 18.87 255 ASP B C 1
ATOM 4843 O O . ASP B 1 232 ? 2.834 -17.771 51.776 1.00 18.58 255 ASP B O 1
ATOM 4848 N N . LYS B 1 233 ? 1.823 -15.773 51.439 1.00 16.27 256 LYS B N 1
ATOM 4849 C CA . LYS B 1 233 ? 1.289 -16.084 50.116 1.00 14.80 256 LYS B CA 1
ATOM 4850 C C . LYS B 1 233 ? 1.988 -15.303 49.016 1.00 18.98 256 LYS B C 1
ATOM 4851 O O . LYS B 1 233 ? 1.940 -14.068 49.000 1.00 17.95 256 LYS B O 1
ATOM 4857 N N . TYR B 1 234 ? 2.669 -16.043 48.113 1.00 14.44 257 TYR B N 1
ATOM 4858 C CA . TYR B 1 234 ? 3.391 -15.501 46.982 1.00 13.73 257 TYR B CA 1
ATOM 4859 C C . TYR B 1 234 ? 2.773 -15.958 45.674 1.00 15.72 257 TYR B C 1
ATOM 4860 O O . TYR B 1 234 ? 2.293 -17.088 45.576 1.00 15.29 257 TYR B O 1
ATOM 4869 N N . ALA B 1 235 ? 2.748 -15.055 44.683 1.00 12.02 258 ALA B N 1
ATOM 4870 C CA . ALA B 1 235 ? 2.120 -15.290 43.384 1.00 12.53 258 ALA B CA 1
ATOM 4871 C C . ALA B 1 235 ? 2.663 -16.502 42.625 1.00 16.98 258 ALA B C 1
ATOM 4872 O O . ALA B 1 235 ? 1.882 -17.207 41.980 1.00 15.89 258 ALA B O 1
ATOM 4874 N N . TYR B 1 236 ? 3.988 -16.761 42.707 1.00 13.96 259 TYR B N 1
ATOM 4875 C CA . TYR B 1 236 ? 4.578 -17.904 41.987 1.00 13.04 259 TYR B CA 1
ATOM 4876 C C . TYR B 1 236 ? 4.193 -19.281 42.531 1.00 18.23 259 TYR B C 1
ATOM 4877 O O . TYR B 1 236 ? 4.247 -20.280 41.796 1.00 16.77 259 TYR B O 1
ATOM 4886 N N . ASN B 1 237 ? 3.801 -19.333 43.820 1.00 15.07 260 ASN B N 1
ATOM 4887 C CA . ASN B 1 237 ? 3.443 -20.586 44.468 1.00 14.77 260 ASN B CA 1
ATOM 4888 C C . ASN B 1 237 ? 2.042 -21.024 44.029 1.00 18.00 260 ASN B C 1
ATOM 4889 O O . ASN B 1 237 ? 1.862 -22.161 43.566 1.00 15.23 260 ASN B O 1
ATOM 4894 N N . SER B 1 238 ? 1.083 -20.085 44.073 1.00 14.23 261 SER B N 1
ATOM 4895 C CA . SER B 1 238 ? -0.258 -20.338 43.575 1.00 13.83 261 SER B CA 1
ATOM 4896 C C . SER B 1 238 ? -0.180 -20.540 42.043 1.00 16.84 261 SER B C 1
ATOM 4897 O O . SER B 1 238 ? -0.826 -21.443 41.532 1.00 16.49 261 SER B O 1
ATOM 4900 N N . GLY B 1 239 ? 0.670 -19.763 41.359 1.00 12.42 262 GLY B N 1
ATOM 4901 C CA . GLY B 1 239 ? 0.863 -19.853 39.909 1.00 12.70 262 GLY B CA 1
ATOM 4902 C C . GLY B 1 239 ? 1.332 -21.206 39.392 1.00 18.21 262 GLY B C 1
ATOM 4903 O O . GLY B 1 239 ? 0.863 -21.669 38.345 1.00 18.41 262 GLY B O 1
ATOM 4904 N N . GLN B 1 240 ? 2.264 -21.858 40.118 1.00 14.67 263 GLN B N 1
ATOM 4905 C CA . GLN B 1 240 ? 2.734 -23.185 39.706 1.00 13.29 263 GLN B CA 1
ATOM 4906 C C . GLN B 1 240 ? 1.719 -24.281 39.983 1.00 14.84 263 GLN B C 1
ATOM 4907 O O . GLN B 1 240 ? 1.662 -25.236 39.231 1.00 15.34 263 GLN B O 1
ATOM 4921 N N . ILE B 1 242 ? -1.560 -23.745 39.678 1.00 12.13 265 ILE B N 1
ATOM 4922 C CA . ILE B 1 242 ? -2.523 -23.554 38.572 1.00 12.62 265 ILE B CA 1
ATOM 4923 C C . ILE B 1 242 ? -1.978 -24.331 37.340 1.00 16.78 265 ILE B C 1
ATOM 4924 O O . ILE B 1 242 ? -2.710 -25.141 36.757 1.00 17.19 265 ILE B O 1
ATOM 4929 N N . GLN B 1 243 ? -0.693 -24.091 36.967 1.00 12.44 266 GLN B N 1
ATOM 4930 C CA . GLN B 1 243 ? -0.066 -24.778 35.825 1.00 12.29 266 GLN B CA 1
ATOM 4931 C C . GLN B 1 243 ? -0.030 -26.289 36.010 1.00 17.53 266 GLN B C 1
ATOM 4932 O O . GLN B 1 243 ? -0.296 -27.007 35.056 1.00 17.42 266 GLN B O 1
ATOM 4938 N N . ALA B 1 244 ? 0.325 -26.765 37.225 1.00 16.03 267 ALA B N 1
ATOM 4939 C CA . ALA B 1 244 ? 0.365 -28.192 37.560 1.00 16.38 267 ALA B CA 1
ATOM 4940 C C . ALA B 1 244 ? -1.029 -28.817 37.363 1.00 18.34 267 ALA B C 1
ATOM 4941 O O . ALA B 1 244 ? -1.136 -29.896 36.770 1.00 16.95 267 ALA B O 1
ATOM 4943 N N . GLY B 1 245 ? -2.069 -28.141 37.884 1.00 16.14 268 GLY B N 1
ATOM 4944 C CA . GLY B 1 245 ? -3.455 -28.578 37.756 1.00 14.84 268 GLY B CA 1
ATOM 4945 C C . GLY B 1 245 ? -3.899 -28.726 36.311 1.00 18.11 268 GLY B C 1
ATOM 4946 O O . GLY B 1 245 ? -4.437 -29.766 35.933 1.00 16.65 268 GLY B O 1
ATOM 4947 N N . VAL B 1 246 ? -3.633 -27.705 35.481 1.00 14.64 269 VAL B N 1
ATOM 4948 C CA . VAL B 1 246 ? -3.983 -27.740 34.049 1.00 15.31 269 VAL B CA 1
ATOM 4949 C C . VAL B 1 246 ? -3.288 -28.925 33.306 1.00 20.57 269 VAL B C 1
ATOM 4950 O O . VAL B 1 246 ? -3.958 -29.685 32.595 1.00 20.91 269 VAL B O 1
ATOM 4954 N N . LEU B 1 247 ? -1.955 -29.065 33.495 1.00 16.76 270 LEU B N 1
ATOM 4955 C CA A LEU B 1 247 ? -1.165 -30.128 32.858 0.50 16.94 270 LEU B CA 1
ATOM 4956 C CA B LEU B 1 247 ? -1.141 -30.120 32.874 0.50 17.15 270 LEU B CA 1
ATOM 4957 C C . LEU B 1 247 ? -1.615 -31.519 33.298 1.00 19.94 270 LEU B C 1
ATOM 4958 O O . LEU B 1 247 ? -1.667 -32.431 32.461 1.00 17.52 270 LEU B O 1
ATOM 4967 N N . LEU B 1 248 ? -1.998 -31.679 34.595 1.00 16.47 271 LEU B N 1
ATOM 4968 C CA . LEU B 1 248 ? -2.496 -32.969 35.106 1.00 16.64 271 LEU B CA 1
ATOM 4969 C C . LEU B 1 248 ? -3.896 -33.269 34.541 1.00 21.51 271 LEU B C 1
ATOM 4970 O O . LEU B 1 248 ? -4.201 -34.429 34.238 1.00 20.57 271 LEU B O 1
ATOM 4975 N N . TYR B 1 249 ? -4.704 -32.214 34.312 1.00 17.47 272 TYR B N 1
ATOM 4976 C CA . TYR B 1 249 ? -6.016 -32.394 33.685 1.00 17.68 272 TYR B CA 1
ATOM 4977 C C . TYR B 1 249 ? -5.813 -32.853 32.219 1.00 21.55 272 TYR B C 1
ATOM 4978 O O . TYR B 1 249 ? -6.494 -33.768 31.761 1.00 19.75 272 TYR B O 1
ATOM 4987 N N . GLU B 1 250 ? -4.855 -32.239 31.509 1.00 20.40 273 GLU B N 1
ATOM 4988 C CA . GLU B 1 250 ? -4.538 -32.576 30.106 1.00 20.32 273 GLU B CA 1
ATOM 4989 C C . GLU B 1 250 ? -4.062 -34.028 29.930 1.00 24.34 273 GLU B C 1
ATOM 4990 O O . GLU B 1 250 ? -4.251 -34.611 28.866 1.00 22.08 273 GLU B O 1
ATOM 4996 N N . GLU B 1 251 ? -3.435 -34.606 30.967 1.00 23.16 274 GLU B N 1
ATOM 4997 C CA . GLU B 1 251 ? -2.912 -35.972 30.906 1.00 23.29 274 GLU B CA 1
ATOM 4998 C C . GLU B 1 251 ? -3.922 -37.044 31.362 1.00 27.93 274 GLU B C 1
ATOM 4999 O O . GLU B 1 251 ? -3.850 -38.183 30.895 1.00 26.97 274 GLU B O 1
ATOM 5005 N N . THR B 1 252 ? -4.860 -36.670 32.256 1.00 24.19 275 THR B N 1
ATOM 5006 C CA . THR B 1 252 ? -5.830 -37.593 32.854 1.00 23.69 275 THR B CA 1
ATOM 5007 C C . THR B 1 252 ? -7.290 -37.425 32.399 1.00 27.36 275 THR B C 1
ATOM 5008 O O . THR B 1 252 ? -8.073 -38.374 32.491 1.00 27.64 275 THR B O 1
ATOM 5012 N N . GLY B 1 253 ? -7.671 -36.214 32.013 1.00 23.27 276 GLY B N 1
ATOM 5013 C CA . GLY B 1 253 ? -9.060 -35.884 31.704 1.00 22.19 276 GLY B CA 1
ATOM 5014 C C . GLY B 1 253 ? -9.894 -35.666 32.963 1.00 26.47 276 GLY B C 1
ATOM 5015 O O . GLY B 1 253 ? -11.098 -35.379 32.874 1.00 27.46 276 GLY B O 1
ATOM 5016 N N . ASP B 1 254 ? -9.260 -35.777 34.161 1.00 21.32 277 ASP B N 1
ATOM 5017 C CA . ASP B 1 254 ? -9.925 -35.625 35.457 1.00 21.22 277 ASP B CA 1
ATOM 5018 C C . ASP B 1 254 ? -10.210 -34.145 35.734 1.00 24.67 277 ASP B C 1
ATOM 5019 O O . ASP B 1 254 ? -9.287 -33.353 35.985 1.00 21.79 277 ASP B O 1
ATOM 5024 N N . LYS B 1 255 ? -11.498 -33.794 35.682 1.00 21.57 278 LYS B N 1
ATOM 5025 C CA . LYS B 1 255 ? -12.005 -32.435 35.890 1.00 20.55 278 LYS B CA 1
ATOM 5026 C C . LYS B 1 255 ? -11.638 -31.817 37.253 1.00 21.29 278 LYS B C 1
ATOM 5027 O O . LYS B 1 255 ? -11.621 -30.597 37.345 1.00 19.05 278 LYS B O 1
ATOM 5030 N N . ASP B 1 256 ? -11.367 -32.644 38.302 1.00 17.56 279 ASP B N 1
ATOM 5031 C CA . ASP B 1 256 ? -10.996 -32.133 39.635 1.00 16.84 279 ASP B CA 1
ATOM 5032 C C . ASP B 1 256 ? -9.748 -31.268 39.546 1.00 18.76 279 ASP B C 1
ATOM 5033 O O . ASP B 1 256 ? -9.661 -30.260 40.249 1.00 16.17 279 ASP B O 1
ATOM 5038 N N . TYR B 1 257 ? -8.786 -31.648 38.661 1.00 14.57 280 TYR B N 1
ATOM 5039 C CA . TYR B 1 257 ? -7.543 -30.887 38.478 1.00 14.53 280 TYR B CA 1
ATOM 5040 C C . TYR B 1 257 ? -7.834 -29.531 37.850 1.00 20.70 280 TYR B C 1
ATOM 5041 O O . TYR B 1 257 ? -7.219 -28.534 38.227 1.00 21.75 280 TYR B O 1
ATOM 5050 N N . LEU B 1 258 ? -8.750 -29.509 36.861 1.00 18.86 281 LEU B N 1
ATOM 5051 C CA . LEU B 1 258 ? -9.154 -28.279 36.173 1.00 18.63 281 LEU B CA 1
ATOM 5052 C C . LEU B 1 258 ? -9.918 -27.339 37.142 1.00 21.65 281 LEU B C 1
ATOM 5053 O O . LEU B 1 258 ? -9.664 -26.133 37.141 1.00 21.22 281 LEU B O 1
ATOM 5058 N N . ARG B 1 259 ? -10.818 -27.902 37.973 1.00 18.69 282 ARG B N 1
ATOM 5059 C CA . ARG B 1 259 ? -11.595 -27.185 38.999 1.00 18.89 282 ARG B CA 1
ATOM 5060 C C . ARG B 1 259 ? -10.651 -26.514 40.038 1.00 20.12 282 ARG B C 1
ATOM 5061 O O . ARG B 1 259 ? -10.846 -25.334 40.370 1.00 18.40 282 ARG B O 1
ATOM 5069 N N . ASP B 1 260 ? -9.611 -27.246 40.486 1.00 15.67 283 ASP B N 1
ATOM 5070 C CA . ASP B 1 260 ? -8.570 -26.736 41.401 1.00 14.13 283 ASP B CA 1
ATOM 5071 C C . ASP B 1 260 ? -7.886 -25.516 40.803 1.00 18.36 283 ASP B C 1
ATOM 5072 O O . ASP B 1 260 ? -7.726 -24.504 41.490 1.00 17.21 283 ASP B O 1
ATOM 5077 N N . ALA B 1 261 ? -7.447 -25.637 39.532 1.00 17.37 284 ALA B N 1
ATOM 5078 C CA . ALA B 1 261 ? -6.739 -24.603 38.787 1.00 17.13 284 ALA B CA 1
ATOM 5079 C C . ALA B 1 261 ? -7.598 -23.330 38.672 1.00 19.77 284 ALA B C 1
ATOM 5080 O O . ALA B 1 261 ? -7.092 -22.234 38.923 1.00 18.91 284 ALA B O 1
ATOM 5082 N N . GLN B 1 262 ? -8.902 -23.491 38.346 1.00 15.57 285 GLN B N 1
ATOM 5083 C CA . GLN B 1 262 ? -9.855 -22.368 38.228 1.00 14.79 285 GLN B CA 1
ATOM 5084 C C . GLN B 1 262 ? -10.095 -21.656 39.562 1.00 16.24 285 GLN B C 1
ATOM 5085 O O . GLN B 1 262 ? -10.152 -20.427 39.596 1.00 13.49 285 GLN B O 1
ATOM 5091 N N . LYS B 1 263 ? -10.196 -22.420 40.653 1.00 12.99 286 LYS B N 1
ATOM 5092 C CA . LYS B 1 263 ? -10.408 -21.861 42.006 1.00 13.07 286 LYS B CA 1
ATOM 5093 C C . LYS B 1 263 ? -9.212 -21.083 42.507 1.00 14.81 286 LYS B C 1
ATOM 5094 O O . LYS B 1 263 ? -9.367 -19.964 43.009 1.00 14.86 286 LYS B O 1
ATOM 5100 N N . THR B 1 264 ? -8.009 -21.648 42.322 1.00 11.55 287 THR B N 1
ATOM 5101 C CA . THR B 1 264 ? -6.765 -20.976 42.706 1.00 11.02 287 THR B CA 1
ATOM 5102 C C . THR B 1 264 ? -6.573 -19.722 41.845 1.00 15.78 287 THR B C 1
ATOM 5103 O O . THR B 1 264 ? -6.260 -18.668 42.389 1.00 15.24 287 THR B O 1
ATOM 5107 N N . ALA B 1 265 ? -6.822 -19.823 40.527 1.00 13.06 288 ALA B N 1
ATOM 5108 C CA . ALA B 1 265 ? -6.651 -18.692 39.615 1.00 13.15 288 ALA B CA 1
ATOM 5109 C C . ALA B 1 265 ? -7.560 -17.523 39.954 1.00 15.81 288 ALA B C 1
ATOM 5110 O O . ALA B 1 265 ? -7.071 -16.394 39.966 1.00 15.74 288 ALA B O 1
ATOM 5112 N N . ALA B 1 266 ? -8.869 -17.780 40.228 1.00 11.95 289 ALA B N 1
ATOM 5113 C CA . ALA B 1 266 ? -9.796 -16.723 40.622 1.00 13.22 289 ALA B CA 1
ATOM 5114 C C . ALA B 1 266 ? -9.336 -16.054 41.928 1.00 17.29 289 ALA B C 1
ATOM 5115 O O . ALA B 1 266 ? -9.311 -14.829 42.008 1.00 15.83 289 ALA B O 1
ATOM 5117 N N . GLY B 1 267 ? -8.953 -16.860 42.915 1.00 15.00 290 GLY B N 1
ATOM 5118 C CA . GLY B 1 267 ? -8.480 -16.357 44.199 1.00 15.05 290 GLY B CA 1
ATOM 5119 C C . GLY B 1 267 ? -7.177 -15.584 44.071 1.00 18.06 290 GLY B C 1
ATOM 5120 O O . GLY B 1 267 ? -6.975 -14.578 44.751 1.00 19.12 290 GLY B O 1
ATOM 5121 N N . THR B 1 268 ? -6.302 -16.021 43.153 1.00 14.07 291 THR B N 1
ATOM 5122 C CA . THR B 1 268 ? -4.992 -15.394 42.902 1.00 14.43 291 THR B CA 1
ATOM 5123 C C . THR B 1 268 ? -5.155 -13.984 42.304 1.00 17.45 291 THR B C 1
ATOM 5124 O O . THR B 1 268 ? -4.539 -13.017 42.780 1.00 14.58 291 THR B O 1
ATOM 5128 N N . ASP B 1 269 ? -5.969 -13.886 41.249 1.00 15.53 292 ASP B N 1
ATOM 5129 C CA . ASP B 1 269 ? -6.215 -12.597 40.606 1.00 16.27 292 ASP B CA 1
ATOM 5130 C C . ASP B 1 269 ? -6.790 -11.584 41.621 1.00 22.19 292 ASP B C 1
ATOM 5131 O O . ASP B 1 269 ? -6.252 -10.485 41.739 1.00 23.74 292 ASP B O 1
ATOM 5136 N N . ALA B 1 270 ? -7.805 -11.985 42.405 1.00 20.16 293 ALA B N 1
ATOM 5137 C CA . ALA B 1 270 ? -8.426 -11.112 43.421 1.00 19.43 293 ALA B CA 1
ATOM 5138 C C . ALA B 1 270 ? -7.447 -10.649 44.523 1.00 22.06 293 ALA B C 1
ATOM 5139 O O . ALA B 1 270 ? -7.449 -9.476 44.881 1.00 21.02 293 ALA B O 1
ATOM 5141 N N . PHE B 1 271 ? -6.579 -11.553 45.025 1.00 18.31 294 PHE B N 1
ATOM 5142 C CA . PHE B 1 271 ? -5.643 -11.225 46.100 1.00 16.98 294 PHE B CA 1
ATOM 5143 C C . PHE B 1 271 ? -4.417 -10.435 45.628 1.00 19.21 294 PHE B C 1
ATOM 5144 O O . PHE B 1 271 ? -4.045 -9.450 46.273 1.00 17.59 294 PHE B O 1
ATOM 5152 N N . PHE B 1 272 ? -3.767 -10.883 44.536 1.00 15.87 295 PHE B N 1
ATOM 5153 C CA . PHE B 1 272 ? -2.536 -10.261 44.036 1.00 14.48 295 PHE B CA 1
ATOM 5154 C C . PHE B 1 272 ? -2.708 -9.012 43.158 1.00 19.79 295 PHE B C 1
ATOM 5155 O O . PHE B 1 272 ? -1.862 -8.122 43.228 1.00 18.70 295 PHE B O 1
ATOM 5163 N N . ARG B 1 273 ? -3.780 -8.928 42.349 1.00 15.81 296 ARG B N 1
ATOM 5164 C CA . ARG B 1 273 ? -3.997 -7.746 41.488 1.00 16.70 296 ARG B CA 1
ATOM 5165 C C . ARG B 1 273 ? -4.810 -6.721 42.292 1.00 19.92 296 ARG B C 1
ATOM 5166 O O . ARG B 1 273 ? -6.006 -6.480 42.050 1.00 19.69 296 ARG B O 1
ATOM 5174 N N . SER B 1 274 ? -4.117 -6.104 43.265 1.00 15.29 297 SER B N 1
ATOM 5175 C CA . SER B 1 274 ? -4.720 -5.236 44.269 1.00 15.15 297 SER B CA 1
ATOM 5176 C C . SER B 1 274 ? -3.914 -3.986 44.614 1.00 20.56 297 SER B C 1
ATOM 5177 O O . SER B 1 274 ? -4.317 -3.243 45.507 1.00 20.42 297 SER B O 1
ATOM 5180 N N . LYS B 1 275 ? -2.773 -3.763 43.964 1.00 17.59 298 LYS B N 1
ATOM 5181 C CA . LYS B 1 275 ? -1.941 -2.607 44.311 1.00 17.21 298 LYS B CA 1
ATOM 5182 C C . LYS B 1 275 ? -2.254 -1.397 43.414 1.00 19.49 298 LYS B C 1
ATOM 5183 O O . LYS B 1 275 ? -2.350 -1.548 42.204 1.00 17.25 298 LYS B O 1
ATOM 5189 N N . ALA B 1 276 ? -2.403 -0.202 44.014 1.00 17.35 299 ALA B N 1
ATOM 5190 C CA . ALA B 1 276 ? -2.699 1.019 43.248 1.00 18.32 299 ALA B CA 1
ATOM 5191 C C . ALA B 1 276 ? -1.486 1.438 42.410 1.00 21.52 299 ALA B C 1
ATOM 5192 O O . ALA B 1 276 ? -0.382 1.571 42.951 1.00 22.82 299 ALA B O 1
ATOM 5194 N N . ASP B 1 277 ? -1.694 1.636 41.093 1.00 16.35 300 ASP B N 1
ATOM 5195 C CA . ASP B 1 277 ? -0.667 2.076 40.145 1.00 15.00 300 ASP B CA 1
ATOM 5196 C C . ASP B 1 277 ? -0.229 3.518 40.473 1.00 19.13 300 ASP B C 1
ATOM 5197 O O . ASP B 1 277 ? -1.053 4.316 40.917 1.00 17.04 300 ASP B O 1
ATOM 5202 N N . LYS B 1 278 ? 1.072 3.846 40.274 1.00 17.77 301 LYS B N 1
ATOM 5203 C CA . LYS B 1 278 ? 1.585 5.199 40.548 1.00 16.99 301 LYS B CA 1
ATOM 5204 C C . LYS B 1 278 ? 1.020 6.206 39.557 1.00 21.14 301 LYS B C 1
ATOM 5205 O O . LYS B 1 278 ? 0.489 7.230 39.987 1.00 20.75 301 LYS B O 1
ATOM 5211 N N . LYS B 1 279 ? 1.138 5.926 38.233 1.00 17.40 302 LYS B N 1
ATOM 5212 C CA . LYS B 1 279 ? 0.643 6.829 37.186 1.00 17.29 302 LYS B CA 1
ATOM 5213 C C . LYS B 1 279 ? -0.884 6.991 37.232 1.00 21.04 302 LYS B C 1
ATOM 5214 O O . LYS B 1 279 ? -1.371 8.124 37.199 1.00 20.40 302 LYS B O 1
ATOM 5220 N N . ASP B 1 280 ? -1.635 5.873 37.334 1.00 17.53 303 ASP B N 1
ATOM 5221 C CA . ASP B 1 280 ? -3.099 5.933 37.399 1.00 17.63 303 ASP B CA 1
ATOM 5222 C C . ASP B 1 280 ? -3.575 5.178 38.627 1.00 21.52 303 ASP B C 1
ATOM 5223 O O . ASP B 1 280 ? -3.763 3.962 38.566 1.00 19.21 303 ASP B O 1
ATOM 5228 N N . PRO B 1 281 ? -3.803 5.900 39.746 1.00 21.17 304 PRO B N 1
ATOM 5229 C CA . PRO B 1 281 ? -4.206 5.232 40.999 1.00 21.98 304 PRO B CA 1
ATOM 5230 C C . PRO B 1 281 ? -5.499 4.408 40.968 1.00 26.34 304 PRO B C 1
ATOM 5231 O O . PRO B 1 281 ? -5.675 3.571 41.846 1.00 27.33 304 PRO B O 1
ATOM 5235 N N . SER B 1 282 ? -6.371 4.605 39.955 1.00 21.41 305 SER B N 1
ATOM 5236 C CA . SER B 1 282 ? -7.618 3.839 39.773 1.00 20.54 305 SER B CA 1
ATOM 5237 C C . SER B 1 282 ? -7.361 2.420 39.195 1.00 23.98 305 SER B C 1
ATOM 5238 O O . SER B 1 282 ? -8.257 1.580 39.233 1.00 23.50 305 SER B O 1
ATOM 5241 N N . VAL B 1 283 ? -6.137 2.146 38.690 1.00 21.36 306 VAL B N 1
ATOM 5242 C CA . VAL B 1 283 ? -5.777 0.849 38.094 1.00 20.32 306 VAL B CA 1
ATOM 5243 C C . VAL B 1 283 ? -5.104 -0.059 39.147 1.00 21.31 306 VAL B C 1
ATOM 5244 O O . VAL B 1 283 ? -4.140 0.349 39.799 1.00 19.81 306 VAL B O 1
ATOM 5248 N N . LYS B 1 284 ? -5.589 -1.309 39.252 1.00 16.33 307 LYS B N 1
ATOM 5249 C CA . LYS B 1 284 ? -5.037 -2.329 40.139 1.00 15.56 307 LYS B CA 1
ATOM 5250 C C . LYS B 1 284 ? -3.882 -3.050 39.447 1.00 17.02 307 LYS B C 1
ATOM 5251 O O . LYS B 1 284 ? -3.988 -3.434 38.275 1.00 17.00 307 LYS B O 1
ATOM 5257 N N . VAL B 1 285 ? -2.781 -3.227 40.173 1.00 12.74 308 VAL B N 1
ATOM 5258 C CA . VAL B 1 285 ? -1.549 -3.856 39.638 1.00 11.70 308 VAL B CA 1
ATOM 5259 C C . VAL B 1 285 ? -1.151 -5.044 40.495 1.00 15.94 308 VAL B C 1
ATOM 5260 O O . VAL B 1 285 ? -1.273 -4.981 41.715 1.00 15.15 308 VAL B O 1
ATOM 5264 N N . HIS B 1 286 ? -0.569 -6.090 39.863 1.00 14.24 309 HIS B N 1
ATOM 5265 C CA . HIS B 1 286 ? -0.019 -7.241 40.581 1.00 13.90 309 HIS B CA 1
ATOM 5266 C C . HIS B 1 286 ? 1.010 -6.743 41.604 1.00 18.08 309 HIS B C 1
ATOM 5267 O O . HIS B 1 286 ? 1.932 -5.986 41.263 1.00 16.65 309 HIS B O 1
ATOM 5274 N N . LYS B 1 287 ? 0.770 -7.077 42.876 1.00 15.50 310 LYS B N 1
ATOM 5275 C CA . LYS B 1 287 ? 1.584 -6.627 43.998 1.00 14.74 310 LYS B CA 1
ATOM 5276 C C . LYS B 1 287 ? 2.937 -7.330 44.147 1.00 19.75 310 LYS B C 1
ATOM 5277 O O . LYS B 1 287 ? 3.861 -6.721 44.675 1.00 18.77 310 LYS B O 1
ATOM 5283 N N . ASP B 1 288 ? 3.041 -8.606 43.715 1.00 16.74 311 ASP B N 1
ATOM 5284 C CA . ASP B 1 288 ? 4.275 -9.379 43.873 1.00 16.26 311 ASP B CA 1
ATOM 5285 C C . ASP B 1 288 ? 5.396 -8.998 42.940 1.00 18.32 311 ASP B C 1
ATOM 5286 O O . ASP B 1 288 ? 5.205 -8.248 41.990 1.00 16.36 311 ASP B O 1
ATOM 5299 N N . SER B 1 290 ? 8.368 -8.960 40.222 1.00 15.95 313 SER B N 1
ATOM 5300 C CA . SER B 1 290 ? 8.378 -9.167 38.763 1.00 16.82 313 SER B CA 1
ATOM 5301 C C . SER B 1 290 ? 8.446 -10.656 38.338 1.00 19.86 313 SER B C 1
ATOM 5302 O O . SER B 1 290 ? 7.533 -11.133 37.653 1.00 19.38 313 SER B O 1
ATOM 5305 N N . TRP B 1 291 ? 9.490 -11.401 38.789 1.00 16.16 314 TRP B N 1
ATOM 5306 C CA . TRP B 1 291 ? 9.666 -12.822 38.425 1.00 15.56 314 TRP B CA 1
ATOM 5307 C C . TRP B 1 291 ? 8.558 -13.734 38.932 1.00 16.43 314 TRP B C 1
ATOM 5308 O O . TRP B 1 291 ? 8.156 -14.638 38.204 1.00 12.53 314 TRP B O 1
ATOM 5319 N N . PHE B 1 292 ? 8.038 -13.477 40.153 1.00 14.50 315 PHE B N 1
ATOM 5320 C CA . PHE B 1 292 ? 6.894 -14.237 40.694 1.00 13.96 315 PHE B CA 1
ATOM 5321 C C . PHE B 1 292 ? 5.682 -14.080 39.772 1.00 16.09 315 PHE B C 1
ATOM 5322 O O . PHE B 1 292 ? 4.970 -15.057 39.518 1.00 12.77 315 PHE B O 1
ATOM 5330 N N . ASN B 1 293 ? 5.478 -12.855 39.236 1.00 14.16 316 ASN B N 1
ATOM 5331 C CA . ASN B 1 293 ? 4.386 -12.589 38.296 1.00 14.29 316 ASN B CA 1
ATOM 5332 C C . ASN B 1 293 ? 4.530 -13.373 36.983 1.00 16.36 316 ASN B C 1
ATOM 5333 O O . ASN B 1 293 ? 3.537 -13.925 36.484 1.00 16.21 316 ASN B O 1
ATOM 5338 N N . VAL B 1 294 ? 5.761 -13.441 36.445 1.00 12.35 317 VAL B N 1
ATOM 5339 C CA . VAL B 1 294 ? 6.072 -14.154 35.199 1.00 11.38 317 VAL B CA 1
ATOM 5340 C C . VAL B 1 294 ? 5.807 -15.660 35.353 1.00 14.88 317 VAL B C 1
ATOM 5341 O O . VAL B 1 294 ? 5.242 -16.270 34.459 1.00 15.93 317 VAL B O 1
ATOM 5345 N N . ILE B 1 295 ? 6.163 -16.235 36.513 1.00 11.41 318 ILE B N 1
ATOM 5346 C CA . ILE B 1 295 ? 5.889 -17.647 36.828 1.00 10.99 318 ILE B CA 1
ATOM 5347 C C . ILE B 1 295 ? 4.368 -17.848 36.946 1.00 14.74 318 ILE B C 1
ATOM 5348 O O . ILE B 1 295 ? 3.848 -18.851 36.450 1.00 15.25 318 ILE B O 1
ATOM 5353 N N . LEU B 1 296 ? 3.648 -16.887 37.561 1.00 11.86 319 LEU B N 1
ATOM 5354 C CA . LEU B 1 296 ? 2.177 -16.973 37.656 1.00 11.73 319 LEU B CA 1
ATOM 5355 C C . LEU B 1 296 ? 1.548 -16.938 36.236 1.00 18.58 319 LEU B C 1
ATOM 5356 O O . LEU B 1 296 ? 0.592 -17.680 35.955 1.00 19.11 319 LEU B O 1
ATOM 5361 N N . PHE B 1 297 ? 2.106 -16.110 35.343 1.00 16.03 320 PHE B N 1
ATOM 5362 C CA . PHE B 1 297 ? 1.644 -16.005 33.954 1.00 15.20 320 PHE B CA 1
ATOM 5363 C C . PHE B 1 297 ? 1.696 -17.371 33.232 1.00 19.08 320 PHE B C 1
ATOM 5364 O O . PHE B 1 297 ? 0.837 -17.634 32.401 1.00 16.10 320 PHE B O 1
ATOM 5372 N N . ARG B 1 298 ? 2.654 -18.265 33.603 1.00 16.91 321 ARG B N 1
ATOM 5373 C CA . ARG B 1 298 ? 2.735 -19.619 33.029 1.00 16.55 321 ARG B CA 1
ATOM 5374 C C . ARG B 1 298 ? 1.461 -20.402 33.376 1.00 18.98 321 ARG B C 1
ATOM 5375 O O . ARG B 1 298 ? 0.941 -21.158 32.544 1.00 17.92 321 ARG B O 1
ATOM 5383 N N . GLY B 1 299 ? 0.969 -20.207 34.595 1.00 14.98 322 GLY B N 1
ATOM 5384 C CA . GLY B 1 299 ? -0.255 -20.847 35.064 1.00 13.43 322 GLY B CA 1
ATOM 5385 C C . GLY B 1 299 ? -1.497 -20.263 34.432 1.00 14.58 322 GLY B C 1
ATOM 5386 O O . GLY B 1 299 ? -2.365 -21.009 33.961 1.00 13.32 322 GLY B O 1
ATOM 5387 N N . PHE B 1 300 ? -1.588 -18.919 34.387 1.00 11.63 323 PHE B N 1
AT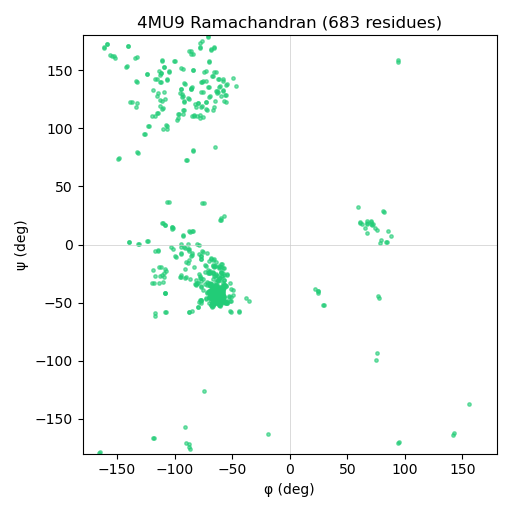OM 5388 C CA . PHE B 1 300 ? -2.748 -18.254 33.781 1.00 11.49 323 PHE B CA 1
ATOM 5389 C C . PHE B 1 300 ? -2.810 -18.588 32.284 1.00 14.93 323 PHE B C 1
ATOM 5390 O O . PHE B 1 300 ? -3.886 -18.917 31.785 1.00 13.06 323 PHE B O 1
ATOM 5398 N N . LYS B 1 301 ? -1.656 -18.553 31.571 1.00 11.47 324 LYS B N 1
ATOM 5399 C CA . LYS B 1 301 ? -1.597 -18.902 30.135 1.00 12.12 324 LYS B CA 1
ATOM 5400 C C . LYS B 1 301 ? -2.074 -20.343 29.863 1.00 14.41 324 LYS B C 1
ATOM 5401 O O . LYS B 1 301 ? -2.868 -20.570 28.947 1.00 12.72 324 LYS B O 1
ATOM 5407 N N . ALA B 1 302 ? -1.608 -21.300 30.670 1.00 12.97 325 ALA B N 1
ATOM 5408 C CA . ALA B 1 302 ? -1.992 -22.706 30.515 1.00 13.20 325 ALA B CA 1
ATOM 5409 C C . ALA B 1 302 ? -3.496 -22.876 30.689 1.00 14.91 325 ALA B C 1
ATOM 5410 O O . ALA B 1 302 ? -4.115 -23.521 29.838 1.00 15.26 325 ALA B O 1
ATOM 5412 N N . LEU B 1 303 ? -4.101 -22.215 31.722 1.00 11.27 326 LEU B N 1
ATOM 5413 C CA . LEU B 1 303 ? -5.542 -22.297 31.993 1.00 11.19 326 LEU B CA 1
ATOM 5414 C C . LEU B 1 303 ? -6.424 -21.729 30.871 1.00 16.48 326 LEU B C 1
ATOM 5415 O O . LEU B 1 303 ? -7.427 -22.351 30.502 1.00 17.20 326 LEU B O 1
ATOM 5420 N N . GLU B 1 304 ? -6.081 -20.540 30.361 1.00 12.26 327 GLU B N 1
ATOM 5421 C CA . GLU B 1 304 ? -6.845 -19.902 29.294 1.00 12.17 327 GLU B CA 1
ATOM 5422 C C . GLU B 1 304 ? -6.955 -20.801 28.035 1.00 18.47 327 GLU B C 1
ATOM 5423 O O . GLU B 1 304 ? -7.996 -20.797 27.375 1.00 17.10 327 GLU B O 1
ATOM 5429 N N . LYS B 1 305 ? -5.910 -21.606 27.726 1.00 16.58 328 LYS B N 1
ATOM 5430 C CA . LYS B 1 305 ? -5.967 -22.530 26.585 1.00 16.14 328 LYS B CA 1
ATOM 5431 C C . LYS B 1 305 ? -7.078 -23.570 26.788 1.00 19.57 328 LYS B C 1
ATOM 5432 O O . LYS B 1 305 ? -7.641 -24.054 25.814 1.00 19.48 328 LYS B O 1
ATOM 5438 N N . ILE B 1 306 ? -7.421 -23.883 28.050 1.00 16.03 329 ILE B N 1
ATOM 5439 C CA . ILE B 1 306 ? -8.485 -24.839 28.335 1.00 15.43 329 ILE B CA 1
ATOM 5440 C C . ILE B 1 306 ? -9.853 -24.165 28.383 1.00 19.41 329 ILE B C 1
ATOM 5441 O O . ILE B 1 306 ? -10.775 -24.593 27.683 1.00 18.01 329 ILE B O 1
ATOM 5446 N N . ASP B 1 307 ? -10.011 -23.166 29.276 1.00 16.46 330 ASP B N 1
ATOM 5447 C CA . ASP B 1 307 ? -11.320 -22.569 29.504 1.00 16.25 330 ASP B CA 1
ATOM 5448 C C . ASP B 1 307 ? -11.679 -21.325 28.739 1.00 20.32 330 ASP B C 1
ATOM 5449 O O . ASP B 1 307 ? -12.827 -20.888 28.840 1.00 18.82 330 ASP B O 1
ATOM 5454 N N . HIS B 1 308 ? -10.711 -20.732 27.992 1.00 18.23 331 HIS B N 1
ATOM 5455 C CA . HIS B 1 308 ? -10.930 -19.513 27.190 1.00 19.48 331 HIS B CA 1
ATOM 5456 C C . HIS B 1 308 ? -11.361 -18.262 27.988 1.00 20.99 331 HIS B C 1
ATOM 5457 O O . HIS B 1 308 ? -11.847 -17.303 27.400 1.00 21.09 331 HIS B O 1
ATOM 5464 N N . ASN B 1 309 ? -11.129 -18.248 29.309 1.00 16.13 332 ASN B N 1
ATOM 5465 C CA . ASN B 1 309 ? -11.397 -17.061 30.111 1.00 15.90 332 ASN B CA 1
ATOM 5466 C C . ASN B 1 309 ? -10.148 -16.152 29.997 1.00 20.22 332 ASN B C 1
ATOM 5467 O O . ASN B 1 309 ? -9.095 -16.526 30.513 1.00 20.11 332 ASN B O 1
ATOM 5472 N N . PRO B 1 310 ? -10.233 -14.982 29.314 1.00 18.95 333 PRO B N 1
ATOM 5473 C CA . PRO B 1 310 ? -9.034 -14.136 29.158 1.00 18.79 333 PRO B CA 1
ATOM 5474 C C . PRO B 1 310 ? -8.775 -13.124 30.284 1.00 21.58 333 PRO B C 1
ATOM 5475 O O . PRO B 1 310 ? -7.754 -12.449 30.248 1.00 21.56 333 PRO B O 1
ATOM 5479 N N . THR B 1 311 ? -9.677 -13.013 31.269 1.00 18.59 334 THR B N 1
ATOM 5480 C CA . THR B 1 311 ? -9.579 -12.028 32.362 1.00 18.21 334 THR B CA 1
ATOM 5481 C C . THR B 1 311 ? -8.180 -11.881 32.976 1.00 21.08 334 THR B C 1
ATOM 5482 O O . THR B 1 311 ? -7.649 -10.773 33.022 1.00 22.18 334 THR B O 1
ATOM 5486 N N . TYR B 1 312 ? -7.615 -12.978 33.482 1.00 15.74 335 TYR B N 1
ATOM 5487 C CA . TYR B 1 312 ? -6.327 -12.953 34.187 1.00 15.69 335 TYR B CA 1
ATOM 5488 C C . TYR B 1 312 ? -5.114 -12.685 33.311 1.00 19.78 335 TYR B C 1
ATOM 5489 O O . TYR B 1 312 ? -4.254 -11.892 33.705 1.00 17.78 335 TYR B O 1
ATOM 5498 N N . VAL B 1 313 ? -5.032 -13.352 32.138 1.00 15.93 336 VAL B N 1
ATOM 5499 C CA . VAL B 1 313 ? -3.908 -13.159 31.220 1.00 15.70 336 VAL B CA 1
ATOM 5500 C C . VAL B 1 313 ? -3.860 -11.719 30.682 1.00 18.55 336 VAL B C 1
ATOM 5501 O O . VAL B 1 313 ? -2.772 -11.130 30.633 1.00 15.71 336 VAL B O 1
ATOM 5505 N N . ARG B 1 314 ? -5.036 -11.144 30.316 1.00 15.23 337 ARG B N 1
ATOM 5506 C CA . ARG B 1 314 ? -5.101 -9.786 29.765 1.00 15.13 337 ARG B CA 1
ATOM 5507 C C . ARG B 1 314 ? -4.663 -8.743 30.781 1.00 20.18 337 ARG B C 1
ATOM 5508 O O . ARG B 1 314 ? -3.822 -7.895 30.451 1.00 19.37 337 ARG B O 1
ATOM 5516 N N . ALA B 1 315 ? -5.224 -8.816 32.013 1.00 17.14 338 ALA B N 1
ATOM 5517 C CA . ALA B 1 315 ? -4.950 -7.864 33.097 1.00 16.35 338 ALA B CA 1
ATOM 5518 C C . ALA B 1 315 ? -3.480 -7.826 33.490 1.00 18.55 338 ALA B C 1
ATOM 5519 O O . ALA B 1 315 ? -2.949 -6.734 33.691 1.00 18.58 338 ALA B O 1
ATOM 5529 N N . ALA B 1 317 ? -0.835 -8.899 31.473 1.00 15.25 340 ALA B N 1
ATOM 5530 C CA . ALA B 1 317 ? -0.098 -8.407 30.300 1.00 15.13 340 ALA B CA 1
ATOM 5531 C C . ALA B 1 317 ? -0.224 -6.883 30.241 1.00 15.88 340 ALA B C 1
ATOM 5532 O O . ALA B 1 317 ? 0.762 -6.224 29.947 1.00 15.98 340 ALA B O 1
ATOM 5534 N N . GLU B 1 318 ? -1.421 -6.329 30.545 1.00 12.91 341 GLU B N 1
ATOM 5535 C CA . GLU B 1 318 ? -1.620 -4.871 30.553 1.00 13.62 341 GLU B CA 1
ATOM 5536 C C . GLU B 1 318 ? -0.752 -4.214 31.625 1.00 17.61 341 GLU B C 1
ATOM 5537 O O . GLU B 1 318 ? -0.182 -3.163 31.364 1.00 18.71 341 GLU B O 1
ATOM 5543 N N . ASN B 1 319 ? -0.648 -4.833 32.827 1.00 13.76 342 ASN B N 1
ATOM 5544 C CA . ASN B 1 319 ? 0.182 -4.342 33.944 1.00 13.94 342 ASN B CA 1
ATOM 5545 C C . ASN B 1 319 ? 1.665 -4.294 33.509 1.00 17.46 342 ASN B C 1
ATOM 5546 O O . ASN B 1 319 ? 2.318 -3.265 33.690 1.00 16.98 342 ASN B O 1
ATOM 5551 N N . ALA B 1 320 ? 2.161 -5.393 32.898 1.00 13.60 343 ALA B N 1
ATOM 5552 C CA . ALA B 1 320 ? 3.549 -5.514 32.399 1.00 13.59 343 ALA B CA 1
ATOM 5553 C C . ALA B 1 320 ? 3.870 -4.450 31.335 1.00 17.35 343 ALA B C 1
ATOM 5554 O O . ALA B 1 320 ? 4.879 -3.747 31.460 1.00 16.34 343 ALA B O 1
ATOM 5556 N N . LEU B 1 321 ? 2.997 -4.311 30.321 1.00 14.51 344 LEU B N 1
ATOM 5557 C CA . LEU B 1 321 ? 3.156 -3.321 29.254 1.00 14.76 344 LEU B CA 1
ATOM 5558 C C . LEU B 1 321 ? 3.173 -1.900 29.799 1.00 17.91 344 LEU B C 1
ATOM 5559 O O . LEU B 1 321 ? 3.974 -1.097 29.333 1.00 17.67 344 LEU B O 1
ATOM 5564 N N . HIS B 1 322 ? 2.265 -1.588 30.765 1.00 13.77 345 HIS B N 1
ATOM 5565 C CA . HIS B 1 322 ? 2.164 -0.273 31.403 1.00 12.50 345 HIS B CA 1
ATOM 5566 C C . HIS B 1 322 ? 3.470 0.086 32.099 1.00 15.84 345 HIS B C 1
ATOM 5567 O O . HIS B 1 322 ? 3.976 1.191 31.913 1.00 14.66 345 HIS B O 1
ATOM 5574 N N . ALA B 1 323 ? 4.042 -0.868 32.867 1.00 13.83 346 ALA B N 1
ATOM 5575 C CA . ALA B 1 323 ? 5.311 -0.676 33.557 1.00 13.82 346 ALA B CA 1
ATOM 5576 C C . ALA B 1 323 ? 6.427 -0.415 32.531 1.00 18.43 346 ALA B C 1
ATOM 5577 O O . ALA B 1 323 ? 7.215 0.531 32.696 1.00 16.42 346 ALA B O 1
ATOM 5579 N N . TRP B 1 324 ? 6.440 -1.213 31.436 1.00 17.20 347 TRP B N 1
ATOM 5580 C CA . TRP B 1 324 ? 7.387 -1.068 30.326 1.00 17.86 347 TRP B CA 1
ATOM 5581 C C . TRP B 1 324 ? 7.343 0.331 29.726 1.00 19.39 347 TRP B C 1
ATOM 5582 O O . TRP B 1 324 ? 8.387 0.934 29.515 1.00 18.78 347 TRP B O 1
ATOM 5593 N N . ARG B 1 325 ? 6.143 0.836 29.435 1.00 15.58 348 ARG B N 1
ATOM 5594 C CA . ARG B 1 325 ? 6.009 2.163 28.844 1.00 16.68 348 ARG B CA 1
ATOM 5595 C C . ARG B 1 325 ? 6.336 3.310 29.826 1.00 20.84 348 ARG B C 1
ATOM 5596 O O . ARG B 1 325 ? 6.635 4.407 29.365 1.00 22.13 348 ARG B O 1
ATOM 5604 N N . ASN B 1 326 ? 6.257 3.082 31.151 1.00 16.11 349 ASN B N 1
ATOM 5605 C CA . ASN B 1 326 ? 6.408 4.198 32.105 1.00 15.68 349 ASN B CA 1
ATOM 5606 C C . ASN B 1 326 ? 7.514 4.198 33.126 1.00 18.68 349 ASN B C 1
ATOM 5607 O O . ASN B 1 326 ? 7.946 5.279 33.522 1.00 17.74 349 ASN B O 1
ATOM 5612 N N . TYR B 1 327 ? 7.912 3.023 33.642 1.00 15.42 350 TYR B N 1
ATOM 5613 C CA . TYR B 1 327 ? 8.828 2.969 34.785 1.00 13.55 350 TYR B CA 1
ATOM 5614 C C . TYR B 1 327 ? 10.264 2.506 34.534 1.00 18.97 350 TYR B C 1
ATOM 5615 O O . TYR B 1 327 ? 10.960 2.138 35.489 1.00 20.45 350 TYR B O 1
ATOM 5624 N N . ARG B 1 328 ? 10.705 2.503 33.281 1.00 15.75 351 ARG B N 1
ATOM 5625 C CA . ARG B 1 328 ? 12.083 2.096 32.947 1.00 15.03 351 ARG B CA 1
ATOM 5626 C C . ARG B 1 328 ? 13.039 3.194 33.387 1.00 20.35 351 ARG B C 1
ATOM 5627 O O . ARG B 1 328 ? 12.688 4.368 33.331 1.00 21.08 351 ARG B O 1
ATOM 5635 N N . ASP B 1 329 ? 14.257 2.831 33.768 1.00 17.52 352 ASP B N 1
ATOM 5636 C CA . ASP B 1 329 ? 15.230 3.839 34.176 1.00 17.38 352 ASP B CA 1
ATOM 5637 C C . ASP B 1 329 ? 16.043 4.323 32.955 1.00 22.58 352 ASP B C 1
ATOM 5638 O O . ASP B 1 329 ? 15.723 3.951 31.819 1.00 20.62 352 ASP B O 1
ATOM 5643 N N . ALA B 1 330 ? 17.109 5.115 33.189 1.00 20.85 353 ALA B N 1
ATOM 5644 C CA . ALA B 1 330 ? 17.974 5.649 32.130 1.00 21.48 353 ALA B CA 1
ATOM 5645 C C . ALA B 1 330 ? 18.626 4.547 31.290 1.00 23.33 353 ALA B C 1
ATOM 5646 O O . ALA B 1 330 ? 18.908 4.763 30.119 1.00 22.63 353 ALA B O 1
ATOM 5648 N N . ASN B 1 331 ? 18.818 3.355 31.877 1.00 19.46 354 ASN B N 1
ATOM 5649 C CA . ASN B 1 331 ? 19.430 2.201 31.210 1.00 18.75 354 ASN B CA 1
ATOM 5650 C C . ASN B 1 331 ? 18.403 1.266 30.543 1.00 21.69 354 ASN B C 1
ATOM 5651 O O . ASN B 1 331 ? 18.759 0.175 30.068 1.00 20.34 354 ASN B O 1
ATOM 5656 N N . GLY B 1 332 ? 17.142 1.703 30.512 1.00 18.94 355 GLY B N 1
ATOM 5657 C CA . GLY B 1 332 ? 16.032 0.939 29.942 1.00 18.71 355 GLY B CA 1
ATOM 5658 C C . GLY B 1 332 ? 15.654 -0.270 30.774 1.00 20.65 355 GLY B C 1
ATOM 5659 O O . GLY B 1 332 ? 14.998 -1.190 30.278 1.00 20.92 355 GLY B O 1
ATOM 5660 N N . LEU B 1 333 ? 16.044 -0.266 32.067 1.00 17.16 356 LEU B N 1
ATOM 5661 C CA . LEU B 1 333 ? 15.798 -1.387 32.983 1.00 15.91 356 LEU B CA 1
ATOM 5662 C C . LEU B 1 333 ? 14.685 -1.121 33.977 1.00 19.79 356 LEU B C 1
ATOM 5663 O O . LEU B 1 333 ? 14.508 0.009 34.414 1.00 18.77 356 LEU B O 1
ATOM 5668 N N . LEU B 1 334 ? 13.974 -2.179 34.373 1.00 18.15 357 LEU B N 1
ATOM 5669 C CA . LEU B 1 334 ? 12.871 -2.099 35.335 1.00 19.78 357 LEU B CA 1
ATOM 5670 C C . LEU B 1 334 ? 13.228 -2.721 36.684 1.00 21.85 357 LEU B C 1
ATOM 5671 O O . LEU B 1 334 ? 14.031 -3.655 36.740 1.00 21.05 357 LEU B O 1
ATOM 5676 N N . GLY B 1 335 ? 12.579 -2.220 37.735 1.00 17.78 358 GLY B N 1
ATOM 5677 C CA . GLY B 1 335 ? 12.656 -2.758 39.089 1.00 16.60 358 GLY B CA 1
ATOM 5678 C C . GLY B 1 335 ? 11.609 -3.845 39.267 1.00 19.44 358 GLY B C 1
ATOM 5679 O O . GLY B 1 335 ? 10.909 -4.197 38.314 1.00 17.08 358 GLY B O 1
ATOM 5680 N N . ARG B 1 336 ? 11.479 -4.361 40.502 1.00 17.97 359 ARG B N 1
ATOM 5681 C CA . ARG B 1 336 ? 10.560 -5.441 40.885 1.00 17.70 359 ARG B CA 1
ATOM 5682 C C . ARG B 1 336 ? 9.075 -5.057 40.972 1.00 21.53 359 ARG B C 1
ATOM 5683 O O . ARG B 1 336 ? 8.218 -5.934 40.917 1.00 21.39 359 ARG B O 1
ATOM 5691 N N . ASP B 1 337 ? 8.779 -3.766 41.180 1.00 17.88 360 ASP B N 1
ATOM 5692 C CA . ASP B 1 337 ? 7.417 -3.278 41.378 1.00 16.05 360 ASP B CA 1
ATOM 5693 C C . ASP B 1 337 ? 6.797 -2.700 40.108 1.00 18.77 360 ASP B C 1
ATOM 5694 O O . ASP B 1 337 ? 7.135 -1.588 39.718 1.00 18.29 360 ASP B O 1
ATOM 5699 N N . TRP B 1 338 ? 5.845 -3.431 39.510 1.00 14.97 361 TRP B N 1
ATOM 5700 C CA . TRP B 1 338 ? 5.124 -3.027 38.303 1.00 15.19 361 TRP B CA 1
ATOM 5701 C C . TRP B 1 338 ? 4.196 -1.813 38.479 1.00 16.97 361 TRP B C 1
ATOM 5702 O O . TRP B 1 338 ? 3.734 -1.262 37.480 1.00 16.35 361 TRP B O 1
ATOM 5713 N N . SER B 1 339 ? 3.920 -1.404 39.741 1.00 13.42 362 SER B N 1
ATOM 5714 C CA . SER B 1 339 ? 3.087 -0.244 40.078 1.00 14.08 362 SER B CA 1
ATOM 5715 C C . SER B 1 339 ? 3.951 1.033 40.055 1.00 18.04 362 SER B C 1
ATOM 5716 O O . SER B 1 339 ? 3.415 2.115 40.128 1.00 17.46 362 SER B O 1
ATOM 5719 N N . GLY B 1 340 ? 5.270 0.868 39.937 1.00 16.29 363 GLY B N 1
ATOM 5720 C CA . GLY B 1 340 ? 6.263 1.931 39.787 1.00 16.44 363 GLY B CA 1
ATOM 5721 C C . GLY B 1 340 ? 6.574 2.791 40.991 1.00 21.54 363 GLY B C 1
ATOM 5722 O O . GLY B 1 340 ? 7.185 3.846 40.832 1.00 20.38 363 GLY B O 1
ATOM 5723 N N . HIS B 1 341 ? 6.221 2.335 42.205 1.00 19.90 364 HIS B N 1
ATOM 5724 C CA . HIS B 1 341 ? 6.410 3.093 43.443 1.00 21.18 364 HIS B CA 1
ATOM 5725 C C . HIS B 1 341 ? 7.745 2.937 44.142 1.00 29.91 364 HIS B C 1
ATOM 5726 O O . HIS B 1 341 ? 8.009 3.700 45.069 1.00 31.93 364 HIS B O 1
ATOM 5733 N N . ASN B 1 342 ? 8.559 1.957 43.783 1.00 28.25 365 ASN B N 1
ATOM 5734 C CA . ASN B 1 342 ? 9.817 1.810 44.522 1.00 29.09 365 ASN B CA 1
ATOM 5735 C C . ASN B 1 342 ? 11.056 1.954 43.654 1.00 30.98 365 ASN B C 1
ATOM 5736 O O . ASN B 1 342 ? 11.332 1.090 42.816 1.00 31.21 365 ASN B O 1
ATOM 5741 N N . GLU B 1 343 ? 11.787 3.058 43.857 1.00 24.86 366 GLU B N 1
ATOM 5742 C CA . GLU B 1 343 ? 13.003 3.404 43.126 1.00 25.32 366 GLU B CA 1
ATOM 5743 C C . GLU B 1 343 ? 14.141 2.503 43.568 1.00 28.33 366 GLU B C 1
ATOM 5744 O O . GLU B 1 343 ? 14.438 2.418 44.765 1.00 28.09 366 GLU B O 1
ATOM 5747 N N . GLU B 1 344 ? 14.742 1.797 42.607 1.00 24.57 367 GLU B N 1
ATOM 5748 C CA . GLU B 1 344 ? 15.867 0.898 42.838 1.00 24.17 367 GLU B CA 1
ATOM 5749 C C . GLU B 1 344 ? 17.034 1.372 41.948 1.00 25.21 367 GLU B C 1
ATOM 5750 O O . GLU B 1 344 ? 17.019 1.098 40.744 1.00 24.58 367 GLU B O 1
ATOM 5756 N N . PRO B 1 345 ? 18.044 2.084 42.497 1.00 20.40 368 PRO B N 1
ATOM 5757 C CA . PRO B 1 345 ? 19.177 2.536 41.650 1.00 20.26 368 PRO B CA 1
ATOM 5758 C C . PRO B 1 345 ? 19.989 1.404 41.029 1.00 22.36 368 PRO B C 1
ATOM 5759 O O . PRO B 1 345 ? 20.555 1.591 39.946 1.00 22.89 368 PRO B O 1
ATOM 5763 N N . TYR B 1 346 ? 20.088 0.252 41.721 1.00 15.46 369 TYR B N 1
ATOM 5764 C CA . TYR B 1 346 ? 20.853 -0.893 41.209 1.00 15.41 369 TYR B CA 1
ATOM 5765 C C . TYR B 1 346 ? 19.829 -1.938 40.765 1.00 20.07 369 TYR B C 1
ATOM 5766 O O . TYR B 1 346 ? 19.207 -2.575 41.610 1.00 19.86 369 TYR B O 1
ATOM 5775 N N . LYS B 1 347 ? 19.591 -2.043 39.443 1.00 16.39 370 LYS B N 1
ATOM 5776 C CA . LYS B 1 347 ? 18.574 -2.945 38.893 1.00 15.51 370 LYS B CA 1
ATOM 5777 C C . LYS B 1 347 ? 18.988 -4.408 38.882 1.00 19.04 370 LYS B C 1
ATOM 5778 O O . LYS B 1 347 ? 19.957 -4.774 38.214 1.00 19.37 370 LYS B O 1
ATOM 5784 N N . TRP B 1 348 ? 18.226 -5.241 39.602 1.00 15.57 371 TRP B N 1
ATOM 5785 C CA . TRP B 1 348 ? 18.460 -6.683 39.683 1.00 16.06 371 TRP B CA 1
ATOM 5786 C C . TRP B 1 348 ? 18.349 -7.339 38.311 1.00 18.93 371 TRP B C 1
ATOM 5787 O O . TRP B 1 348 ? 17.427 -7.024 37.551 1.00 19.19 371 TRP B O 1
ATOM 5798 N N . LEU B 1 349 ? 19.304 -8.240 37.994 1.00 14.03 372 LEU B N 1
ATOM 5799 C CA . LEU B 1 349 ? 19.323 -9.009 36.757 1.00 13.32 372 LEU B CA 1
ATOM 5800 C C . LEU B 1 349 ? 17.968 -9.705 36.492 1.00 18.19 372 LEU B C 1
ATOM 5801 O O . LEU B 1 349 ? 17.437 -9.611 35.376 1.00 18.64 372 LEU B O 1
ATOM 5806 N N . LEU B 1 350 ? 17.422 -10.391 37.505 1.00 14.74 373 LEU B N 1
ATOM 5807 C CA . LEU B 1 350 ? 16.167 -11.133 37.346 1.00 15.28 373 LEU B CA 1
ATOM 5808 C C . LEU B 1 350 ? 14.943 -10.284 37.032 1.00 19.12 373 LEU B C 1
ATOM 5809 O O . LEU B 1 350 ? 14.090 -10.741 36.273 1.00 19.56 373 LEU B O 1
ATOM 5814 N N . ASP B 1 351 ? 14.861 -9.051 37.580 1.00 16.15 374 ASP B N 1
ATOM 5815 C CA . ASP B 1 351 ? 13.735 -8.134 37.315 1.00 15.17 374 ASP B CA 1
ATOM 5816 C C . ASP B 1 351 ? 13.642 -7.771 35.842 1.00 18.94 374 ASP B C 1
ATOM 5817 O O . ASP B 1 351 ? 12.568 -7.388 35.376 1.00 17.70 374 ASP B O 1
ATOM 5822 N N . ASN B 1 352 ? 14.754 -7.988 35.090 1.00 17.46 375 ASN B N 1
ATOM 5823 C CA . ASN B 1 352 ? 14.837 -7.706 33.660 1.00 17.46 375 ASN B CA 1
ATOM 5824 C C . ASN B 1 352 ? 14.874 -8.975 32.815 1.00 20.92 375 ASN B C 1
ATOM 5825 O O . ASN B 1 352 ? 14.162 -9.039 31.822 1.00 21.15 375 ASN B O 1
ATOM 5830 N N . ALA B 1 353 ? 15.636 -10.008 33.240 1.00 16.49 376 ALA B N 1
ATOM 5831 C CA . ALA B 1 353 ? 15.700 -11.304 32.556 1.00 16.29 376 ALA B CA 1
ATOM 5832 C C . ALA B 1 353 ? 14.292 -11.944 32.473 1.00 19.41 376 ALA B C 1
ATOM 5833 O O . ALA B 1 353 ? 13.950 -12.524 31.449 1.00 19.68 376 ALA B O 1
ATOM 5835 N N . CYS B 1 354 ? 13.474 -11.814 33.532 1.00 16.62 377 CYS B N 1
ATOM 5836 C CA . CYS B 1 354 ? 12.105 -12.373 33.540 1.00 16.56 377 CYS B CA 1
ATOM 5837 C C . CYS B 1 354 ? 11.173 -11.753 32.495 1.00 18.36 377 CYS B C 1
ATOM 5838 O O . CYS B 1 354 ? 10.224 -12.410 32.068 1.00 16.95 377 CYS B O 1
ATOM 5841 N N A LEU B 1 355 ? 11.449 -10.507 32.083 0.50 15.03 378 LEU B N 1
ATOM 5842 N N B LEU B 1 355 ? 11.447 -10.503 32.088 0.50 13.58 378 LEU B N 1
ATOM 5843 C CA A LEU B 1 355 ? 10.653 -9.790 31.086 0.50 15.55 378 LEU B CA 1
ATOM 5844 C CA B LEU B 1 355 ? 10.647 -9.786 31.091 0.50 13.41 378 LEU B CA 1
ATOM 5845 C C A LEU B 1 355 ? 10.844 -10.346 29.673 0.50 18.49 378 LEU B C 1
ATOM 5846 C C B LEU B 1 355 ? 10.837 -10.354 29.678 0.50 17.57 378 LEU B C 1
ATOM 5847 O O A LEU B 1 355 ? 9.953 -10.185 28.838 0.50 19.22 378 LEU B O 1
ATOM 5848 O O B LEU B 1 355 ? 9.938 -10.208 28.849 0.50 18.34 378 LEU B O 1
ATOM 5857 N N . ILE B 1 356 ? 11.989 -11.014 29.413 1.00 12.62 379 ILE B N 1
ATOM 5858 C CA . ILE B 1 356 ? 12.287 -11.653 28.125 1.00 11.49 379 ILE B CA 1
ATOM 5859 C C . ILE B 1 356 ? 11.271 -12.795 27.944 1.00 17.48 379 ILE B C 1
ATOM 5860 O O . ILE B 1 356 ? 10.618 -12.853 26.918 1.00 17.10 379 ILE B O 1
ATOM 5865 N N . GLU B 1 357 ? 11.090 -13.648 28.968 1.00 14.67 380 GLU B N 1
ATOM 5866 C CA . GLU B 1 357 ? 10.089 -14.712 28.917 1.00 14.77 380 GLU B CA 1
ATOM 5867 C C . GLU B 1 357 ? 8.678 -14.104 28.760 1.00 16.95 380 GLU B C 1
ATOM 5868 O O . GLU B 1 357 ? 7.945 -14.486 27.848 1.00 14.11 380 GLU B O 1
ATOM 5874 N N . LEU B 1 358 ? 8.317 -13.147 29.640 1.00 15.22 381 LEU B N 1
ATOM 5875 C CA . LEU B 1 358 ? 6.984 -12.549 29.632 1.00 15.84 381 LEU B CA 1
ATOM 5876 C C . LEU B 1 358 ? 6.546 -11.944 28.305 1.00 19.89 381 LEU B C 1
ATOM 5877 O O . LEU B 1 358 ? 5.439 -12.253 27.837 1.00 19.36 381 LEU B O 1
ATOM 5882 N N . PHE B 1 359 ? 7.384 -11.089 27.704 1.00 15.72 382 PHE B N 1
ATOM 5883 C CA . PHE B 1 359 ? 7.002 -10.436 26.448 1.00 14.68 382 PHE B CA 1
ATOM 5884 C C . PHE B 1 359 ? 7.048 -11.404 25.249 1.00 18.91 382 PHE B C 1
ATOM 5885 O O . PHE B 1 359 ? 6.394 -11.132 24.256 1.00 19.10 382 PHE B O 1
ATOM 5893 N N . ALA B 1 360 ? 7.753 -12.559 25.376 1.00 15.22 383 ALA B N 1
ATOM 5894 C CA . ALA B 1 360 ? 7.776 -13.587 24.318 1.00 16.36 383 ALA B CA 1
ATOM 5895 C C . ALA B 1 360 ? 6.494 -14.443 24.427 1.00 20.57 383 ALA B C 1
ATOM 5896 O O . ALA B 1 360 ? 5.939 -14.836 23.416 1.00 20.78 383 ALA B O 1
ATOM 5898 N N . GLU B 1 361 ? 6.011 -14.668 25.665 1.00 17.26 384 GLU B N 1
ATOM 5899 C CA . GLU B 1 361 ? 4.862 -15.523 26.014 1.00 16.86 384 GLU B CA 1
ATOM 5900 C C . GLU B 1 361 ? 3.477 -14.928 25.770 1.00 21.10 384 GLU B C 1
ATOM 5901 O O . GLU B 1 361 ? 2.533 -15.690 25.540 1.00 21.63 384 GLU B O 1
ATOM 5907 N N . ILE B 1 362 ? 3.350 -13.585 25.798 1.00 16.87 385 ILE B N 1
ATOM 5908 C CA . ILE B 1 362 ? 2.086 -12.880 25.529 1.00 16.64 385 ILE B CA 1
ATOM 5909 C C . ILE B 1 362 ? 1.650 -13.152 24.103 1.00 23.87 385 ILE B C 1
ATOM 5910 O O . ILE B 1 362 ? 2.476 -13.083 23.191 1.00 23.15 385 ILE B O 1
ATOM 5915 N N . GLU B 1 363 ? 0.370 -13.556 23.925 1.00 22.91 386 GLU B N 1
ATOM 5916 C CA . GLU B 1 363 ? -0.206 -13.892 22.617 1.00 23.33 386 GLU B CA 1
ATOM 5917 C C . GLU B 1 363 ? -1.361 -12.968 22.225 1.00 29.47 386 GLU B C 1
ATOM 5918 O O . GLU B 1 363 ? -1.623 -12.782 21.035 1.00 31.37 386 GLU B O 1
ATOM 5924 N N . LYS B 1 364 ? -2.054 -12.402 23.220 1.00 25.88 387 LYS B N 1
ATOM 5925 C CA . LYS B 1 364 ? -3.199 -11.516 22.980 1.00 58.24 387 LYS B CA 1
ATOM 5926 C C . LYS B 1 364 ? -3.008 -10.118 23.564 1.00 88.67 387 LYS B C 1
ATOM 5927 O O . LYS B 1 364 ? -2.443 -9.964 24.644 1.00 56.87 387 LYS B O 1
#

InterPro domains:
  IPR005198 Glycoside hydrolase, family 76 [PF03663] (68-365)
  IPR008928 Six-hairpin glycosidase superfamily [SSF48208] (76-380)
  IPR014512 Predicted O-glycosyl hydrolase [PIRSF021505] (2-385)
  IPR053169 Meiotically Up-regulated Gene Protein [PTHR47791] (3-384)